Protein AF-A0A5J4Y5C6-F1 (afdb_monomer_lite)

Structure (mmCIF, N/CA/C/O backbone):
data_AF-A0A5J4Y5C6-F1
#
_entry.id   AF-A0A5J4Y5C6-F1
#
loop_
_atom_site.group_PDB
_atom_site.id
_atom_site.type_symbol
_atom_site.label_atom_id
_atom_site.label_alt_id
_atom_site.label_comp_id
_atom_site.label_asym_id
_atom_site.label_entity_id
_atom_site.label_seq_id
_atom_site.pdbx_PDB_ins_code
_atom_site.Cartn_x
_atom_site.Cartn_y
_atom_site.Cartn_z
_atom_site.occupancy
_atom_site.B_iso_or_equiv
_atom_site.auth_seq_id
_atom_site.auth_comp_id
_atom_site.auth_asym_id
_atom_site.auth_atom_id
_atom_site.pdbx_PDB_model_num
ATOM 1 N N . MET A 1 1 ? -41.134 -13.717 10.418 1.00 39.84 1 MET A N 1
ATOM 2 C CA . MET A 1 1 ? -42.125 -13.836 11.510 1.00 39.84 1 MET A CA 1
ATOM 3 C C . MET A 1 1 ? -42.935 -12.559 11.511 1.00 39.84 1 MET A C 1
ATOM 5 O O . MET A 1 1 ? -42.322 -11.508 11.386 1.00 39.84 1 MET A O 1
ATOM 9 N N . ALA A 1 2 ? -44.262 -12.643 11.580 1.00 47.28 2 ALA A N 1
ATOM 10 C CA . ALA A 1 2 ? -45.095 -11.461 11.776 1.00 47.28 2 ALA A CA 1
ATOM 11 C C . ALA A 1 2 ? -45.169 -11.158 13.276 1.00 47.28 2 ALA A C 1
ATOM 13 O O . ALA A 1 2 ? -45.362 -12.082 14.065 1.00 47.28 2 ALA A O 1
ATOM 14 N N . TYR A 1 3 ? -45.016 -9.890 13.645 1.00 39.25 3 TYR A N 1
ATOM 15 C CA . TYR A 1 3 ? -45.486 -9.373 14.925 1.00 39.25 3 TYR A CA 1
ATOM 16 C C . TYR A 1 3 ? -46.607 -8.379 14.651 1.00 39.25 3 TYR A C 1
ATOM 18 O O . TYR A 1 3 ? -46.635 -7.753 13.592 1.00 39.25 3 TYR A O 1
ATOM 26 N N . SER A 1 4 ? -47.577 -8.348 15.557 1.00 41.19 4 SER A N 1
ATOM 27 C CA . SER A 1 4 ? -48.851 -7.666 15.370 1.00 41.19 4 SER A CA 1
ATOM 28 C C . SER A 1 4 ? -48.697 -6.155 15.400 1.00 41.19 4 SER A C 1
ATOM 30 O O . SER A 1 4 ? -48.201 -5.603 16.379 1.00 41.19 4 SER A O 1
ATO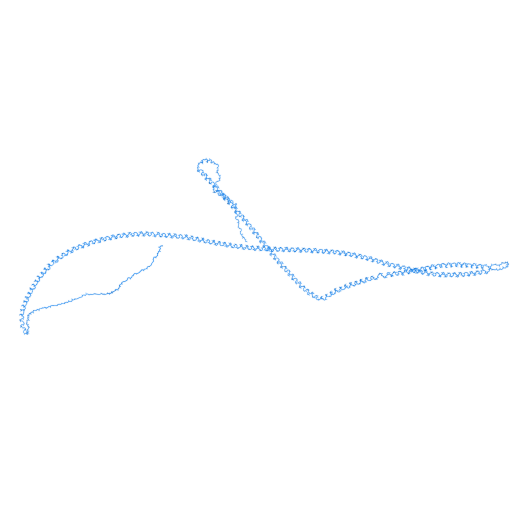M 32 N N . ASP A 1 5 ? -49.218 -5.534 14.351 1.00 45.19 5 ASP A N 1
ATOM 33 C CA . ASP A 1 5 ? -49.694 -4.158 14.340 1.00 45.19 5 ASP A CA 1
ATOM 34 C C . ASP A 1 5 ? -50.642 -3.947 15.540 1.00 45.19 5 ASP A C 1
ATOM 36 O O . ASP A 1 5 ? -51.615 -4.693 15.697 1.00 45.19 5 ASP A O 1
ATOM 40 N N . THR A 1 6 ? -50.323 -3.008 16.431 1.00 44.88 6 THR A N 1
ATOM 41 C CA . THR A 1 6 ? -51.175 -2.632 17.571 1.00 44.88 6 THR A CA 1
ATOM 42 C C . THR A 1 6 ? -51.479 -1.153 17.458 1.00 44.88 6 THR A C 1
ATOM 44 O O . THR A 1 6 ? -50.706 -0.326 17.935 1.00 44.88 6 THR A O 1
ATOM 47 N N . SER A 1 7 ? -52.589 -0.880 16.777 1.00 42.28 7 SER A N 1
ATOM 48 C CA . SER A 1 7 ? -53.105 0.431 16.401 1.00 42.28 7 SER A CA 1
ATOM 49 C C . SER A 1 7 ? -52.951 1.503 17.476 1.00 42.28 7 SER A C 1
ATOM 51 O O . SER A 1 7 ? -53.341 1.291 18.626 1.00 42.28 7 SER A O 1
ATOM 53 N N . ASP A 1 8 ? -52.519 2.691 17.060 1.00 42.81 8 ASP A N 1
ATOM 54 C CA . ASP A 1 8 ? -52.781 3.916 17.803 1.00 42.81 8 ASP A CA 1
ATOM 55 C C . ASP A 1 8 ? -54.302 4.140 17.886 1.00 42.81 8 ASP A C 1
ATOM 57 O O . ASP A 1 8 ? -54.973 4.332 16.868 1.00 42.81 8 ASP A O 1
ATOM 61 N N . GLU A 1 9 ? -54.866 4.129 19.097 1.00 45.94 9 GLU A N 1
ATOM 62 C CA . GLU A 1 9 ? -56.198 4.693 19.340 1.00 45.94 9 GLU A CA 1
ATOM 63 C C . GLU A 1 9 ? -56.079 6.222 19.375 1.00 45.94 9 GLU A C 1
ATOM 65 O O . GLU A 1 9 ? -56.045 6.850 20.434 1.00 45.94 9 GLU A O 1
ATOM 70 N N . GLU A 1 10 ? -55.975 6.823 18.187 1.00 48.22 10 GLU A N 1
ATOM 71 C CA . GLU A 1 10 ? -56.027 8.271 17.997 1.00 48.22 10 GLU A CA 1
ATOM 72 C C . GLU A 1 10 ? -57.394 8.785 18.487 1.00 48.22 10 GLU A C 1
ATOM 74 O O . GLU A 1 10 ? -58.436 8.559 17.867 1.00 48.22 10 GLU A O 1
ATOM 79 N N . VAL A 1 11 ? -57.405 9.419 19.665 1.00 53.25 11 VAL A N 1
ATOM 80 C CA . VAL A 1 11 ? -58.634 9.895 20.314 1.00 53.25 11 VAL A CA 1
ATOM 81 C C . VAL A 1 11 ? -59.183 11.083 19.529 1.00 53.25 11 VAL A C 1
ATOM 83 O O . VAL A 1 11 ? -58.749 12.218 19.720 1.00 53.25 11 VAL A O 1
ATOM 86 N N . ASP A 1 12 ? -60.145 10.813 18.646 1.00 47.56 12 ASP A N 1
ATOM 87 C CA . ASP A 1 12 ? -60.768 11.818 17.784 1.00 47.56 12 ASP A CA 1
ATOM 88 C C . ASP A 1 12 ? -61.520 12.884 18.603 1.00 47.56 12 ASP A C 1
ATOM 90 O O . ASP A 1 12 ? -62.664 12.711 19.041 1.00 47.56 12 ASP A O 1
ATOM 94 N N . LEU A 1 13 ? -60.848 14.021 18.799 1.00 53.47 13 LEU A N 1
ATOM 95 C CA . LEU A 1 13 ? -61.369 15.191 19.504 1.00 53.47 13 LEU A CA 1
ATOM 96 C C . LEU A 1 13 ? -62.474 15.929 18.722 1.00 53.47 13 LEU A C 1
ATOM 98 O O . LEU A 1 13 ? -63.097 16.821 19.291 1.00 53.47 13 LEU A O 1
ATOM 102 N N . ASN A 1 14 ? -62.767 15.556 17.467 1.00 51.03 14 ASN A N 1
ATOM 103 C CA . ASN A 1 14 ? -63.887 16.104 16.689 1.00 51.03 14 ASN A CA 1
ATOM 104 C C . ASN A 1 14 ? -65.195 15.305 16.848 1.00 51.03 14 ASN A C 1
ATOM 106 O O . ASN A 1 14 ? -66.088 15.416 16.009 1.00 51.03 14 ASN A O 1
ATOM 110 N N . ASN A 1 15 ? -65.349 14.509 17.911 1.00 46.31 15 ASN A N 1
ATOM 111 C CA . ASN A 1 15 ? -66.591 13.788 18.185 1.00 46.31 15 ASN A CA 1
ATOM 112 C C . ASN A 1 15 ? -67.753 14.768 18.507 1.00 46.31 15 ASN A C 1
ATOM 114 O O . ASN A 1 15 ? -67.810 15.303 19.620 1.00 46.31 15 ASN A O 1
ATOM 118 N N . PRO A 1 16 ? -68.735 14.973 17.599 1.00 56.91 16 PRO A N 1
ATOM 119 C CA . PRO A 1 16 ? -69.754 16.024 17.733 1.00 56.91 16 PRO A CA 1
ATOM 120 C C . PRO A 1 16 ? -70.789 15.736 18.835 1.00 56.91 16 PRO A C 1
ATOM 122 O O . PRO A 1 16 ? -71.685 16.538 19.091 1.00 56.91 16 PRO A O 1
ATOM 125 N N . ASN A 1 17 ? -70.683 14.582 19.495 1.00 56.97 17 ASN A N 1
ATOM 126 C CA . ASN A 1 17 ? -71.545 14.197 20.604 1.00 56.97 17 ASN A CA 1
ATOM 127 C C . ASN A 1 17 ? -71.178 14.924 21.918 1.00 56.97 17 ASN A C 1
ATOM 129 O O . ASN A 1 17 ? -71.970 14.905 22.859 1.00 56.97 17 ASN A O 1
ATOM 133 N N . LEU A 1 18 ? -70.005 15.574 22.001 1.00 56.25 18 LEU A N 1
ATOM 134 C CA . LEU A 1 18 ? -69.583 16.306 23.203 1.00 56.25 18 LEU A CA 1
ATOM 135 C C . LEU A 1 18 ? -70.329 17.642 23.371 1.00 56.25 18 LEU A C 1
ATOM 137 O O . LEU A 1 18 ? -70.840 17.918 24.455 1.00 56.25 18 LEU A O 1
ATOM 141 N N . ASP A 1 19 ? -70.484 18.419 22.294 1.00 58.00 19 ASP A N 1
ATOM 142 C CA . ASP A 1 19 ? -71.290 19.652 22.297 1.00 58.00 19 ASP A CA 1
ATOM 143 C C . ASP A 1 19 ? -72.776 19.351 22.544 1.00 58.00 19 ASP A C 1
ATOM 145 O O . ASP A 1 19 ? -73.457 20.066 23.282 1.00 58.00 19 ASP A O 1
ATOM 149 N N . ALA A 1 20 ? -73.276 18.234 21.999 1.00 62.81 20 ALA A N 1
ATOM 150 C CA . ALA A 1 20 ? -74.626 17.750 22.281 1.00 62.81 20 ALA A CA 1
ATOM 151 C C . ALA A 1 20 ? -74.820 17.413 23.774 1.00 62.81 20 ALA A C 1
ATOM 153 O O . ALA A 1 20 ? -75.857 17.748 24.350 1.00 62.81 20 ALA A O 1
ATOM 154 N N . ALA A 1 21 ? -73.818 16.803 24.418 1.00 61.00 21 ALA A N 1
ATOM 155 C CA . ALA A 1 21 ? -73.842 16.519 25.852 1.00 61.00 21 ALA A CA 1
ATOM 156 C C . ALA A 1 21 ? -73.753 17.795 26.712 1.00 61.00 21 ALA A C 1
ATOM 158 O O . ALA A 1 21 ? -74.433 17.880 27.736 1.00 61.00 21 ALA A O 1
ATOM 159 N N . LEU A 1 22 ? -72.979 18.804 26.290 1.00 58.12 22 LEU A N 1
ATOM 160 C CA . LEU A 1 22 ? -72.898 20.104 26.968 1.00 58.12 22 LEU A CA 1
ATOM 161 C C . LEU A 1 22 ? -74.237 20.854 26.927 1.00 58.12 22 LEU A C 1
ATOM 163 O O . LEU A 1 22 ? -74.767 21.191 27.985 1.00 58.12 22 LEU A O 1
ATOM 167 N N . HIS A 1 23 ? -74.855 21.012 25.752 1.00 60.88 23 HIS A N 1
ATOM 168 C CA . HIS A 1 23 ? -76.190 21.622 25.654 1.00 60.88 23 HIS A CA 1
ATOM 169 C C . HIS A 1 23 ? -77.269 20.825 26.412 1.00 60.88 23 HIS A C 1
ATOM 171 O O . HIS A 1 23 ? -78.203 21.412 26.963 1.00 60.88 23 HIS A O 1
ATOM 177 N N . GLN A 1 24 ? -77.155 19.494 26.492 1.00 66.25 24 GLN A N 1
ATOM 178 C CA . GLN A 1 24 ? -78.080 18.682 27.289 1.00 66.25 24 GLN A CA 1
ATOM 179 C C . GLN A 1 24 ? -77.865 18.859 28.805 1.00 66.25 24 GLN A C 1
ATOM 181 O O . GLN A 1 24 ? -78.835 18.825 29.564 1.00 66.25 24 GLN A O 1
ATOM 186 N N . ALA A 1 25 ? -76.632 19.115 29.257 1.00 58.78 25 ALA A N 1
ATOM 187 C CA . ALA A 1 25 ? -76.340 19.474 30.645 1.00 58.78 25 ALA A CA 1
ATOM 188 C C . ALA A 1 25 ? -76.861 20.879 31.006 1.00 58.78 25 ALA A C 1
ATOM 190 O O . ALA A 1 25 ? -77.454 21.052 32.071 1.00 58.78 25 ALA A O 1
ATOM 191 N N . GLU A 1 26 ? -76.723 21.863 30.111 1.00 57.62 26 GLU A N 1
ATOM 192 C CA . GLU A 1 26 ? -77.284 23.212 30.293 1.00 57.62 26 GLU A CA 1
ATOM 193 C C . GLU A 1 26 ? -78.817 23.183 30.419 1.00 57.62 26 GLU A C 1
ATOM 195 O O . GLU A 1 26 ? -79.378 23.803 31.325 1.00 57.62 26 GLU A O 1
ATOM 20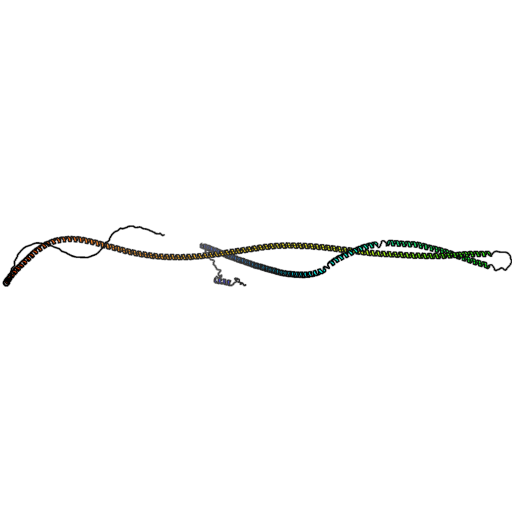0 N N . GLN A 1 27 ? -79.502 22.390 29.584 1.00 61.03 27 GLN A N 1
ATOM 201 C CA . GLN A 1 27 ? -80.958 22.200 29.677 1.00 61.03 27 GLN A CA 1
ATOM 202 C C . GLN A 1 27 ? -81.403 21.516 30.981 1.00 61.03 27 GLN A C 1
ATOM 204 O O . GLN A 1 27 ? -82.501 21.791 31.464 1.00 61.03 27 GLN A O 1
ATOM 209 N N . LEU A 1 28 ? -80.568 20.655 31.575 1.00 58.19 28 LEU A N 1
ATOM 210 C CA . LEU A 1 28 ? -80.855 19.998 32.858 1.00 58.19 28 LEU A CA 1
ATOM 211 C C . LEU A 1 28 ? -80.535 20.872 34.083 1.00 58.19 28 LEU A C 1
ATOM 213 O O . LEU A 1 28 ? -81.110 20.645 35.146 1.00 58.19 28 LEU A O 1
ATOM 217 N N . LEU A 1 29 ? -79.656 21.871 33.949 1.00 49.09 29 LEU A N 1
ATOM 218 C CA . LEU A 1 29 ? -79.300 22.800 35.031 1.00 49.09 29 LEU A CA 1
ATOM 219 C C . LEU A 1 29 ? -80.270 23.983 35.183 1.00 49.09 29 LEU A C 1
ATOM 221 O O . LEU A 1 29 ? -80.228 24.669 36.202 1.00 49.09 29 LEU A O 1
ATOM 225 N N . GLY A 1 30 ? -81.172 24.200 34.220 1.00 49.12 30 GLY A N 1
ATOM 226 C CA . GLY A 1 30 ? -82.341 25.069 34.397 1.00 49.12 30 GLY A CA 1
ATOM 227 C C . GLY A 1 30 ? -82.034 26.558 34.598 1.00 49.12 30 GLY A C 1
ATOM 228 O O . GLY A 1 30 ? -82.826 27.258 35.226 1.00 49.12 30 GLY A O 1
ATOM 229 N N . ILE A 1 31 ? -80.901 27.045 34.083 1.00 53.38 31 ILE A N 1
ATOM 230 C CA . ILE A 1 31 ? -80.520 28.463 34.139 1.00 53.38 31 ILE A CA 1
ATOM 231 C C . ILE A 1 31 ? -81.280 29.220 33.029 1.00 53.38 31 ILE A C 1
ATOM 233 O O . ILE A 1 31 ? -81.064 28.929 31.851 1.00 53.38 31 ILE A O 1
ATOM 237 N N . PRO A 1 32 ? -82.183 30.167 33.352 1.00 49.12 32 PRO A N 1
ATOM 238 C CA . PRO A 1 32 ? -82.971 30.865 32.341 1.00 49.12 32 PRO A CA 1
ATOM 239 C C . PRO A 1 32 ? -82.150 31.971 31.646 1.00 49.12 32 PRO A C 1
ATOM 241 O O . PRO A 1 32 ? -81.517 32.772 32.337 1.00 49.12 32 PRO A O 1
ATOM 244 N N . PRO A 1 33 ? -82.188 32.080 30.303 1.00 45.47 33 PRO A N 1
ATOM 245 C CA . PRO A 1 33 ? -81.602 33.212 29.592 1.00 45.47 33 PRO A CA 1
ATOM 246 C C . PRO A 1 33 ? -82.420 34.501 29.800 1.00 45.47 33 PRO A C 1
ATOM 248 O O . PRO A 1 33 ? -83.633 34.472 30.005 1.00 45.47 33 PRO A O 1
ATOM 251 N N . GLU A 1 34 ? -81.723 35.633 29.736 1.00 48.59 34 GLU A N 1
ATOM 252 C CA . GLU A 1 34 ? -82.150 36.981 30.135 1.00 48.59 34 GLU A CA 1
ATOM 253 C C . GLU A 1 34 ? -83.553 37.426 29.663 1.00 48.59 34 GLU A C 1
ATOM 255 O O . GLU A 1 34 ? -83.775 37.648 28.473 1.00 48.59 34 GLU A O 1
ATOM 260 N N . GLN A 1 35 ? -84.463 37.712 30.610 1.00 42.12 35 GLN A N 1
ATOM 261 C CA . GLN A 1 35 ? -85.601 38.630 30.408 1.00 42.12 35 GLN A CA 1
ATOM 262 C C . GLN A 1 35 ? -85.921 39.449 31.677 1.00 42.12 35 GLN A C 1
ATOM 264 O O . GLN A 1 35 ? -86.822 39.112 32.442 1.00 42.12 35 GLN A O 1
ATOM 269 N N . ALA A 1 36 ? -85.199 40.557 31.873 1.00 39.50 36 ALA A N 1
ATOM 270 C CA . ALA A 1 36 ? -85.539 41.638 32.809 1.00 39.50 36 ALA A CA 1
ATOM 271 C C . ALA A 1 36 ? -84.916 42.958 32.298 1.00 39.50 36 ALA A C 1
ATOM 273 O O . ALA A 1 36 ? -83.699 43.089 32.231 1.00 39.50 36 ALA A O 1
ATOM 274 N N . SER A 1 37 ? -85.700 43.886 31.734 1.00 41.94 37 SER A N 1
ATOM 275 C CA . SER A 1 37 ? -86.134 45.128 32.417 1.00 41.94 37 SER A CA 1
ATOM 276 C C . SER A 1 37 ? -85.002 45.806 33.216 1.00 41.94 37 SER A C 1
ATOM 278 O O . SER A 1 37 ? -84.595 45.293 34.251 1.00 41.94 37 SER A O 1
ATOM 280 N N . GLN A 1 38 ? -84.470 46.980 32.853 1.00 45.12 38 GLN A N 1
ATOM 281 C CA . GLN A 1 38 ? -85.212 48.203 32.501 1.00 45.12 38 GLN A CA 1
ATOM 282 C C . GLN A 1 38 ? -86.463 48.419 33.371 1.00 45.12 38 GLN A C 1
ATOM 284 O O . GLN A 1 38 ? -87.571 48.488 32.848 1.00 45.12 38 GLN A O 1
ATOM 289 N N . GLN A 1 39 ? -86.287 48.553 34.691 1.00 35.91 39 GLN A N 1
ATOM 290 C CA . GLN A 1 39 ? -87.141 49.446 35.482 1.00 35.91 39 GLN A CA 1
ATOM 291 C C . GLN A 1 39 ? -86.526 49.874 36.825 1.00 35.91 39 GLN A C 1
ATOM 293 O O . GLN A 1 39 ? -85.744 49.159 37.441 1.00 35.91 39 GLN A O 1
ATOM 298 N N . ASP A 1 40 ? -86.900 51.093 37.200 1.00 36.19 40 ASP A N 1
ATOM 299 C CA . ASP A 1 40 ? -86.751 51.828 38.459 1.00 36.19 40 ASP A CA 1
ATOM 300 C C . ASP A 1 40 ? -86.274 51.083 39.722 1.00 36.19 40 ASP A C 1
ATOM 302 O O . ASP A 1 40 ? -86.976 50.225 40.246 1.00 36.19 40 ASP A O 1
ATOM 306 N N . PHE A 1 41 ? -85.196 51.591 40.341 1.00 39.56 41 PHE A N 1
ATOM 307 C CA . PHE A 1 41 ? -85.111 51.706 41.809 1.00 39.56 41 PHE A CA 1
ATOM 308 C C . PHE A 1 41 ? -84.262 52.911 42.266 1.00 39.56 41 PHE A C 1
ATOM 310 O O . PHE A 1 41 ? -83.236 52.798 42.935 1.00 39.56 41 PHE A O 1
ATOM 317 N N . ALA A 1 42 ? -84.717 54.120 41.927 1.00 41.44 42 ALA A N 1
ATOM 318 C CA . ALA A 1 42 ? -84.154 55.369 42.450 1.00 41.44 42 ALA A CA 1
ATOM 319 C C . ALA A 1 42 ? -84.594 55.612 43.913 1.00 41.44 42 ALA A C 1
ATOM 321 O O . ALA A 1 42 ? -85.433 56.476 44.170 1.00 41.44 42 ALA A O 1
ATOM 322 N N . TYR A 1 43 ? -84.090 54.815 44.870 1.00 40.00 43 TYR A N 1
ATOM 323 C CA . TYR A 1 43 ? -84.625 54.820 46.244 1.00 40.00 43 TYR A CA 1
ATOM 324 C C . TYR A 1 43 ? -83.634 54.511 47.392 1.00 40.00 43 TYR A C 1
ATOM 326 O O . TYR A 1 43 ? -84.039 53.933 48.397 1.00 40.00 43 TYR A O 1
ATOM 334 N N . GLU A 1 44 ? -82.359 54.927 47.310 1.00 39.53 44 GLU A N 1
ATOM 335 C CA . GLU A 1 44 ? -81.393 54.691 48.414 1.00 39.53 44 GLU A CA 1
ATOM 336 C C . GLU A 1 44 ? -80.651 55.920 48.989 1.00 39.53 44 GLU A C 1
ATOM 338 O O . GLU A 1 44 ? -79.775 55.778 49.841 1.00 39.53 44 GLU A O 1
ATOM 343 N N . ASP A 1 45 ? -81.065 57.151 48.667 1.00 41.84 45 ASP A N 1
ATOM 344 C CA . ASP A 1 45 ? -80.522 58.371 49.307 1.00 41.84 45 ASP A CA 1
ATOM 345 C C . ASP A 1 45 ? -81.244 58.755 50.621 1.00 41.84 45 ASP A C 1
ATOM 347 O O . ASP A 1 45 ? -81.588 59.913 50.868 1.00 41.84 45 ASP A O 1
ATOM 351 N N . ARG A 1 46 ? -81.554 57.768 51.479 1.00 46.97 46 ARG A N 1
ATOM 352 C CA . ARG A 1 46 ? -82.151 58.049 52.805 1.00 46.97 46 ARG A CA 1
ATOM 353 C C . ARG A 1 46 ? -81.833 57.080 53.946 1.00 46.97 46 ARG A C 1
ATOM 355 O O . ARG A 1 46 ? -82.547 57.062 54.945 1.00 46.97 46 ARG A O 1
ATOM 362 N N . VAL A 1 47 ? -80.704 56.374 53.862 1.00 45.28 47 VAL A N 1
ATOM 363 C CA . VAL A 1 47 ? -80.049 55.741 55.028 1.00 45.28 47 VAL A CA 1
ATOM 364 C C . VAL A 1 47 ? -78.649 56.339 55.219 1.00 45.28 47 VAL A C 1
ATOM 366 O O . VAL A 1 47 ? -77.620 55.671 55.102 1.00 45.28 47 VAL A O 1
ATOM 369 N N . GLN A 1 48 ? -78.620 57.647 55.481 1.00 43.97 48 GLN A N 1
ATOM 370 C CA . GLN A 1 48 ? -77.427 58.365 55.934 1.00 43.97 48 GLN A CA 1
ATOM 371 C C . GLN A 1 48 ? -77.392 58.419 57.481 1.00 43.97 48 GLN A C 1
ATOM 373 O O . GLN A 1 48 ? -78.427 58.308 58.133 1.00 43.97 48 GLN A O 1
ATOM 378 N N . SER A 1 49 ? -76.190 58.568 58.053 1.00 49.53 49 SER A N 1
ATOM 379 C CA . SER A 1 49 ? -75.889 58.845 59.480 1.00 49.53 49 SER A CA 1
ATOM 380 C C . SER A 1 49 ? -76.333 57.857 60.586 1.00 49.53 49 SER A C 1
ATOM 382 O O . SER A 1 49 ? -76.319 58.216 61.763 1.00 49.53 49 SER A O 1
ATOM 384 N N . GLY A 1 50 ? -76.579 56.577 60.278 1.00 50.47 50 GLY A N 1
ATOM 385 C CA . GLY A 1 50 ? -76.578 55.498 61.288 1.00 50.47 50 GLY A CA 1
ATOM 386 C C . GLY A 1 50 ? -75.224 54.763 61.350 1.00 50.47 50 GLY A C 1
ATOM 387 O O . GLY A 1 50 ? -74.806 54.255 60.307 1.00 50.47 50 GLY A O 1
ATOM 388 N N . PRO A 1 51 ? -74.532 54.621 62.504 1.00 60.22 51 PRO A N 1
ATOM 389 C CA . PRO A 1 51 ? -73.172 54.052 62.553 1.00 60.22 51 PRO A CA 1
ATOM 390 C C . PRO A 1 51 ? -73.084 52.593 62.066 1.00 60.22 51 PRO A C 1
ATOM 392 O O . PRO A 1 51 ? -72.091 52.206 61.453 1.00 60.22 51 PRO A O 1
ATOM 395 N N . GLN A 1 52 ? -74.149 51.802 62.236 1.00 61.25 52 GLN A N 1
ATOM 396 C CA . GLN A 1 52 ? -74.243 50.443 61.684 1.00 61.25 52 GLN A CA 1
ATOM 397 C C . GLN A 1 52 ? -74.191 50.419 60.145 1.00 61.25 52 GLN A C 1
ATOM 399 O O . GLN A 1 52 ? -73.644 49.481 59.575 1.00 61.25 52 GLN A O 1
ATOM 404 N N . SER A 1 53 ? -74.685 51.459 59.460 1.00 65.25 53 SER A N 1
ATOM 405 C CA . SER A 1 53 ? -74.641 51.541 57.989 1.00 65.25 53 SER A CA 1
ATOM 406 C C . SER A 1 53 ? -73.238 51.827 57.441 1.00 65.25 53 SER A C 1
ATOM 408 O O . SER A 1 53 ? -72.936 51.445 56.314 1.00 65.25 53 SER A O 1
ATOM 410 N N . ALA A 1 54 ? -72.365 52.460 58.235 1.00 71.88 54 ALA A N 1
ATOM 411 C CA . ALA A 1 54 ? -70.953 52.616 57.894 1.00 71.88 54 ALA A CA 1
ATOM 412 C C . ALA A 1 54 ? -70.199 51.293 58.098 1.00 71.88 54 ALA A C 1
ATOM 414 O O . ALA A 1 54 ? -69.425 50.892 57.233 1.00 71.88 54 ALA A O 1
ATOM 415 N N . TRP A 1 55 ? -70.484 50.577 59.194 1.00 79.25 55 TRP A N 1
ATOM 416 C CA . TRP A 1 55 ? -69.905 49.252 59.440 1.00 79.25 55 TRP A CA 1
ATOM 417 C C . TRP A 1 55 ? -70.312 48.233 58.368 1.00 79.25 55 TRP A C 1
ATOM 419 O O . TRP A 1 55 ? -69.446 47.546 57.841 1.00 79.25 55 TRP A O 1
ATOM 429 N N . LEU A 1 56 ? -71.592 48.184 57.974 1.00 80.25 56 LEU A N 1
ATOM 430 C CA . LEU A 1 56 ? -72.058 47.285 56.912 1.00 80.25 56 LEU A CA 1
ATOM 431 C C . LEU A 1 56 ? -71.413 47.593 55.554 1.00 80.25 56 LEU A C 1
ATOM 433 O O . LEU A 1 56 ? -70.993 46.660 54.880 1.00 80.25 56 LEU A O 1
ATOM 437 N N . ARG A 1 57 ? -71.258 48.871 55.171 1.00 80.12 57 ARG A N 1
ATOM 438 C CA . ARG A 1 57 ? -70.523 49.238 53.943 1.00 80.12 57 ARG A CA 1
ATOM 439 C C . ARG A 1 57 ? -69.041 48.868 54.027 1.00 80.12 57 ARG A C 1
ATOM 441 O O . ARG A 1 57 ? -68.500 48.367 53.052 1.00 80.12 57 ARG A O 1
ATOM 448 N N . SER A 1 58 ? -68.401 49.060 55.183 1.00 82.44 58 SER A N 1
ATOM 449 C CA . SER A 1 58 ? -67.004 48.655 55.393 1.00 82.44 58 SER A CA 1
ATOM 450 C C . SER A 1 58 ? -66.828 47.138 55.308 1.00 82.44 58 SER A C 1
ATOM 452 O O . SER A 1 58 ? -65.887 46.680 54.674 1.00 82.44 58 SER A O 1
ATOM 454 N N . ALA A 1 59 ? -67.732 46.363 55.912 1.00 84.38 59 ALA A N 1
ATOM 455 C CA . ALA A 1 59 ? -67.702 44.904 55.871 1.00 84.38 59 ALA A CA 1
ATOM 456 C C . ALA A 1 59 ? -68.041 44.356 54.475 1.00 84.38 59 ALA A C 1
ATOM 458 O O . ALA A 1 59 ? -67.491 43.336 54.073 1.00 84.38 59 ALA A O 1
ATOM 459 N N . LEU A 1 60 ? -68.921 45.026 53.724 1.00 86.62 60 LEU A N 1
ATOM 460 C CA . LEU A 1 60 ? -69.242 44.657 52.347 1.00 86.62 60 LEU A CA 1
ATOM 461 C C . LEU A 1 60 ? -68.065 44.956 51.406 1.00 86.62 60 LEU A C 1
ATOM 463 O O . LEU A 1 60 ? -67.647 44.052 50.697 1.00 86.62 60 LEU A O 1
ATOM 467 N N . ALA A 1 61 ? -67.439 46.133 51.509 1.00 86.56 61 ALA A N 1
ATOM 468 C CA . ALA A 1 61 ? -66.217 46.459 50.768 1.00 86.56 61 ALA A CA 1
ATOM 469 C C . ALA A 1 61 ? -65.028 45.546 51.140 1.00 86.56 61 ALA A C 1
ATOM 471 O O . ALA A 1 61 ? -64.234 45.176 50.280 1.00 86.56 61 ALA A O 1
ATOM 472 N N . GLU A 1 62 ? -64.910 45.127 52.407 1.00 88.44 62 GLU A N 1
ATOM 473 C CA . GLU A 1 62 ? -63.923 44.122 52.829 1.00 88.44 62 GLU A CA 1
ATOM 474 C C . GLU A 1 62 ? -64.207 42.748 52.195 1.00 88.44 62 GLU A C 1
ATOM 476 O O . GLU A 1 62 ? -63.278 42.043 51.802 1.00 88.44 62 GLU A O 1
ATOM 481 N N . ARG A 1 63 ? -65.484 42.366 52.043 1.00 90.94 63 ARG A N 1
ATOM 482 C CA . ARG A 1 63 ? -65.874 41.140 51.330 1.00 90.94 63 ARG A CA 1
ATOM 483 C C . ARG A 1 63 ? -65.676 41.237 49.824 1.00 90.94 63 ARG A C 1
ATOM 485 O O . ARG A 1 63 ? -65.250 40.248 49.242 1.00 90.94 63 ARG A O 1
ATOM 492 N N . GLU A 1 64 ? -65.935 42.387 49.212 1.00 89.88 64 GLU A N 1
ATOM 493 C CA . GLU A 1 64 ? -65.650 42.640 47.796 1.00 89.88 64 GLU A CA 1
ATOM 494 C C . GLU A 1 64 ? -64.143 42.545 47.534 1.00 89.88 64 GLU A C 1
ATOM 496 O O . GLU A 1 64 ? -63.738 41.758 46.687 1.00 89.88 64 GLU A O 1
ATOM 501 N N . ALA A 1 65 ? -63.303 43.193 48.350 1.00 88.75 65 ALA A N 1
ATOM 502 C CA . ALA A 1 65 ? -61.845 43.082 48.253 1.00 88.75 65 ALA A CA 1
ATOM 503 C C . ALA A 1 65 ? -61.328 41.643 48.469 1.00 88.75 65 ALA A C 1
ATOM 505 O O . ALA A 1 65 ? -60.424 41.200 47.765 1.00 88.75 65 ALA A O 1
ATOM 506 N N . GLN A 1 66 ? -61.914 40.875 49.398 1.00 91.12 66 GLN A N 1
ATOM 507 C CA . GLN A 1 66 ? -61.598 39.446 49.568 1.00 91.12 66 GLN A CA 1
ATOM 508 C C . GLN A 1 66 ? -62.037 38.593 48.365 1.00 91.12 66 GLN A C 1
ATOM 510 O O . GLN A 1 66 ? -61.412 37.573 48.075 1.00 91.12 66 GLN A O 1
ATOM 515 N N . LEU A 1 67 ? -63.113 38.980 47.675 1.00 90.69 67 LEU A N 1
ATOM 516 C CA . LEU A 1 67 ? -63.637 38.279 46.502 1.00 90.69 67 LEU A CA 1
ATOM 517 C C . LEU A 1 67 ? -62.798 38.608 45.257 1.00 90.69 67 LEU A C 1
ATOM 519 O O . LEU A 1 67 ? -62.439 37.690 44.524 1.00 90.69 67 LEU A O 1
ATOM 523 N N . GLU A 1 68 ? -62.397 39.870 45.080 1.00 90.25 68 GLU A N 1
ATOM 524 C CA . GLU A 1 68 ? -61.385 40.288 44.103 1.00 90.25 68 GLU A CA 1
ATOM 525 C C . GLU A 1 68 ? -60.055 39.559 44.344 1.00 90.25 68 GLU A C 1
ATOM 527 O O . GLU A 1 68 ? -59.518 38.965 43.413 1.00 90.25 68 GLU A O 1
ATOM 532 N N . GLU A 1 69 ? -59.551 39.498 45.586 1.00 92.19 69 GLU A N 1
ATOM 533 C CA . GLU A 1 69 ? -58.313 38.764 45.885 1.00 92.19 69 GLU A CA 1
ATOM 534 C C . GLU A 1 69 ? -58.448 37.263 45.570 1.00 92.19 69 GLU A C 1
ATOM 536 O O . GLU A 1 69 ? -57.538 36.675 44.988 1.00 92.19 69 GLU A O 1
ATOM 541 N N . LEU A 1 70 ? -59.587 36.635 45.884 1.00 92.00 70 LEU A N 1
ATOM 542 C CA . LEU A 1 70 ? -59.851 35.236 45.527 1.00 92.00 70 LEU A CA 1
ATOM 543 C C . LEU A 1 70 ? -59.944 35.014 44.011 1.00 92.00 70 LEU A C 1
ATOM 545 O O . LEU A 1 70 ? -59.448 33.996 43.522 1.00 92.00 70 LEU A O 1
ATOM 549 N N . GLN A 1 71 ? -60.532 35.946 43.257 1.00 91.81 71 GLN A N 1
ATOM 550 C CA . GLN A 1 71 ? -60.539 35.901 41.791 1.00 91.81 71 GLN A CA 1
ATOM 551 C C . GLN A 1 71 ? -59.121 36.036 41.230 1.00 91.81 71 GLN A C 1
ATOM 553 O O . GLN A 1 71 ? -58.737 35.258 40.358 1.00 91.81 71 GLN A O 1
ATOM 558 N N . ASP A 1 72 ? -58.315 36.946 41.772 1.00 92.56 72 ASP A N 1
ATOM 559 C CA . ASP A 1 72 ? -56.937 37.177 41.342 1.00 92.56 72 ASP A CA 1
ATOM 560 C C . ASP A 1 72 ? -56.025 35.982 41.692 1.00 92.56 72 ASP A C 1
ATOM 562 O O . ASP A 1 72 ? -55.217 35.533 40.875 1.00 92.56 72 ASP A O 1
ATOM 566 N N . GLN A 1 73 ? -56.206 35.377 42.872 1.00 92.25 73 GLN A N 1
ATOM 567 C CA . GLN A 1 73 ? -55.562 34.117 43.256 1.00 92.25 73 GLN A CA 1
ATOM 568 C C . GLN A 1 73 ? -55.987 32.955 42.340 1.00 92.25 73 GLN A C 1
ATOM 570 O O . GLN A 1 73 ? -55.133 32.168 41.920 1.00 92.25 73 GLN A O 1
ATOM 575 N N . HIS A 1 74 ? -57.273 32.852 41.984 1.00 92.25 74 HIS A N 1
ATOM 576 C CA . HIS A 1 74 ? -57.763 31.824 41.064 1.00 92.25 74 HIS A CA 1
ATOM 577 C C . HIS A 1 74 ? -57.217 32.018 39.642 1.00 92.25 74 HIS A C 1
ATOM 579 O O . HIS A 1 74 ? -56.730 31.059 39.045 1.00 92.25 74 HIS A O 1
ATOM 585 N N . LEU A 1 75 ? -57.194 33.251 39.128 1.00 94.31 75 LEU A N 1
ATOM 586 C CA . LEU A 1 75 ? -56.636 33.581 37.816 1.00 94.31 75 LEU A CA 1
ATOM 587 C C . LEU A 1 75 ? -55.142 33.231 37.740 1.00 94.31 75 LEU A C 1
ATOM 589 O O . LEU A 1 75 ? -54.708 32.587 36.784 1.00 94.31 75 LEU A O 1
ATOM 593 N N . ARG A 1 76 ? -54.368 33.553 38.785 1.00 92.81 76 ARG A N 1
ATOM 594 C CA . ARG A 1 76 ? -52.948 33.170 38.906 1.00 92.81 76 ARG A CA 1
ATOM 595 C C . ARG A 1 76 ? -52.752 31.649 38.993 1.00 92.81 76 ARG A C 1
ATOM 597 O O . ARG A 1 76 ? -51.752 31.138 38.493 1.00 92.81 76 ARG A O 1
ATOM 604 N N . LEU A 1 77 ? -53.681 30.907 39.606 1.00 92.88 77 LEU A N 1
ATOM 605 C CA . LEU A 1 77 ? -53.665 29.436 39.612 1.00 92.88 77 LEU A CA 1
ATOM 606 C C . LEU A 1 77 ? -53.983 28.853 38.227 1.00 92.88 77 LEU A C 1
ATOM 608 O O . LEU A 1 77 ? -53.301 27.922 37.797 1.00 92.88 77 LEU A O 1
ATOM 612 N N . VAL A 1 78 ? -54.957 29.418 37.506 1.00 92.50 78 VAL A N 1
ATOM 613 C CA . VAL A 1 78 ? -55.280 29.022 36.125 1.00 92.50 78 VAL A CA 1
ATOM 614 C C . VAL A 1 78 ? -54.091 29.287 35.201 1.00 92.50 78 VAL A C 1
ATOM 616 O O . VAL A 1 78 ? -53.670 28.362 34.506 1.00 92.50 78 VAL A O 1
ATOM 619 N N . GLN A 1 79 ? -53.482 30.476 35.262 1.00 92.38 79 GLN A N 1
ATOM 620 C CA . GLN A 1 79 ? -52.271 30.819 34.503 1.00 92.38 79 GLN A CA 1
ATOM 621 C C . GLN A 1 79 ? -51.130 29.834 34.784 1.00 92.38 79 GLN A C 1
ATOM 623 O O . GLN A 1 79 ? -50.637 29.201 33.855 1.00 92.38 79 GLN A O 1
ATOM 628 N N . ARG A 1 80 ? -50.793 29.583 36.057 1.00 90.12 80 ARG A N 1
ATOM 629 C CA . ARG A 1 80 ? -49.776 28.579 36.430 1.00 90.12 80 ARG A CA 1
ATOM 630 C C . ARG A 1 80 ? -50.108 27.167 35.944 1.00 90.12 80 ARG A C 1
ATOM 632 O O . ARG A 1 80 ? -49.201 26.402 35.631 1.00 90.12 80 ARG A O 1
ATOM 639 N N . SER A 1 81 ? -51.389 26.798 35.868 1.00 90.69 81 SER A N 1
ATOM 640 C CA . SER A 1 81 ? -51.805 25.501 35.317 1.00 90.69 81 SER A CA 1
ATOM 641 C C . SER A 1 81 ? -51.639 25.423 33.793 1.00 90.69 81 SER A C 1
ATOM 643 O O . SER A 1 81 ? -51.307 24.359 33.275 1.00 90.69 81 SER A O 1
ATOM 645 N N . GLN A 1 82 ? -51.809 26.542 33.080 1.00 91.88 82 GLN A N 1
ATOM 646 C CA . GLN A 1 82 ? -51.562 26.650 31.640 1.00 91.88 82 GLN A CA 1
ATOM 647 C C . GLN A 1 82 ? -50.058 26.661 31.340 1.00 91.88 82 GLN A C 1
ATOM 649 O O . GLN A 1 82 ? -49.609 25.880 30.507 1.00 91.88 82 GLN A O 1
ATOM 654 N N . GLU A 1 83 ? -49.268 27.442 32.083 1.00 91.50 83 GLU A N 1
ATOM 655 C CA . GLU A 1 83 ? -47.799 27.416 32.036 1.00 91.50 83 GLU A CA 1
ATOM 656 C C . GLU A 1 83 ? -47.265 26.000 32.302 1.00 91.50 83 GLU A C 1
ATOM 658 O O . GLU A 1 83 ? -46.389 25.515 31.589 1.00 91.50 83 GLU A O 1
ATOM 663 N N . ALA A 1 84 ? -47.808 25.293 33.301 1.00 91.19 84 ALA A N 1
ATOM 664 C CA . ALA A 1 84 ? -47.427 23.912 33.582 1.00 91.19 84 ALA A CA 1
ATOM 665 C C . ALA A 1 84 ? -47.747 22.971 32.407 1.00 91.19 84 ALA A C 1
ATOM 667 O O . ALA A 1 84 ? -46.892 22.165 32.045 1.00 91.19 84 ALA A O 1
ATOM 668 N N . ARG A 1 85 ? -48.932 23.083 31.785 1.00 90.19 85 ARG A N 1
ATOM 669 C CA . ARG A 1 85 ? -49.298 22.294 30.591 1.00 90.19 85 ARG A CA 1
ATOM 670 C C . ARG A 1 85 ? -48.361 22.567 29.418 1.00 90.19 85 ARG A C 1
ATOM 672 O O . ARG A 1 85 ? -47.767 21.623 28.916 1.00 90.19 85 ARG A O 1
ATOM 679 N N . GLN A 1 86 ? -48.121 23.834 29.082 1.00 91.12 86 GLN A N 1
ATOM 680 C CA . GLN A 1 86 ? -47.213 24.230 27.998 1.00 91.12 86 GLN A CA 1
ATOM 681 C C . GLN A 1 86 ? -45.777 23.733 28.222 1.00 91.12 86 GLN A C 1
ATOM 683 O O . GLN A 1 86 ? -45.105 23.325 27.274 1.00 91.12 86 GLN A O 1
ATOM 688 N N . ASN A 1 87 ? -45.304 23.710 29.473 1.00 91.44 87 ASN A N 1
ATOM 689 C CA . ASN A 1 87 ? -44.011 23.117 29.823 1.00 91.44 87 ASN A CA 1
ATOM 690 C C . ASN A 1 87 ? -43.999 21.583 29.659 1.00 91.44 87 ASN A C 1
ATOM 692 O O . ASN A 1 87 ? -43.005 21.040 29.179 1.00 91.44 87 ASN A O 1
ATOM 696 N N . TRP A 1 88 ? -45.082 20.880 30.013 1.00 93.69 88 TRP A N 1
ATOM 697 C CA . TRP A 1 88 ? -45.217 19.432 29.784 1.00 93.69 88 TRP A CA 1
ATOM 698 C C . TRP A 1 88 ? -45.326 19.076 28.295 1.00 93.69 88 TRP A C 1
ATOM 700 O O . TRP A 1 88 ? -44.665 18.141 27.851 1.00 93.69 88 TRP A O 1
ATOM 710 N N . GLU A 1 89 ? -46.095 19.842 27.522 1.00 92.31 89 GLU A N 1
ATOM 711 C CA . GLU A 1 89 ? -46.232 19.723 26.064 1.00 92.31 89 GLU A CA 1
ATOM 712 C C . GLU A 1 89 ? -44.873 19.948 25.376 1.00 92.31 89 GLU A C 1
ATOM 714 O O . GLU A 1 89 ? -44.408 19.097 24.618 1.00 92.31 89 GLU A O 1
ATOM 719 N N . SER A 1 90 ? -44.157 21.016 25.747 1.00 89.50 90 SER A N 1
ATOM 720 C CA . SER A 1 90 ? -42.797 21.297 25.255 1.00 89.50 90 SER A CA 1
ATOM 721 C C . SER A 1 90 ? -41.785 20.204 25.631 1.00 89.50 90 SER A C 1
ATOM 723 O O . SER A 1 90 ? -40.869 19.908 24.861 1.00 89.50 90 SER A O 1
ATOM 725 N N . ALA A 1 91 ? -41.925 19.589 26.812 1.00 90.69 91 ALA A N 1
ATOM 726 C CA . ALA A 1 91 ? -41.079 18.477 27.242 1.00 90.69 91 ALA A CA 1
ATOM 727 C C . ALA A 1 91 ? -41.382 17.177 26.473 1.00 90.69 91 ALA A C 1
ATOM 729 O O . ALA A 1 91 ? -40.451 16.429 26.168 1.00 90.69 91 ALA A O 1
ATOM 730 N N . LEU A 1 92 ? -42.650 16.937 26.119 1.00 89.69 92 LEU A N 1
ATOM 731 C CA . LEU A 1 92 ? -43.076 15.853 25.231 1.00 89.69 92 LEU A CA 1
ATOM 732 C C . LEU A 1 92 ? -42.498 16.037 23.823 1.00 89.69 92 LEU A C 1
ATOM 734 O O . LEU A 1 92 ? -41.731 15.184 23.386 1.00 89.69 92 LEU A O 1
ATOM 738 N N . GLU A 1 93 ? -42.718 17.188 23.178 1.00 89.69 93 GLU A N 1
ATOM 739 C CA . GLU A 1 93 ? -42.129 17.480 21.860 1.00 89.69 93 GLU A CA 1
ATOM 740 C C . GLU A 1 93 ? -40.598 17.324 21.851 1.00 89.69 93 GLU A C 1
ATOM 742 O O . GLU A 1 93 ? -40.017 16.820 20.889 1.00 89.69 93 GLU A O 1
ATOM 747 N N . SER A 1 94 ? -39.925 17.760 22.921 1.00 90.94 94 SER A N 1
ATOM 748 C CA . SER A 1 94 ? -38.474 17.622 23.078 1.00 90.94 94 SER A CA 1
ATOM 749 C C . SER A 1 94 ? -38.039 16.153 23.175 1.00 90.94 94 SER A C 1
ATOM 751 O O . SER A 1 94 ? -37.101 15.736 22.491 1.00 90.94 94 SER A O 1
ATOM 753 N N . LYS A 1 95 ? -38.755 15.345 23.970 1.00 93.88 95 LYS A N 1
ATOM 754 C CA . LYS A 1 95 ? -38.538 13.896 24.085 1.00 93.88 95 LYS A CA 1
ATOM 755 C C . LYS A 1 95 ? -38.771 13.186 22.752 1.00 93.88 95 LYS A C 1
ATOM 757 O O . LYS A 1 95 ? -37.977 12.324 22.387 1.00 93.88 95 LYS A O 1
ATOM 762 N N . ASP A 1 96 ? -39.825 13.536 22.028 1.00 93.00 96 ASP A N 1
ATOM 763 C CA . ASP A 1 96 ? -40.204 12.815 20.815 1.00 93.00 96 ASP A CA 1
ATOM 764 C C . ASP A 1 96 ? -39.257 13.162 19.652 1.00 93.00 96 ASP A C 1
ATOM 766 O O . ASP A 1 96 ? -38.791 12.264 18.954 1.00 93.00 96 ASP A O 1
ATOM 770 N N . ARG A 1 97 ? -38.792 14.420 19.555 1.00 91.19 97 ARG A N 1
ATOM 771 C CA . ARG A 1 97 ? -37.654 14.796 18.688 1.00 91.19 97 ARG A CA 1
ATOM 772 C C . ARG A 1 97 ? -36.378 14.017 19.028 1.00 91.19 97 ARG A C 1
ATOM 774 O O . ARG A 1 97 ? -35.642 13.636 18.119 1.00 91.19 97 ARG A O 1
ATOM 781 N N . ALA A 1 98 ? -36.101 13.780 20.312 1.00 88.94 98 ALA A N 1
ATOM 782 C CA . ALA A 1 98 ? -34.949 12.985 20.739 1.00 88.94 98 ALA A CA 1
ATOM 783 C C . ALA A 1 98 ? -35.110 11.488 20.402 1.00 88.94 98 ALA A C 1
ATOM 785 O O . ALA A 1 98 ? -34.122 10.842 20.054 1.00 88.94 98 ALA A O 1
ATOM 786 N N . LEU A 1 99 ? -36.333 10.945 20.438 1.00 88.56 99 LEU A N 1
ATOM 787 C CA . LEU A 1 99 ? -36.626 9.588 19.962 1.00 88.56 99 LEU A CA 1
ATOM 788 C C . LEU A 1 99 ? -36.372 9.467 18.454 1.00 88.56 99 LEU A C 1
ATOM 790 O O . LEU A 1 99 ? -35.580 8.613 18.061 1.00 88.56 99 LEU A O 1
ATOM 794 N N . THR A 1 100 ? -36.911 10.371 17.627 1.00 90.81 100 THR A N 1
ATOM 795 C CA . THR A 1 100 ? -36.659 10.362 16.172 1.00 90.81 100 THR A CA 1
ATOM 796 C C . THR A 1 100 ? -35.162 10.459 15.847 1.00 90.81 100 THR A C 1
ATOM 798 O O . THR A 1 100 ? -34.666 9.740 14.984 1.00 90.81 100 THR A O 1
ATOM 801 N N . GLN A 1 101 ? -34.400 11.283 16.579 1.00 89.00 101 GLN A N 1
ATOM 802 C CA . GLN A 1 101 ? -32.941 11.377 16.412 1.00 89.00 101 GLN A CA 1
ATOM 803 C C . GLN A 1 101 ? -32.207 10.068 16.754 1.00 89.00 101 GLN A C 1
ATOM 805 O O . GLN A 1 101 ? -31.226 9.724 16.091 1.00 89.00 101 GLN A O 1
ATOM 810 N N . LEU A 1 102 ? -32.667 9.322 17.765 1.00 89.50 102 LEU A N 1
ATOM 811 C CA . LEU A 1 102 ? -32.116 8.007 18.110 1.00 89.50 102 LEU A CA 1
ATOM 812 C C . LEU A 1 102 ? -32.497 6.935 17.076 1.00 89.50 102 LEU A C 1
ATOM 814 O O . LEU A 1 102 ? -31.677 6.070 16.766 1.00 89.50 102 LEU A O 1
ATOM 818 N N . GLU A 1 103 ? -33.697 7.009 16.504 1.00 91.94 103 GLU A N 1
ATOM 819 C CA . GLU A 1 103 ? -34.149 6.121 15.428 1.00 91.94 103 GLU A CA 1
ATOM 820 C C . GLU A 1 103 ? -33.364 6.356 14.130 1.00 91.94 103 GLU A C 1
ATOM 822 O O . GLU A 1 103 ? -32.837 5.399 13.558 1.00 91.94 103 GLU A O 1
ATOM 827 N N . ASP A 1 104 ? -33.176 7.611 13.710 1.00 91.00 104 ASP A N 1
ATOM 828 C CA . ASP A 1 104 ? -32.327 7.969 12.564 1.00 91.00 104 ASP A CA 1
ATOM 829 C C . ASP A 1 104 ? -30.864 7.544 12.777 1.00 91.00 104 ASP A C 1
ATOM 831 O O . ASP A 1 104 ? -30.213 7.035 11.853 1.00 91.00 104 ASP A O 1
ATOM 835 N N . ALA A 1 105 ? -30.341 7.683 14.001 1.00 88.38 105 ALA A N 1
ATOM 836 C CA . ALA A 1 105 ? -29.009 7.199 14.358 1.00 88.38 105 ALA A CA 1
ATOM 837 C C . ALA A 1 105 ? -28.908 5.665 14.258 1.00 88.38 105 ALA A C 1
ATOM 839 O O . ALA A 1 105 ? -27.948 5.155 13.675 1.00 88.38 105 ALA A O 1
ATOM 840 N N . LEU A 1 106 ? -29.910 4.921 14.743 1.00 91.25 106 LEU A N 1
ATOM 841 C CA . LEU A 1 106 ? -29.977 3.457 14.633 1.00 91.25 106 LEU A CA 1
ATOM 842 C C . LEU A 1 106 ? -30.129 2.983 13.180 1.00 91.25 106 LEU A C 1
ATOM 844 O O . LEU A 1 106 ? -29.458 2.034 12.768 1.00 91.25 106 LEU A O 1
ATOM 848 N N . VAL A 1 107 ? -30.957 3.649 12.371 1.00 91.69 107 VAL A N 1
ATOM 849 C CA . VAL A 1 107 ? -31.092 3.372 10.929 1.00 91.69 107 VAL A CA 1
ATOM 850 C C . VAL A 1 107 ? -29.769 3.635 10.206 1.00 91.69 107 VAL A C 1
ATOM 852 O O . VAL A 1 107 ? -29.360 2.839 9.356 1.00 91.69 107 VAL A O 1
ATOM 855 N N . THR A 1 108 ? -29.059 4.702 10.573 1.00 89.94 108 THR A N 1
ATOM 856 C CA . THR A 1 108 ? -27.737 5.031 10.024 1.00 89.94 108 THR A CA 1
ATOM 857 C C . THR A 1 108 ? -26.685 3.994 10.427 1.00 89.94 108 THR A C 1
ATOM 859 O O . THR A 1 108 ? -25.982 3.481 9.557 1.00 89.94 108 THR A O 1
ATOM 862 N N . GLN A 1 109 ? -26.632 3.594 11.702 1.00 91.50 109 GLN A N 1
ATOM 863 C CA . GLN A 1 109 ? -25.734 2.541 12.193 1.00 91.50 109 GLN A CA 1
ATOM 864 C C . GLN A 1 109 ? -26.016 1.183 11.530 1.00 91.50 109 GLN A C 1
ATOM 866 O O . GLN A 1 109 ? -25.096 0.449 11.173 1.00 91.50 109 GLN A O 1
ATOM 871 N N . LYS A 1 110 ? -27.291 0.848 11.304 1.00 92.19 110 LYS A N 1
ATOM 872 C CA . LYS A 1 110 ? -27.688 -0.373 10.591 1.00 92.19 110 LYS A CA 1
ATOM 873 C C . LYS A 1 110 ? -27.237 -0.350 9.127 1.00 92.19 110 LYS A C 1
ATOM 875 O O . LYS A 1 110 ? -26.796 -1.378 8.617 1.00 92.19 110 LYS A O 1
ATOM 880 N N . ARG A 1 111 ? -27.301 0.810 8.458 1.00 90.25 111 ARG A N 1
ATOM 881 C CA . ARG A 1 111 ? -26.788 0.991 7.087 1.00 90.25 111 ARG A CA 1
ATOM 882 C C . ARG A 1 111 ? -25.265 0.866 7.019 1.00 90.25 111 ARG A C 1
ATOM 884 O O . ARG A 1 111 ? -24.780 0.187 6.119 1.00 90.25 111 ARG A O 1
ATOM 891 N N . THR A 1 112 ? -24.512 1.453 7.953 1.00 88.38 112 THR A N 1
ATOM 892 C CA . THR A 1 112 ? -23.040 1.342 7.949 1.00 88.38 112 THR A CA 1
ATOM 893 C C . THR A 1 112 ? -22.564 -0.073 8.276 1.00 88.38 112 THR A C 1
ATOM 895 O O . THR A 1 112 ? -21.654 -0.562 7.612 1.00 88.38 112 THR A O 1
ATOM 898 N N . LEU A 1 113 ? -23.217 -0.779 9.208 1.00 88.00 113 LEU A N 1
ATOM 899 C CA . LEU A 1 113 ? -22.935 -2.196 9.480 1.00 88.00 113 LEU A CA 1
ATOM 900 C C . LEU A 1 113 ? -23.247 -3.097 8.275 1.00 88.00 113 LEU A C 1
ATOM 902 O O . LEU A 1 113 ? -22.444 -3.971 7.951 1.00 88.00 113 LEU A O 1
ATOM 906 N N . GLN A 1 114 ? -24.362 -2.865 7.569 1.00 91.38 114 GLN A N 1
ATOM 907 C CA . GLN A 1 114 ? -24.659 -3.584 6.325 1.00 91.38 114 GLN A CA 1
ATOM 908 C C . GLN A 1 114 ? -23.588 -3.306 5.261 1.00 91.38 114 GLN A C 1
ATOM 910 O O . GLN A 1 114 ? -23.044 -4.241 4.687 1.00 91.38 114 GLN A O 1
ATOM 915 N N . GLN A 1 115 ? -23.212 -2.039 5.062 1.00 90.31 115 GLN A N 1
ATOM 916 C CA . GLN A 1 115 ? -22.173 -1.655 4.104 1.00 90.31 115 GLN A CA 1
ATOM 917 C C . GLN A 1 115 ? -20.807 -2.283 4.438 1.00 90.31 115 GLN A C 1
ATOM 919 O O . GLN A 1 115 ? -20.091 -2.697 3.528 1.00 90.31 115 GLN A O 1
ATOM 924 N N . GLN A 1 116 ? -20.453 -2.405 5.722 1.00 88.00 116 GLN A N 1
ATOM 925 C CA . GLN A 1 116 ? -19.254 -3.125 6.165 1.00 88.00 116 GLN A CA 1
ATOM 926 C C . GLN A 1 116 ? -19.348 -4.632 5.888 1.00 88.00 116 GLN A C 1
ATOM 928 O O . GLN A 1 116 ? -18.371 -5.221 5.428 1.00 88.00 116 GLN A O 1
ATOM 933 N N . MET A 1 117 ? -20.509 -5.261 6.108 1.00 87.75 117 MET A N 1
ATOM 934 C CA . MET A 1 117 ? -20.737 -6.660 5.723 1.00 87.75 117 MET A CA 1
ATOM 935 C C . MET A 1 117 ? -20.611 -6.867 4.210 1.00 87.75 117 MET A C 1
ATOM 937 O O . MET A 1 117 ? -19.934 -7.801 3.783 1.00 87.75 117 MET A O 1
ATOM 941 N N . ASP A 1 118 ? -21.205 -5.991 3.402 1.00 87.06 118 ASP A N 1
ATOM 942 C CA . ASP A 1 118 ? -21.154 -6.068 1.939 1.00 87.06 118 ASP A CA 1
ATOM 943 C C . ASP A 1 118 ? -19.713 -5.870 1.430 1.00 87.06 118 ASP A C 1
ATOM 945 O O . ASP A 1 118 ? -19.251 -6.598 0.551 1.00 87.06 118 ASP A O 1
ATOM 949 N N . GLN A 1 119 ? -18.952 -4.951 2.041 1.00 86.50 119 GLN A N 1
ATOM 950 C CA . GLN A 1 119 ? -17.517 -4.769 1.788 1.00 86.50 119 GLN A CA 1
ATOM 951 C C . GLN A 1 119 ? -16.691 -6.003 2.181 1.00 86.50 119 GLN A C 1
ATOM 953 O O . GLN A 1 119 ? -15.805 -6.403 1.426 1.00 86.50 119 GLN A O 1
ATOM 958 N N . GLN A 1 120 ? -16.982 -6.643 3.319 1.00 84.94 120 GLN A N 1
ATOM 959 C CA . GLN A 1 120 ? -16.316 -7.887 3.719 1.00 84.94 120 GLN A CA 1
ATOM 960 C C . GLN A 1 120 ? -16.656 -9.044 2.771 1.00 84.94 120 GLN A C 1
ATOM 962 O O . GLN A 1 120 ? -15.756 -9.781 2.372 1.00 84.94 120 GLN A O 1
ATOM 967 N N . GLN A 1 121 ? -17.913 -9.183 2.338 1.00 84.62 121 GLN A N 1
ATOM 968 C CA . GLN A 1 121 ? -18.308 -10.187 1.343 1.00 84.62 121 GLN A CA 1
ATOM 969 C C . GLN A 1 121 ? -17.648 -9.931 -0.018 1.00 84.62 121 GLN A C 1
ATOM 971 O O . GLN A 1 121 ? -17.184 -10.878 -0.658 1.00 84.62 121 GLN A O 1
ATOM 976 N N . ALA A 1 122 ? -17.528 -8.669 -0.441 1.00 82.44 122 ALA A N 1
ATOM 977 C CA . ALA A 1 122 ? -16.787 -8.295 -1.641 1.00 82.44 122 ALA A CA 1
ATOM 978 C C . ALA A 1 122 ? -15.290 -8.633 -1.513 1.00 82.44 122 ALA A C 1
ATOM 980 O O . ALA A 1 122 ? -14.732 -9.257 -2.412 1.00 82.44 122 ALA A O 1
ATOM 981 N N . ALA A 1 123 ? -14.649 -8.316 -0.383 1.00 80.69 123 ALA A N 1
ATOM 982 C CA . ALA A 1 123 ? -13.244 -8.639 -0.126 1.00 80.69 123 ALA A CA 1
ATOM 983 C C . ALA A 1 123 ? -12.983 -10.159 -0.076 1.00 80.69 123 ALA A C 1
ATOM 985 O O . ALA A 1 123 ? -12.020 -10.648 -0.673 1.00 80.69 123 ALA A O 1
ATOM 986 N N . VAL A 1 124 ? -13.869 -10.933 0.561 1.00 83.88 124 VAL A N 1
ATOM 987 C CA . VAL A 1 124 ? -13.826 -12.408 0.551 1.00 83.88 124 VAL A CA 1
ATOM 988 C C . VAL A 1 124 ? -14.028 -12.951 -0.868 1.00 83.88 124 VAL A C 1
ATOM 990 O O . VAL A 1 124 ? -13.306 -13.849 -1.287 1.00 83.88 124 VAL A O 1
ATOM 993 N N . SER A 1 125 ? -14.929 -12.363 -1.657 1.00 82.12 125 SER A N 1
ATOM 994 C CA . SER A 1 125 ? -15.121 -12.743 -3.065 1.00 82.12 125 SER A CA 1
ATOM 995 C C . SER A 1 125 ? -13.897 -12.411 -3.928 1.00 82.12 125 SER A C 1
ATOM 997 O O . SER A 1 125 ? -13.517 -13.203 -4.789 1.00 82.12 125 SER A O 1
ATOM 999 N N . MET A 1 126 ? -13.234 -11.274 -3.692 1.00 81.19 126 MET A N 1
ATOM 1000 C CA . MET A 1 126 ? -12.006 -10.899 -4.401 1.00 81.19 126 MET A CA 1
ATOM 1001 C C . MET A 1 126 ? -10.828 -11.798 -4.024 1.00 81.19 126 MET A C 1
ATOM 1003 O O . MET A 1 126 ? -10.136 -12.270 -4.920 1.00 81.19 126 MET A O 1
ATOM 1007 N N . THR A 1 127 ? -10.626 -12.100 -2.739 1.00 78.50 127 THR A N 1
ATOM 1008 C CA . THR A 1 127 ? -9.568 -13.029 -2.297 1.00 78.50 127 THR A CA 1
ATOM 1009 C C . THR A 1 127 ? -9.834 -14.468 -2.743 1.00 78.50 127 THR A C 1
ATOM 1011 O O . THR A 1 127 ? -8.899 -15.155 -3.143 1.00 78.50 127 THR A O 1
ATOM 1014 N N . HIS A 1 128 ? -11.093 -14.917 -2.788 1.00 76.88 128 HIS A N 1
ATOM 1015 C CA . HIS A 1 128 ? -11.458 -16.213 -3.367 1.00 76.88 128 HIS A CA 1
ATOM 1016 C C . HIS A 1 128 ? -11.179 -16.266 -4.878 1.00 76.88 128 HIS A C 1
ATOM 1018 O O . HIS A 1 128 ? -10.557 -17.214 -5.352 1.00 76.88 128 HIS A O 1
ATOM 1024 N N . ASN A 1 129 ? -11.539 -15.220 -5.631 1.00 77.12 129 ASN A N 1
ATOM 1025 C CA . ASN A 1 129 ? -11.218 -15.120 -7.058 1.00 77.12 129 ASN A CA 1
ATOM 1026 C C . ASN A 1 129 ? -9.704 -15.023 -7.318 1.00 77.12 129 ASN A C 1
ATOM 1028 O O . ASN A 1 129 ? -9.215 -15.634 -8.265 1.00 77.12 129 ASN A O 1
ATOM 1032 N N . GLN A 1 130 ? -8.946 -14.316 -6.474 1.00 76.69 130 GLN A N 1
ATOM 1033 C CA . GLN A 1 130 ? -7.479 -14.285 -6.527 1.00 76.69 130 GLN A CA 1
ATOM 1034 C C . GLN A 1 130 ? -6.865 -15.651 -6.198 1.00 76.69 130 GLN A C 1
ATOM 1036 O O . GLN A 1 130 ? -5.877 -16.029 -6.820 1.00 76.69 130 GLN A O 1
ATOM 1041 N N . LEU A 1 131 ? -7.454 -16.416 -5.273 1.00 77.69 131 LEU A N 1
ATOM 1042 C CA . LEU A 1 131 ? -7.018 -17.777 -4.968 1.00 77.69 131 LEU A CA 1
ATOM 1043 C C . LEU A 1 131 ? -7.276 -18.718 -6.152 1.00 77.69 131 LEU A C 1
ATOM 1045 O O . LEU A 1 131 ? -6.375 -19.463 -6.523 1.00 77.69 131 LEU A O 1
ATOM 1049 N N . ILE A 1 132 ? -8.450 -18.629 -6.792 1.00 74.81 132 ILE A N 1
ATOM 1050 C CA . ILE A 1 132 ? -8.773 -19.375 -8.022 1.00 74.81 132 ILE A CA 1
ATOM 1051 C C . ILE A 1 132 ? -7.777 -19.018 -9.132 1.00 74.81 132 ILE A C 1
ATOM 1053 O O . ILE A 1 132 ? -7.103 -19.908 -9.648 1.00 74.81 132 ILE A O 1
ATOM 1057 N N . GLN A 1 133 ? -7.595 -17.726 -9.431 1.00 73.31 133 GLN A N 1
ATOM 1058 C CA . GLN A 1 133 ? -6.629 -17.251 -10.431 1.00 73.31 133 GLN A CA 1
ATOM 1059 C C . GLN A 1 133 ? -5.188 -17.664 -10.097 1.00 73.31 133 GLN A C 1
ATOM 1061 O O . GLN A 1 133 ? -4.431 -18.014 -10.997 1.00 73.31 13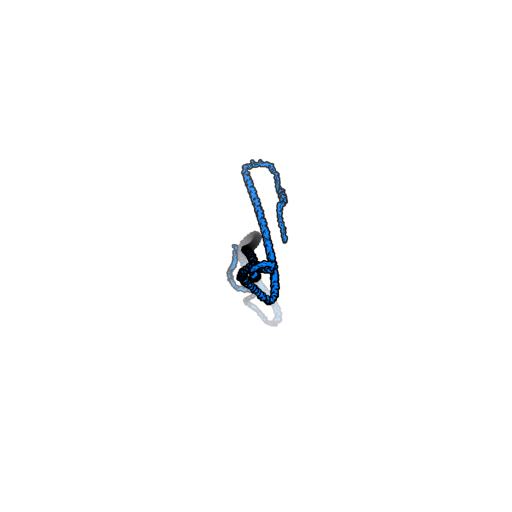3 GLN A O 1
ATOM 1066 N N . GLY A 1 134 ? -4.816 -17.676 -8.815 1.00 76.62 134 GLY A N 1
ATOM 1067 C CA . GLY A 1 134 ? -3.531 -18.177 -8.333 1.00 76.62 134 GLY A CA 1
ATOM 1068 C C . GLY A 1 134 ? -3.363 -19.676 -8.577 1.00 76.62 134 GLY A C 1
ATOM 1069 O O . GLY A 1 134 ? -2.325 -20.092 -9.086 1.00 76.62 134 GLY A O 1
ATOM 1070 N N . THR A 1 135 ? -4.390 -20.486 -8.301 1.00 74.69 135 THR A N 1
ATOM 1071 C CA . THR A 1 135 ? -4.366 -21.926 -8.597 1.00 74.69 135 THR A CA 1
ATOM 1072 C C . THR A 1 135 ? -4.381 -22.220 -10.096 1.00 74.69 135 THR A C 1
ATOM 1074 O O . THR A 1 135 ? -3.633 -23.088 -10.534 1.00 74.69 135 THR A O 1
ATOM 1077 N N . ASP A 1 136 ? -5.128 -21.469 -10.909 1.00 74.25 136 ASP A N 1
ATOM 1078 C CA . ASP A 1 136 ? -5.113 -21.599 -12.371 1.00 74.25 136 ASP A CA 1
ATOM 1079 C C . ASP A 1 136 ? -3.756 -21.186 -12.957 1.00 74.25 136 ASP A C 1
ATOM 1081 O O . ASP A 1 136 ? -3.218 -21.881 -13.820 1.00 74.25 136 ASP A O 1
ATOM 1085 N N . ALA A 1 137 ? -3.147 -20.108 -12.451 1.00 73.38 137 ALA A N 1
ATOM 1086 C CA . ALA A 1 137 ? -1.796 -19.692 -12.821 1.00 73.38 137 ALA A CA 1
ATOM 1087 C C . ALA A 1 137 ? -0.736 -20.713 -12.377 1.00 73.38 137 ALA A C 1
ATOM 1089 O O . ALA A 1 137 ? 0.207 -20.976 -13.122 1.00 73.38 137 ALA A O 1
ATOM 1090 N N . GLN A 1 138 ? -0.900 -21.342 -11.209 1.00 76.81 138 GLN A N 1
ATOM 1091 C CA . GLN A 1 138 ? -0.031 -22.421 -10.737 1.00 76.81 138 GLN A CA 1
ATOM 1092 C C . GLN A 1 138 ? -0.203 -23.697 -11.576 1.00 76.81 138 GLN A C 1
ATOM 1094 O O . GLN A 1 138 ? 0.790 -24.333 -11.914 1.00 76.81 138 GLN A O 1
ATOM 1099 N N . ILE A 1 139 ? -1.426 -24.046 -11.986 1.00 78.44 139 ILE A N 1
ATOM 1100 C CA . ILE A 1 139 ? -1.706 -25.156 -12.913 1.00 78.44 139 ILE A CA 1
ATOM 1101 C C . ILE A 1 139 ? -1.146 -24.848 -14.311 1.00 78.44 139 ILE A C 1
ATOM 1103 O O . ILE A 1 139 ? -0.617 -25.743 -14.969 1.00 78.44 139 ILE A O 1
ATOM 1107 N N . ALA A 1 140 ? -1.211 -23.596 -14.770 1.00 75.31 140 ALA A N 1
ATOM 1108 C CA . ALA A 1 140 ? -0.604 -23.161 -16.026 1.00 75.31 140 ALA A CA 1
ATOM 1109 C C . ALA A 1 140 ? 0.933 -23.210 -15.969 1.00 75.31 140 ALA A C 1
ATOM 1111 O O . ALA A 1 140 ? 1.549 -23.741 -16.893 1.00 75.31 140 ALA A O 1
ATOM 1112 N N . MET A 1 141 ? 1.549 -22.748 -14.875 1.00 76.75 141 MET A N 1
ATOM 1113 C CA . MET A 1 141 ? 2.991 -22.885 -14.642 1.00 76.75 141 MET A CA 1
ATOM 1114 C C . MET A 1 141 ? 3.416 -24.345 -14.505 1.00 76.75 141 MET A C 1
ATOM 1116 O O . MET A 1 141 ? 4.429 -24.714 -15.085 1.00 76.75 141 MET A O 1
ATOM 1120 N N . GLN A 1 142 ? 2.642 -25.199 -13.827 1.00 80.88 142 GLN A N 1
ATOM 1121 C CA . GLN A 1 142 ? 2.930 -26.632 -13.764 1.00 80.88 142 GLN A CA 1
ATOM 1122 C C . GLN A 1 142 ? 2.848 -27.258 -15.159 1.00 80.88 142 GLN A C 1
ATOM 1124 O O . GLN A 1 142 ? 3.769 -27.955 -15.555 1.00 80.88 142 GLN A O 1
ATOM 1129 N N . ARG A 1 143 ? 1.832 -26.927 -15.968 1.00 82.31 143 ARG A N 1
ATOM 1130 C CA . ARG A 1 143 ? 1.756 -27.379 -17.369 1.00 82.31 143 ARG A CA 1
ATOM 1131 C C . ARG A 1 143 ? 2.914 -26.855 -18.221 1.00 82.31 143 ARG A C 1
ATOM 1133 O O . ARG A 1 143 ? 3.392 -27.596 -19.072 1.00 82.31 143 ARG A O 1
ATOM 1140 N N . GLN A 1 144 ? 3.393 -25.627 -18.008 1.00 78.19 144 GLN A N 1
ATOM 1141 C CA . GLN A 1 144 ? 4.614 -25.128 -18.659 1.00 78.19 144 GLN A CA 1
ATOM 1142 C C . GLN A 1 144 ? 5.882 -25.821 -18.140 1.00 78.19 144 GLN A C 1
ATOM 1144 O O . GLN A 1 144 ? 6.817 -26.026 -18.911 1.00 78.19 144 GLN A O 1
ATOM 1149 N N . LEU A 1 145 ? 5.929 -26.213 -16.868 1.00 78.94 145 LEU A N 1
ATOM 1150 C CA . LEU A 1 145 ? 7.027 -26.985 -16.296 1.00 78.94 145 LEU A CA 1
ATOM 1151 C C . LEU A 1 145 ? 7.041 -28.408 -16.870 1.00 78.94 145 LEU A C 1
ATOM 1153 O O . LEU A 1 145 ? 8.071 -28.847 -17.360 1.00 78.94 145 LEU A O 1
ATOM 1157 N N . ASP A 1 146 ? 5.893 -29.079 -16.935 1.00 79.12 146 ASP A N 1
ATOM 1158 C CA . ASP A 1 146 ? 5.731 -30.395 -17.556 1.00 79.12 146 ASP A CA 1
ATOM 1159 C C . ASP A 1 146 ? 6.060 -30.339 -19.061 1.00 79.12 146 ASP A C 1
ATOM 1161 O O . ASP A 1 146 ? 6.767 -31.200 -19.581 1.00 79.12 146 ASP A O 1
ATOM 1165 N N . GLN A 1 147 ? 5.609 -29.296 -19.773 1.00 80.31 147 GLN A N 1
ATOM 1166 C CA . GLN A 1 147 ? 5.952 -29.068 -21.183 1.00 80.31 147 GLN A CA 1
ATOM 1167 C C . GLN A 1 147 ? 7.437 -28.758 -21.379 1.00 80.31 147 GLN A C 1
ATOM 1169 O O . GLN A 1 147 ? 8.029 -29.259 -22.330 1.00 80.31 147 GLN A O 1
ATOM 1174 N N . SER A 1 148 ? 8.060 -27.964 -20.506 1.00 75.44 148 SER A N 1
ATOM 1175 C CA . SER A 1 148 ? 9.496 -27.675 -20.595 1.00 75.44 148 SER A CA 1
ATOM 1176 C C . SER A 1 148 ? 10.347 -28.879 -20.190 1.00 75.44 148 SER A C 1
ATOM 1178 O O . SER A 1 148 ? 11.384 -29.095 -20.801 1.00 75.44 148 SER A O 1
ATOM 1180 N N . GLN A 1 149 ? 9.887 -29.739 -19.278 1.00 80.00 149 GLN A N 1
ATOM 1181 C CA . GLN A 1 149 ? 10.504 -31.038 -18.989 1.00 80.00 149 GLN A CA 1
ATOM 1182 C C . GLN A 1 149 ? 10.350 -32.017 -20.162 1.00 80.00 149 GLN A C 1
ATOM 1184 O O . GLN A 1 149 ? 11.310 -32.699 -20.506 1.00 80.00 149 GLN A O 1
ATOM 1189 N N . GLN A 1 150 ? 9.198 -32.051 -20.841 1.00 78.69 150 GLN A N 1
ATOM 1190 C CA . GLN A 1 150 ? 9.024 -32.815 -22.086 1.00 78.69 150 GLN A CA 1
ATOM 1191 C C . GLN A 1 150 ? 9.900 -32.266 -23.220 1.00 78.69 150 GLN A C 1
ATOM 1193 O O . GLN A 1 150 ? 10.493 -33.043 -23.969 1.00 78.69 150 GLN A O 1
ATOM 1198 N N . GLN A 1 151 ? 10.038 -30.941 -23.328 1.00 80.00 151 GLN A N 1
ATOM 1199 C CA . GLN A 1 151 ? 10.968 -30.306 -24.259 1.00 80.00 151 GLN A CA 1
ATOM 1200 C C . GLN A 1 151 ? 12.412 -30.664 -23.909 1.00 80.00 151 GLN A C 1
ATOM 1202 O O . GLN A 1 151 ? 13.114 -31.117 -24.804 1.00 80.00 151 GLN A O 1
ATOM 1207 N N . VAL A 1 152 ? 12.837 -30.565 -22.644 1.00 76.69 152 VAL A N 1
ATOM 1208 C CA . VAL A 1 152 ? 14.172 -30.979 -22.180 1.00 76.69 152 VAL A CA 1
ATOM 1209 C C . VAL A 1 152 ? 14.410 -32.456 -22.476 1.00 76.69 152 VAL A C 1
ATOM 1211 O O . VAL A 1 152 ? 15.382 -32.747 -23.150 1.00 76.69 152 VAL A O 1
ATOM 1214 N N . ALA A 1 153 ? 13.504 -33.374 -22.136 1.00 76.12 153 ALA A N 1
ATOM 1215 C CA . ALA A 1 153 ? 13.654 -34.795 -22.466 1.00 76.12 153 ALA A CA 1
ATOM 1216 C C . ALA A 1 153 ? 13.729 -35.049 -23.989 1.00 76.12 153 ALA A C 1
ATOM 1218 O O . ALA A 1 153 ? 14.515 -35.880 -24.457 1.00 76.12 153 ALA A O 1
ATOM 1219 N N . SER A 1 154 ? 12.961 -34.306 -24.799 1.00 77.88 154 SER A N 1
ATOM 1220 C CA . SER A 1 154 ? 13.060 -34.375 -26.264 1.00 77.88 154 SER A CA 1
ATOM 1221 C C . SER A 1 154 ? 14.373 -33.784 -26.791 1.00 77.88 154 SER A C 1
ATOM 1223 O O . SER A 1 154 ? 14.941 -34.314 -27.744 1.00 77.88 154 SER A O 1
ATOM 1225 N N . LEU A 1 155 ? 14.894 -32.739 -26.141 1.00 77.12 155 LEU A N 1
ATOM 1226 C CA . LEU A 1 155 ? 16.160 -32.084 -26.453 1.00 77.12 155 LEU A CA 1
ATOM 1227 C C . LEU A 1 155 ? 17.353 -32.906 -25.973 1.00 77.12 155 LEU A C 1
ATOM 1229 O O . LEU A 1 155 ? 18.348 -32.919 -26.671 1.00 77.12 155 LEU A O 1
ATOM 1233 N N . GLU A 1 156 ? 17.264 -33.645 -24.871 1.00 77.56 156 GLU A N 1
ATOM 1234 C CA . GLU A 1 156 ? 18.259 -34.617 -24.402 1.00 77.56 156 GLU A CA 1
ATOM 1235 C C . GLU A 1 156 ? 18.295 -35.840 -25.320 1.00 77.56 156 GLU A C 1
ATOM 1237 O O . GLU A 1 156 ? 19.370 -36.326 -25.675 1.00 77.56 156 GLU A O 1
ATOM 1242 N N . THR A 1 157 ? 17.131 -36.291 -25.796 1.00 75.62 157 THR A N 1
ATOM 1243 C CA . THR A 1 157 ? 17.029 -37.335 -26.826 1.00 75.62 157 THR A CA 1
ATOM 1244 C C . THR A 1 157 ? 17.637 -36.851 -28.147 1.00 75.62 157 THR A C 1
ATOM 1246 O O . THR A 1 157 ? 18.453 -37.549 -28.752 1.00 75.62 157 THR A O 1
ATOM 1249 N N . ALA A 1 158 ? 17.305 -35.631 -28.580 1.00 74.25 158 ALA A N 1
ATOM 1250 C CA . ALA A 1 158 ? 17.870 -35.014 -29.777 1.00 74.25 158 ALA A CA 1
ATOM 1251 C C . ALA A 1 158 ? 19.362 -34.680 -29.621 1.00 74.25 158 ALA A C 1
ATOM 1253 O O . ALA A 1 158 ? 20.104 -34.812 -30.588 1.00 74.25 158 ALA A O 1
ATOM 1254 N N . LEU A 1 159 ? 19.824 -34.313 -28.422 1.00 69.38 159 LEU A N 1
ATOM 1255 C CA . LEU A 1 159 ? 21.226 -34.061 -28.092 1.00 69.38 159 LEU A CA 1
ATOM 1256 C C . LEU A 1 159 ? 22.010 -35.370 -28.083 1.00 69.38 159 LEU A C 1
ATOM 1258 O O . LEU A 1 159 ? 23.101 -35.396 -28.628 1.00 69.38 159 LEU A O 1
ATOM 1262 N N . SER A 1 160 ? 21.446 -36.464 -27.572 1.00 70.25 160 SER A N 1
ATOM 1263 C CA . SER A 1 160 ? 22.052 -37.801 -27.647 1.00 70.25 160 SER A CA 1
ATOM 1264 C C . SER A 1 160 ? 22.193 -38.259 -29.104 1.00 70.25 160 SER A C 1
ATOM 1266 O O . SER A 1 160 ? 23.257 -38.718 -29.521 1.00 70.25 160 SER A O 1
ATOM 1268 N N . GLN A 1 161 ? 21.157 -38.054 -29.928 1.00 67.62 161 GLN A N 1
ATOM 1269 C CA . GLN A 1 161 ? 21.222 -38.310 -31.374 1.00 67.62 161 GLN A CA 1
ATOM 1270 C C . GLN A 1 161 ? 22.213 -37.374 -32.089 1.00 67.62 161 GLN A C 1
ATOM 1272 O O . GLN A 1 161 ? 22.943 -37.805 -32.984 1.00 67.62 161 GLN A O 1
ATOM 1277 N N . ALA A 1 162 ? 22.274 -36.101 -31.693 1.00 63.44 162 ALA A N 1
ATOM 1278 C CA . ALA A 1 162 ? 23.204 -35.121 -32.241 1.00 63.44 162 ALA A CA 1
ATOM 1279 C C . ALA A 1 162 ? 24.648 -35.394 -31.811 1.00 63.44 162 ALA A C 1
ATOM 1281 O O . ALA A 1 162 ? 25.536 -35.197 -32.624 1.00 63.44 162 ALA A O 1
ATOM 1282 N N . GLN A 1 163 ? 24.893 -35.894 -30.597 1.00 64.56 163 GLN A N 1
ATOM 1283 C CA . GLN A 1 163 ? 26.201 -36.321 -30.094 1.00 64.56 163 GLN A CA 1
ATOM 1284 C C . GLN A 1 163 ? 26.675 -37.597 -30.793 1.00 64.56 163 GLN A C 1
ATOM 1286 O O . GLN A 1 163 ? 27.847 -37.673 -31.148 1.00 64.56 163 GLN A O 1
ATOM 1291 N N . GLY A 1 164 ? 25.773 -38.536 -31.108 1.00 62.34 164 GLY A N 1
ATOM 1292 C CA . GLY A 1 164 ? 26.068 -39.641 -32.029 1.00 62.34 164 GLY A CA 1
ATOM 1293 C C . GLY A 1 164 ? 26.555 -39.129 -33.392 1.00 62.34 164 GLY A C 1
ATOM 1294 O O . GLY A 1 164 ? 27.646 -39.479 -33.835 1.00 62.34 164 GLY A O 1
ATOM 1295 N N . ARG A 1 165 ? 25.818 -38.189 -34.001 1.00 58.53 165 ARG A N 1
ATOM 1296 C CA . ARG A 1 165 ? 26.231 -37.522 -35.253 1.00 58.53 165 ARG A CA 1
ATOM 1297 C C . ARG A 1 165 ? 27.473 -36.632 -35.095 1.00 58.53 165 ARG A C 1
ATOM 1299 O O . ARG A 1 165 ? 28.191 -36.406 -36.064 1.00 58.53 165 ARG A O 1
ATOM 1306 N N . LEU A 1 166 ? 27.761 -36.122 -33.897 1.00 48.12 166 LEU A N 1
ATOM 1307 C CA . LEU A 1 166 ? 28.959 -35.329 -33.608 1.00 48.12 166 LEU A CA 1
ATOM 1308 C C . LEU A 1 166 ? 30.193 -36.222 -33.442 1.00 48.12 166 LEU A C 1
ATOM 1310 O O . LEU A 1 166 ? 31.285 -35.804 -33.814 1.00 48.12 166 LEU A O 1
ATOM 1314 N N . ALA A 1 167 ? 30.030 -37.458 -32.964 1.00 53.00 167 ALA A N 1
ATOM 1315 C CA . ALA A 1 167 ? 31.084 -38.466 -32.988 1.00 53.00 167 ALA A CA 1
ATOM 1316 C C . ALA A 1 167 ? 31.455 -38.835 -34.436 1.00 53.00 167 ALA A C 1
ATOM 1318 O O . ALA A 1 167 ? 32.640 -38.937 -34.744 1.00 53.00 167 ALA A O 1
ATOM 1319 N N . GLU A 1 168 ? 30.479 -38.898 -35.349 1.00 51.34 168 GLU A N 1
ATOM 1320 C CA . GLU A 1 168 ? 30.722 -39.061 -36.792 1.00 51.34 168 GLU A CA 1
ATOM 1321 C C . GLU A 1 168 ? 31.363 -37.802 -37.420 1.00 51.34 168 GLU A C 1
ATOM 1323 O O . GLU A 1 168 ? 32.322 -37.899 -38.190 1.00 51.34 168 GLU A O 1
ATOM 1328 N N . HIS A 1 169 ? 30.894 -36.599 -37.061 1.00 49.62 169 HIS A N 1
ATOM 1329 C CA . HIS A 1 169 ? 31.366 -35.325 -37.625 1.00 49.62 169 HIS A CA 1
ATOM 1330 C C . HIS A 1 169 ? 32.615 -34.708 -36.971 1.00 49.62 169 HIS A C 1
ATOM 1332 O O . HIS A 1 169 ? 33.161 -33.752 -37.532 1.00 49.62 169 HIS A O 1
ATOM 1338 N N . SER A 1 170 ? 33.102 -35.233 -35.844 1.00 44.03 170 SER A N 1
ATOM 1339 C CA . SER A 1 170 ? 34.354 -34.791 -35.203 1.00 44.03 170 SER A CA 1
ATOM 1340 C C . SER A 1 170 ? 35.559 -34.961 -36.138 1.00 44.03 170 SER A C 1
ATOM 1342 O O . SER A 1 170 ? 36.399 -34.072 -36.236 1.00 44.03 170 SER A O 1
ATOM 1344 N N . SER A 1 171 ? 35.537 -36.014 -36.962 1.00 49.25 171 SER A N 1
ATOM 1345 C CA . SER A 1 171 ? 36.455 -36.254 -38.087 1.00 49.25 171 SER A CA 1
ATOM 1346 C C . SER A 1 171 ? 36.470 -35.154 -39.170 1.00 49.25 171 SER A C 1
ATOM 1348 O O . SER A 1 171 ? 37.332 -35.152 -40.048 1.00 49.25 171 SER A O 1
ATOM 1350 N N . GLY A 1 172 ? 35.511 -34.219 -39.143 1.00 50.34 172 GLY A N 1
ATOM 1351 C CA . GLY A 1 172 ? 35.273 -33.222 -40.188 1.00 50.34 172 GLY A CA 1
ATOM 1352 C C . GLY A 1 172 ? 35.165 -31.772 -39.704 1.00 50.34 172 GLY A C 1
ATOM 1353 O O . GLY A 1 172 ? 34.750 -30.914 -40.490 1.00 50.34 172 GLY A O 1
ATOM 1354 N N . SER A 1 173 ? 35.484 -31.458 -38.444 1.00 46.16 173 SER A N 1
ATOM 1355 C CA . SER A 1 173 ? 35.628 -30.068 -37.970 1.00 46.16 173 SER A CA 1
ATOM 1356 C C . SER A 1 173 ? 37.054 -29.548 -38.181 1.00 46.16 173 SER A C 1
ATOM 1358 O O . SER A 1 173 ? 37.225 -28.462 -38.737 1.00 46.16 173 SER A O 1
ATOM 1360 N N . GLU A 1 174 ? 38.071 -30.355 -37.864 1.00 50.00 174 GLU A N 1
ATOM 1361 C CA . GLU A 1 174 ? 39.495 -30.032 -38.061 1.00 50.00 174 GLU A CA 1
ATOM 1362 C C . GLU A 1 174 ? 39.804 -29.684 -39.528 1.00 50.00 174 GLU A C 1
ATOM 1364 O O . GLU A 1 174 ? 40.424 -28.662 -39.822 1.00 50.00 174 GLU A O 1
ATOM 1369 N N . VAL A 1 175 ? 39.245 -30.454 -40.470 1.00 54.34 175 VAL A N 1
ATOM 1370 C CA . VAL A 1 175 ? 39.359 -30.222 -41.925 1.00 54.34 175 VAL A CA 1
ATOM 1371 C C . VAL A 1 175 ? 38.765 -28.871 -42.362 1.00 54.34 175 VAL A C 1
ATOM 1373 O O . VAL A 1 175 ? 39.172 -28.321 -43.385 1.00 54.34 175 VAL A O 1
ATOM 1376 N N . ARG A 1 176 ? 37.806 -28.309 -41.612 1.00 54.28 176 ARG A N 1
ATOM 1377 C CA . ARG A 1 176 ? 37.196 -27.000 -41.913 1.00 54.28 176 ARG A CA 1
ATOM 1378 C C . ARG A 1 176 ? 37.953 -25.836 -41.273 1.00 54.28 176 ARG A C 1
ATOM 1380 O O . ARG A 1 176 ? 38.092 -24.809 -41.931 1.00 54.28 176 ARG A O 1
ATOM 1387 N N . ALA A 1 177 ? 38.507 -26.014 -40.073 1.00 52.72 177 ALA A N 1
ATOM 1388 C CA . ALA A 1 177 ? 39.431 -25.044 -39.481 1.00 52.72 177 ALA A CA 1
ATOM 1389 C C . ALA A 1 177 ? 40.698 -24.888 -40.346 1.00 52.72 177 ALA A C 1
ATOM 1391 O O . ALA A 1 177 ? 41.017 -23.781 -40.778 1.00 52.72 177 ALA A O 1
ATOM 1392 N N . ALA A 1 178 ? 41.334 -26.006 -40.715 1.00 55.69 178 ALA A N 1
ATOM 1393 C CA . ALA A 1 178 ? 42.537 -26.014 -41.547 1.00 55.69 178 ALA A CA 1
ATOM 1394 C C . ALA A 1 178 ? 42.328 -25.357 -42.927 1.00 55.69 178 ALA A C 1
ATOM 1396 O O . ALA A 1 178 ? 43.222 -24.679 -43.430 1.00 55.69 178 ALA A O 1
ATOM 1397 N N . ARG A 1 179 ? 41.140 -25.502 -43.537 1.00 58.75 179 ARG A N 1
ATOM 1398 C CA . ARG A 1 179 ? 40.807 -24.824 -44.805 1.00 58.75 179 ARG A CA 1
ATOM 1399 C C . ARG A 1 179 ? 40.660 -23.311 -44.647 1.00 58.75 179 ARG A C 1
ATOM 1401 O O . ARG A 1 179 ? 41.188 -22.579 -45.475 1.00 58.75 179 ARG A O 1
ATOM 1408 N N . ALA A 1 180 ? 40.021 -22.834 -43.578 1.00 57.12 180 ALA A N 1
ATOM 1409 C CA . ALA A 1 180 ? 39.882 -21.397 -43.328 1.00 57.12 180 ALA A CA 1
ATOM 1410 C C . ALA A 1 180 ? 41.242 -20.698 -43.116 1.00 57.12 180 ALA A C 1
ATOM 1412 O O . ALA A 1 180 ? 41.428 -19.556 -43.543 1.00 57.12 180 ALA A O 1
ATOM 1413 N N . GLU A 1 181 ? 42.213 -21.386 -42.508 1.00 58.72 181 GLU A N 1
ATOM 1414 C CA . GLU A 1 181 ? 43.591 -20.891 -42.404 1.00 58.72 181 GLU A CA 1
ATOM 1415 C C . GLU A 1 181 ? 44.359 -21.009 -43.730 1.00 58.72 181 GLU A C 1
ATOM 1417 O O . GLU A 1 181 ? 45.049 -20.066 -44.118 1.00 58.72 181 GLU A O 1
ATOM 1422 N N . GLN A 1 182 ? 44.196 -22.112 -44.470 1.00 63.38 182 GLN A N 1
ATOM 1423 C CA . GLN A 1 182 ? 44.811 -22.296 -45.790 1.00 63.38 182 GLN A CA 1
ATOM 1424 C C . GLN A 1 182 ? 44.360 -21.228 -46.799 1.00 63.38 182 GLN A C 1
ATOM 1426 O O . GLN A 1 182 ? 45.187 -20.700 -47.546 1.00 63.38 182 GLN A O 1
ATOM 1431 N N . ASP A 1 183 ? 43.077 -20.866 -46.803 1.00 66.56 183 ASP A N 1
ATOM 1432 C CA . ASP A 1 183 ? 42.559 -19.813 -47.677 1.00 66.56 183 ASP A CA 1
ATOM 1433 C C . ASP A 1 183 ? 43.020 -18.416 -47.220 1.00 66.56 183 ASP A C 1
ATOM 1435 O O . ASP A 1 183 ? 43.355 -17.586 -48.064 1.00 66.56 183 ASP A O 1
ATOM 1439 N N . ARG A 1 184 ? 43.167 -18.156 -45.908 1.00 67.81 184 ARG A N 1
ATOM 1440 C CA . ARG A 1 184 ? 43.825 -16.926 -45.413 1.00 67.81 184 ARG A CA 1
ATOM 1441 C C . ARG A 1 184 ? 45.263 -16.790 -45.919 1.00 67.81 184 ARG A C 1
ATOM 1443 O O . ARG A 1 184 ? 45.636 -15.708 -46.369 1.00 67.81 184 ARG A O 1
ATOM 1450 N N . TRP A 1 185 ? 46.045 -17.870 -45.884 1.00 69.62 185 TRP A N 1
ATOM 1451 C CA . TRP A 1 185 ? 47.412 -17.882 -46.416 1.00 69.62 185 TRP A CA 1
ATOM 1452 C C . TRP A 1 185 ? 47.457 -17.641 -47.929 1.00 69.62 185 TRP A C 1
ATOM 1454 O O . TRP A 1 185 ? 48.325 -16.905 -48.397 1.00 69.62 185 TRP A O 1
ATOM 1464 N N . ARG A 1 186 ? 46.502 -18.186 -48.695 1.00 70.69 186 ARG A N 1
ATOM 1465 C CA . ARG A 1 186 ? 46.373 -17.910 -50.138 1.00 70.69 186 ARG A CA 1
ATOM 1466 C C . ARG A 1 186 ? 46.103 -16.437 -50.423 1.00 70.69 186 ARG A C 1
ATOM 1468 O O . ARG A 1 186 ? 46.873 -15.825 -51.153 1.00 70.69 186 ARG A O 1
ATOM 1475 N N . TRP A 1 187 ? 45.092 -15.846 -49.784 1.00 69.06 187 TRP A N 1
ATOM 1476 C CA . TRP A 1 187 ? 44.763 -14.426 -49.970 1.00 69.06 187 TRP A CA 1
ATOM 1477 C C . TRP A 1 187 ? 45.907 -13.482 -49.572 1.00 69.06 187 TRP A C 1
ATOM 1479 O O . TRP A 1 187 ? 46.071 -12.428 -50.185 1.00 69.06 187 TRP A O 1
ATOM 1489 N N . GLN A 1 188 ? 46.720 -13.846 -48.575 1.00 70.75 188 GLN A N 1
ATOM 1490 C CA . GLN A 1 188 ? 47.920 -13.082 -48.218 1.00 70.75 188 GLN A CA 1
ATOM 1491 C C . GLN A 1 188 ? 49.039 -13.247 -49.257 1.00 70.75 188 GLN A C 1
ATOM 1493 O O . GLN A 1 188 ? 49.606 -12.244 -49.687 1.00 70.75 188 GLN A O 1
ATOM 1498 N N . SER A 1 189 ? 49.297 -14.472 -49.730 1.00 70.44 189 SER A N 1
ATOM 1499 C CA . SER A 1 189 ? 50.284 -14.741 -50.786 1.00 70.44 189 SER A CA 1
ATOM 1500 C C . SER A 1 189 ? 49.935 -14.027 -52.097 1.00 70.44 189 SER A C 1
ATOM 1502 O O . SER A 1 189 ? 50.785 -13.353 -52.671 1.00 70.44 189 SER A O 1
ATOM 1504 N N . GLU A 1 190 ? 48.680 -14.102 -52.548 1.00 69.81 190 GLU A N 1
ATOM 1505 C CA . GLU A 1 190 ? 48.209 -13.428 -53.768 1.00 69.81 190 GLU A CA 1
ATOM 1506 C C . GLU A 1 190 ? 48.295 -11.896 -53.639 1.00 69.81 190 GLU A C 1
ATOM 1508 O O . GLU A 1 190 ? 48.668 -11.206 -54.590 1.00 69.81 190 GLU A O 1
ATOM 1513 N N . ALA A 1 191 ? 48.032 -11.337 -52.451 1.00 66.81 191 ALA A N 1
ATOM 1514 C CA . ALA A 1 191 ? 48.206 -9.907 -52.199 1.00 66.81 191 ALA A CA 1
ATOM 1515 C C . ALA A 1 191 ? 49.681 -9.458 -52.259 1.00 66.81 191 ALA A C 1
ATOM 1517 O O . ALA A 1 191 ? 49.959 -8.328 -52.671 1.00 66.81 191 ALA A O 1
ATOM 1518 N N . GLU A 1 192 ? 50.635 -10.312 -51.878 1.00 72.81 192 GLU A N 1
ATOM 1519 C CA . GLU A 1 192 ? 52.071 -10.018 -51.987 1.00 72.81 192 GLU A CA 1
ATOM 1520 C C . GLU A 1 192 ? 52.631 -10.272 -53.397 1.00 72.81 192 GLU A C 1
ATOM 1522 O O . GLU A 1 192 ? 53.450 -9.478 -53.874 1.00 72.81 192 GLU A O 1
ATOM 1527 N N . GLU A 1 193 ? 52.125 -11.267 -54.130 1.00 73.25 193 GLU A N 1
ATOM 1528 C CA . GLU A 1 193 ? 52.403 -11.428 -55.565 1.00 73.25 193 GLU A CA 1
ATOM 1529 C C . GLU A 1 193 ? 51.894 -10.224 -56.372 1.00 73.25 193 GLU A C 1
ATOM 1531 O O . GLU A 1 193 ? 52.641 -9.649 -57.162 1.00 73.25 193 GLU A O 1
ATOM 1536 N N . LEU A 1 194 ? 50.672 -9.742 -56.122 1.00 70.38 194 LEU A N 1
ATOM 1537 C CA . LEU A 1 194 ? 50.143 -8.547 -56.791 1.00 70.38 194 LEU A CA 1
ATOM 1538 C C . LEU A 1 194 ? 50.939 -7.275 -56.445 1.00 70.38 194 LEU A C 1
ATOM 1540 O O . LEU A 1 194 ? 51.196 -6.450 -57.325 1.00 70.38 194 LEU A O 1
ATOM 1544 N N . ARG A 1 195 ? 51.396 -7.120 -55.194 1.00 72.88 195 ARG A N 1
ATOM 1545 C CA . ARG A 1 195 ? 52.279 -6.006 -54.790 1.00 72.88 195 ARG A CA 1
ATOM 1546 C C . ARG A 1 195 ? 53.654 -6.078 -55.453 1.00 72.88 195 ARG A C 1
ATOM 1548 O O . ARG A 1 195 ? 54.174 -5.048 -55.883 1.00 72.88 195 ARG A O 1
ATOM 1555 N N . THR A 1 196 ? 54.245 -7.267 -55.560 1.00 70.50 196 THR A N 1
ATOM 1556 C CA . THR A 1 196 ? 55.552 -7.446 -56.213 1.00 70.50 196 THR A CA 1
ATOM 1557 C C . THR A 1 196 ? 55.465 -7.315 -57.735 1.00 70.50 196 THR A C 1
ATOM 1559 O O . THR A 1 196 ? 56.368 -6.719 -58.321 1.00 70.50 196 THR A O 1
ATOM 1562 N N . LEU A 1 197 ? 54.359 -7.738 -58.360 1.00 67.88 197 LEU A N 1
ATOM 1563 C CA . LEU A 1 197 ? 54.055 -7.506 -59.778 1.00 67.88 197 LEU A CA 1
ATOM 1564 C C . LEU A 1 197 ? 53.839 -6.022 -60.108 1.00 67.88 197 LEU A C 1
ATOM 1566 O O . LEU A 1 197 ? 54.332 -5.545 -61.129 1.00 67.88 197 LEU A O 1
ATOM 1570 N N . LEU A 1 198 ? 53.151 -5.258 -59.253 1.00 63.47 198 LEU A N 1
ATOM 1571 C CA . LEU A 1 198 ? 53.050 -3.802 -59.422 1.00 63.47 198 LEU A CA 1
ATOM 1572 C C . LEU A 1 198 ? 54.435 -3.145 -59.297 1.00 63.47 198 LEU A C 1
ATOM 1574 O O . LEU A 1 198 ? 54.867 -2.423 -60.197 1.00 63.47 198 LEU A O 1
ATOM 1578 N N . ALA A 1 199 ? 55.195 -3.498 -58.254 1.00 63.06 199 ALA A N 1
ATOM 1579 C CA . ALA A 1 199 ? 56.548 -2.986 -58.044 1.00 63.06 199 ALA A CA 1
ATOM 1580 C C . ALA A 1 199 ? 57.561 -3.416 -59.128 1.00 63.06 199 ALA A C 1
ATOM 1582 O O . ALA A 1 199 ? 58.567 -2.726 -59.324 1.00 63.06 199 ALA A O 1
ATOM 1583 N N . SER A 1 200 ? 57.343 -4.527 -59.845 1.00 62.12 200 SER A N 1
ATOM 1584 C CA . SER A 1 200 ? 58.132 -4.871 -61.035 1.00 62.12 200 SER A CA 1
ATOM 1585 C C . SER A 1 200 ? 57.685 -4.061 -62.250 1.00 62.12 200 SER A C 1
ATOM 1587 O O . SER A 1 200 ? 58.540 -3.524 -62.955 1.00 62.12 200 SER A O 1
ATOM 1589 N N . ARG A 1 201 ? 56.374 -3.890 -62.460 1.00 59.16 201 ARG A N 1
ATOM 1590 C CA . ARG A 1 201 ? 55.825 -3.166 -63.614 1.00 59.16 201 ARG A CA 1
ATOM 1591 C C . ARG A 1 201 ? 56.218 -1.689 -63.622 1.00 59.16 201 ARG A C 1
ATOM 1593 O O . ARG A 1 201 ? 56.638 -1.189 -64.664 1.00 59.16 201 ARG A O 1
ATOM 1600 N N . ASP A 1 202 ? 56.209 -1.017 -62.473 1.00 54.84 202 ASP A N 1
ATOM 1601 C CA . ASP A 1 202 ? 56.673 0.376 -62.361 1.00 54.84 202 ASP A CA 1
ATOM 1602 C C . ASP A 1 202 ? 58.173 0.510 -62.691 1.00 54.84 202 ASP A C 1
ATOM 1604 O O . ASP A 1 202 ? 58.606 1.454 -63.362 1.00 54.84 202 ASP A O 1
ATOM 1608 N N . ARG A 1 203 ? 58.980 -0.491 -62.305 1.00 57.88 203 ARG A N 1
ATOM 1609 C CA . ARG A 1 203 ? 60.409 -0.571 -62.660 1.00 57.88 203 ARG A CA 1
ATOM 1610 C C . ARG A 1 203 ? 60.645 -0.892 -64.137 1.00 57.88 203 ARG A C 1
ATOM 1612 O O . ARG A 1 203 ? 61.725 -0.576 -64.634 1.00 57.88 203 ARG A O 1
ATOM 1619 N N . GLU A 1 204 ? 59.700 -1.516 -64.834 1.00 54.97 204 GLU A N 1
ATOM 1620 C CA . GLU A 1 204 ? 59.772 -1.770 -66.279 1.00 54.97 204 GLU A CA 1
ATOM 1621 C C . GLU A 1 204 ? 59.323 -0.553 -67.092 1.00 54.97 204 GLU A C 1
ATOM 1623 O O . GLU A 1 204 ? 60.031 -0.137 -68.012 1.00 54.97 204 GLU A O 1
ATOM 1628 N N . ILE A 1 205 ? 58.215 0.088 -66.704 1.00 55.28 205 ILE A N 1
ATOM 1629 C CA . ILE A 1 205 ? 57.721 1.331 -67.316 1.00 55.28 205 ILE A CA 1
ATOM 1630 C C . ILE A 1 205 ? 58.807 2.419 -67.249 1.00 55.28 205 ILE A C 1
ATOM 1632 O O . ILE A 1 205 ? 59.122 3.041 -68.265 1.00 55.28 205 ILE A O 1
ATOM 1636 N N . GLY A 1 206 ? 59.480 2.565 -66.100 1.00 55.00 206 GLY A N 1
ATOM 1637 C CA . GLY A 1 206 ? 60.612 3.485 -65.933 1.00 55.00 206 GLY A CA 1
ATOM 1638 C C . GLY A 1 206 ? 61.877 3.150 -66.746 1.00 55.00 206 GLY A C 1
ATOM 1639 O O . GLY A 1 206 ? 62.756 4.006 -66.876 1.00 55.00 206 GLY A O 1
ATOM 1640 N N . LYS A 1 207 ? 61.995 1.938 -67.310 1.00 52.75 207 LYS A N 1
ATOM 1641 C CA . LYS A 1 207 ? 63.152 1.497 -68.118 1.00 52.75 207 LYS A CA 1
ATOM 1642 C C . LYS A 1 207 ? 62.906 1.532 -69.629 1.00 52.75 207 LYS A C 1
ATOM 1644 O O . LYS A 1 207 ? 63.859 1.727 -70.379 1.00 52.75 207 LYS A O 1
ATOM 1649 N N . MET A 1 208 ? 61.669 1.321 -70.082 1.00 49.12 208 MET A N 1
ATOM 1650 C CA . MET A 1 208 ? 61.415 0.829 -71.446 1.00 49.12 208 MET A CA 1
ATOM 1651 C C . MET A 1 208 ? 61.238 1.887 -72.552 1.00 49.12 208 MET A C 1
ATOM 1653 O O . MET A 1 208 ? 61.490 1.550 -73.704 1.00 49.12 208 MET A O 1
ATOM 1657 N N . GLN A 1 209 ? 60.782 3.125 -72.279 1.00 55.53 209 GLN A N 1
ATOM 1658 C CA . GLN A 1 209 ? 60.146 3.941 -73.348 1.00 55.53 209 GLN A CA 1
ATOM 1659 C C . GLN A 1 209 ? 60.611 5.401 -73.570 1.00 55.53 209 GLN A C 1
ATOM 1661 O O . GLN A 1 209 ? 59.953 6.116 -74.321 1.00 55.53 209 GLN A O 1
ATOM 1666 N N . SER A 1 210 ? 61.739 5.875 -73.015 1.00 53.81 210 SER A N 1
ATOM 1667 C CA . SER A 1 210 ? 62.201 7.262 -73.298 1.00 53.81 210 SER A CA 1
ATOM 1668 C C . SER A 1 210 ? 63.704 7.478 -73.525 1.00 53.81 210 SER A C 1
ATOM 1670 O O . SER A 1 210 ? 64.075 8.245 -74.412 1.00 53.81 210 SER A O 1
ATOM 1672 N N . LYS A 1 211 ? 64.600 6.819 -72.775 1.00 51.66 211 LYS A N 1
ATOM 1673 C CA . LYS A 1 211 ? 66.026 7.220 -72.736 1.00 51.66 211 LYS A CA 1
ATOM 1674 C C . LYS A 1 211 ? 66.939 6.669 -73.844 1.00 51.66 211 LYS A C 1
ATOM 1676 O O . LYS A 1 211 ? 68.028 7.209 -74.013 1.00 51.66 211 LYS A O 1
ATOM 1681 N N . GLN A 1 212 ? 66.540 5.640 -74.601 1.00 54.31 212 GLN A N 1
ATOM 1682 C CA . GLN A 1 212 ? 67.389 5.065 -75.666 1.00 54.31 212 GLN A CA 1
ATOM 1683 C C . GLN A 1 212 ? 66.951 5.400 -77.100 1.00 54.31 212 GLN A C 1
ATOM 1685 O O . GLN A 1 212 ? 67.818 5.592 -77.951 1.00 54.31 212 GLN A O 1
ATOM 1690 N N . GLU A 1 213 ? 65.651 5.504 -77.399 1.00 54.66 213 GLU A N 1
ATOM 1691 C CA . GLU A 1 213 ? 65.201 5.713 -78.787 1.00 54.66 213 GLU A CA 1
ATOM 1692 C C . GLU A 1 213 ? 65.517 7.115 -79.320 1.00 54.66 213 GLU A C 1
ATOM 1694 O O . GLU A 1 213 ? 66.021 7.246 -80.434 1.00 54.66 213 GLU A O 1
ATOM 1699 N N . LEU A 1 214 ? 65.258 8.164 -78.532 1.00 54.75 214 LEU A N 1
ATOM 1700 C CA . LEU A 1 214 ? 65.397 9.553 -78.979 1.00 54.75 214 LEU A CA 1
ATOM 1701 C C . LEU A 1 214 ? 66.825 9.913 -79.453 1.00 54.75 214 LEU A C 1
ATOM 1703 O O . LEU A 1 214 ? 66.952 10.401 -80.579 1.00 54.75 214 LEU A O 1
ATOM 1707 N N . PRO A 1 215 ? 67.916 9.627 -78.703 1.00 59.78 215 PRO A N 1
ATOM 1708 C CA . PRO A 1 215 ? 69.271 9.884 -79.200 1.00 59.78 215 PRO A CA 1
ATOM 1709 C C . PRO A 1 215 ? 69.644 8.997 -80.399 1.00 59.78 215 PRO A C 1
ATOM 1711 O O . PRO A 1 215 ? 70.397 9.438 -81.266 1.00 59.78 215 PRO A O 1
ATOM 1714 N N . GLN A 1 216 ? 69.103 7.777 -80.509 1.00 62.19 216 GLN A N 1
ATOM 1715 C CA . GLN A 1 216 ? 69.329 6.929 -81.685 1.00 62.19 216 GLN A CA 1
ATOM 1716 C C . GLN A 1 216 ? 68.613 7.457 -82.935 1.00 62.19 216 GLN A C 1
ATOM 1718 O O . GLN A 1 216 ? 69.163 7.357 -84.030 1.00 62.19 216 GLN A O 1
ATOM 1723 N N . LEU A 1 217 ? 67.409 8.018 -82.796 1.00 65.94 217 LEU A N 1
ATOM 1724 C CA . LEU A 1 217 ? 66.675 8.645 -83.897 1.00 65.94 217 LEU A CA 1
ATOM 1725 C C . LEU A 1 217 ? 67.353 9.945 -84.342 1.00 65.94 217 LEU A C 1
ATOM 1727 O O . LEU A 1 217 ? 67.595 10.105 -85.536 1.00 65.94 217 LEU A O 1
ATOM 1731 N N . LEU A 1 218 ? 67.773 10.804 -83.407 1.00 64.06 218 LEU A N 1
ATOM 1732 C CA . LEU A 1 218 ? 68.558 12.007 -83.715 1.00 64.06 218 LEU A CA 1
ATOM 1733 C C . LEU A 1 218 ? 69.879 11.665 -84.425 1.00 64.06 218 LEU A C 1
ATOM 1735 O O . LEU A 1 218 ? 70.186 12.247 -85.464 1.00 64.06 218 LEU A O 1
ATOM 1739 N N . GLN A 1 219 ? 70.621 10.661 -83.941 1.00 72.06 219 GLN A N 1
ATOM 1740 C CA . GLN A 1 219 ? 71.861 10.226 -84.591 1.00 72.06 219 GLN A CA 1
ATOM 1741 C C . GLN A 1 219 ? 71.608 9.595 -85.974 1.00 72.06 219 GLN A C 1
ATOM 1743 O O . GLN A 1 219 ? 72.424 9.759 -86.882 1.00 72.06 219 GLN A O 1
ATOM 1748 N N . LYS A 1 220 ? 70.490 8.878 -86.172 1.00 73.69 220 LYS A N 1
ATOM 1749 C CA . LYS A 1 220 ? 70.081 8.385 -87.501 1.00 73.69 220 LYS A CA 1
ATOM 1750 C C . LYS A 1 220 ? 69.772 9.549 -88.445 1.00 73.69 220 LYS A C 1
ATOM 1752 O O . LYS A 1 220 ? 70.248 9.511 -89.576 1.00 73.69 220 LYS A O 1
ATOM 1757 N N . LEU A 1 221 ? 69.057 10.572 -87.971 1.00 71.19 221 LEU A N 1
ATOM 1758 C CA . LEU A 1 221 ? 68.663 11.751 -88.747 1.00 71.19 221 LEU A CA 1
ATOM 1759 C C . LEU A 1 221 ? 69.894 12.562 -89.190 1.00 71.19 221 LEU A C 1
ATOM 1761 O O . LEU A 1 221 ? 70.063 12.796 -90.388 1.00 71.19 221 LEU A O 1
ATOM 1765 N N . GLN A 1 222 ? 70.827 12.850 -88.272 1.00 73.75 222 GLN A N 1
ATOM 1766 C CA . GLN A 1 222 ? 72.139 13.435 -88.599 1.00 73.75 222 GLN A CA 1
ATOM 1767 C C . GLN A 1 222 ? 72.880 12.600 -89.657 1.00 73.75 222 GLN A C 1
ATOM 1769 O O . GLN A 1 222 ? 73.228 13.109 -90.721 1.00 73.75 222 GLN A O 1
ATOM 1774 N N . LYS A 1 223 ? 73.011 11.282 -89.441 1.00 75.38 223 LYS A N 1
ATOM 1775 C CA . LYS A 1 223 ? 73.667 10.361 -90.390 1.00 75.38 223 LYS A CA 1
ATOM 1776 C C . LYS A 1 223 ? 72.942 10.209 -91.732 1.00 75.38 223 LYS A C 1
ATOM 1778 O O . LYS A 1 223 ? 73.541 9.670 -92.665 1.00 75.38 223 LYS A O 1
ATOM 1783 N N . THR A 1 224 ? 71.671 10.596 -91.858 1.00 73.69 224 THR A N 1
ATOM 1784 C CA . THR A 1 224 ? 70.984 10.714 -93.159 1.00 73.69 224 THR A CA 1
ATOM 1785 C C . THR A 1 224 ? 71.202 12.076 -93.801 1.00 73.69 224 THR A C 1
ATOM 1787 O O . THR A 1 224 ? 71.397 12.126 -95.013 1.00 73.69 224 THR A O 1
ATOM 1790 N N . GLN A 1 225 ? 71.254 13.150 -93.012 1.00 73.69 225 GLN A N 1
ATOM 1791 C CA . GLN A 1 225 ? 71.488 14.507 -93.497 1.00 73.69 225 GLN A CA 1
ATOM 1792 C C . GLN A 1 225 ? 72.920 14.682 -94.034 1.00 73.69 225 GLN A C 1
ATOM 1794 O O . GLN A 1 225 ? 73.087 15.086 -95.182 1.00 73.69 225 GLN A O 1
ATOM 1799 N N . GLU A 1 226 ? 73.943 14.217 -93.309 1.00 75.62 226 GLU A N 1
ATOM 1800 C CA . GLU A 1 226 ? 75.342 14.149 -93.781 1.00 75.62 226 GLU A CA 1
ATOM 1801 C C . GLU A 1 226 ? 75.470 13.397 -95.125 1.00 75.62 226 GLU A C 1
ATOM 1803 O O . GLU A 1 226 ? 76.249 13.763 -96.012 1.00 75.62 226 GLU A O 1
ATOM 1808 N N . LYS A 1 227 ? 74.679 12.328 -95.308 1.00 74.31 227 LYS A N 1
ATOM 1809 C CA . LYS A 1 227 ? 74.627 11.521 -96.544 1.00 74.31 227 LYS A CA 1
ATOM 1810 C C . LYS A 1 227 ? 73.836 12.179 -97.674 1.00 74.31 227 LYS A C 1
ATOM 1812 O O . LYS A 1 227 ? 73.993 11.759 -98.823 1.00 74.31 227 LYS A O 1
ATOM 1817 N N . LEU A 1 228 ? 72.992 13.158 -97.361 1.00 71.25 228 LEU A N 1
ATOM 1818 C CA . LEU A 1 228 ? 72.280 13.974 -98.336 1.00 71.25 228 LEU A CA 1
ATOM 1819 C C . LEU A 1 228 ? 73.199 15.105 -98.810 1.00 71.25 228 LEU A C 1
ATOM 1821 O O . LEU A 1 228 ? 73.507 15.170 -99.994 1.00 71.25 228 LEU A O 1
ATOM 1825 N N . GLU A 1 229 ? 73.776 15.873 -97.884 1.00 74.69 229 GLU A N 1
ATOM 1826 C CA . GLU A 1 229 ? 74.702 16.981 -98.160 1.00 74.69 229 GLU A CA 1
ATOM 1827 C C . GLU A 1 229 ? 75.944 16.530 -98.955 1.00 74.69 229 GLU A C 1
ATOM 1829 O O . GLU A 1 229 ? 76.310 17.138 -99.965 1.00 74.69 229 GLU A O 1
ATOM 1834 N N . SER A 1 230 ? 76.558 15.400 -98.580 1.00 74.81 230 SER A N 1
ATOM 1835 C CA . SER A 1 230 ? 77.683 14.816 -99.333 1.00 74.81 230 SER A CA 1
ATOM 1836 C C . SER A 1 230 ? 77.286 14.298 -100.726 1.00 74.81 230 SER A C 1
ATOM 1838 O O . SER A 1 230 ? 78.116 14.291 -101.646 1.00 74.81 230 SER A O 1
ATOM 1840 N N . ARG A 1 231 ? 76.016 13.918 -100.934 1.00 74.56 231 ARG A N 1
ATOM 1841 C CA . ARG A 1 231 ? 75.484 13.574 -102.262 1.00 74.56 231 ARG A CA 1
ATOM 1842 C C . ARG A 1 231 ? 75.101 14.792 -103.081 1.00 74.56 231 ARG A C 1
ATOM 1844 O O . ARG A 1 231 ? 75.394 14.775 -104.269 1.00 74.56 231 ARG A O 1
ATOM 1851 N N . ASP A 1 232 ? 74.574 15.853 -102.484 1.00 71.50 232 ASP A N 1
ATOM 1852 C CA . ASP A 1 232 ? 74.334 17.125 -103.169 1.00 71.50 232 ASP A CA 1
ATOM 1853 C C . ASP A 1 232 ? 75.648 17.759 -103.631 1.00 71.50 232 ASP A C 1
ATOM 1855 O O . ASP A 1 232 ? 75.765 18.180 -104.782 1.00 71.50 232 ASP A O 1
ATOM 1859 N N . ALA A 1 233 ? 76.685 17.745 -102.788 1.00 73.31 233 ALA A N 1
ATOM 1860 C CA . ALA A 1 233 ? 78.033 18.159 -103.174 1.00 73.31 233 ALA A CA 1
ATOM 1861 C C . ALA A 1 233 ? 78.592 17.317 -104.340 1.00 73.31 233 ALA A C 1
ATOM 1863 O O . ALA A 1 233 ? 79.276 17.843 -105.220 1.00 73.31 233 ALA A O 1
ATOM 1864 N N . SER A 1 234 ? 78.271 16.020 -104.385 1.00 73.38 234 SER A N 1
ATOM 1865 C CA . SER A 1 234 ? 78.650 15.130 -105.490 1.00 73.38 234 SER A CA 1
ATOM 1866 C C . SER A 1 234 ? 77.833 15.403 -106.761 1.00 73.38 234 SER A C 1
ATOM 1868 O O . SER A 1 234 ? 78.398 15.500 -107.848 1.00 73.38 234 SER A O 1
ATOM 1870 N N . ALA A 1 235 ? 76.518 15.593 -106.642 1.00 70.19 235 ALA A N 1
ATOM 1871 C CA . ALA A 1 235 ? 75.616 15.891 -107.751 1.00 70.19 235 ALA A CA 1
ATOM 1872 C C . ALA A 1 235 ? 75.928 17.252 -108.392 1.00 70.19 235 ALA A C 1
ATOM 1874 O O . ALA A 1 235 ? 75.892 17.367 -109.616 1.00 70.19 235 ALA A O 1
ATOM 1875 N N . ARG A 1 236 ? 76.319 18.260 -107.597 1.00 73.38 236 ARG A N 1
ATOM 1876 C CA . ARG A 1 236 ? 76.849 19.543 -108.095 1.00 73.38 236 ARG A CA 1
ATOM 1877 C C . ARG A 1 236 ? 78.095 19.318 -108.957 1.00 73.38 236 ARG A C 1
ATOM 1879 O O . ARG A 1 236 ? 78.071 19.670 -110.132 1.00 73.38 236 ARG A O 1
ATOM 1886 N N . LYS A 1 237 ? 79.109 18.601 -108.446 1.00 75.19 237 LYS A N 1
ATOM 1887 C CA . LYS A 1 237 ? 80.325 18.246 -109.211 1.00 75.19 237 LYS A CA 1
ATOM 1888 C C . LYS A 1 237 ? 80.011 17.526 -110.530 1.00 75.19 237 LYS A C 1
ATOM 1890 O O . LYS A 1 237 ? 80.602 17.862 -111.554 1.00 75.19 237 LYS A O 1
ATOM 1895 N N . TYR A 1 238 ? 79.064 16.582 -110.543 1.00 73.94 238 TYR A N 1
ATOM 1896 C CA . TYR A 1 238 ? 78.642 15.918 -111.784 1.00 73.94 238 TYR A CA 1
ATOM 1897 C C . TYR A 1 238 ? 77.875 16.849 -112.735 1.00 73.94 238 TYR A C 1
ATOM 1899 O O . TYR A 1 238 ? 78.119 16.799 -113.939 1.00 73.94 238 TYR A O 1
ATOM 1907 N N . LYS A 1 239 ? 77.009 17.741 -112.235 1.00 73.44 239 LYS A N 1
ATOM 1908 C CA . LYS A 1 239 ? 76.332 18.760 -113.059 1.00 73.44 239 LYS A CA 1
ATOM 1909 C C . LYS A 1 239 ? 77.322 19.748 -113.680 1.00 73.44 239 LYS A C 1
ATOM 1911 O O . LYS A 1 239 ? 77.178 20.080 -114.855 1.00 73.44 239 LYS A O 1
ATOM 1916 N N . ASP A 1 240 ? 78.351 20.157 -112.946 1.00 75.56 240 ASP A N 1
ATOM 1917 C CA . ASP A 1 240 ? 79.407 21.036 -113.456 1.00 75.56 240 ASP A CA 1
ATOM 1918 C C . ASP A 1 240 ? 80.307 20.328 -114.479 1.00 75.56 240 ASP A C 1
ATOM 1920 O O . ASP A 1 240 ? 80.595 20.892 -115.535 1.00 75.56 240 ASP A O 1
ATOM 1924 N N . ALA A 1 241 ? 80.641 19.053 -114.260 1.00 75.12 241 ALA A N 1
ATOM 1925 C CA . ALA A 1 241 ? 81.309 18.227 -115.268 1.00 75.12 241 ALA A CA 1
ATOM 1926 C C . ALA A 1 241 ? 80.453 18.046 -116.540 1.00 75.12 241 ALA A C 1
ATOM 1928 O O . ALA A 1 241 ? 80.972 18.141 -117.651 1.00 75.12 241 ALA A O 1
ATOM 1929 N N . VAL A 1 242 ? 79.133 17.855 -116.406 1.00 73.12 242 VAL A N 1
ATOM 1930 C CA . VAL A 1 242 ? 78.183 17.802 -117.535 1.00 73.12 242 VAL A CA 1
ATOM 1931 C C . VAL A 1 242 ? 78.129 19.137 -118.289 1.00 73.12 242 VAL A C 1
ATOM 1933 O O . VAL A 1 242 ? 78.108 19.127 -119.519 1.00 73.12 242 VAL A O 1
ATOM 1936 N N . ARG A 1 243 ? 78.152 20.286 -117.596 1.00 77.06 243 ARG A N 1
ATOM 1937 C CA . ARG A 1 243 ? 78.251 21.618 -118.230 1.00 77.06 243 ARG A CA 1
ATOM 1938 C C . ARG A 1 243 ? 79.563 21.769 -119.007 1.00 77.06 243 ARG A C 1
ATOM 1940 O O . ARG A 1 243 ? 79.527 22.141 -120.175 1.00 77.06 243 ARG A O 1
ATOM 1947 N N . ALA A 1 244 ? 80.697 21.428 -118.394 1.00 75.69 244 ALA A N 1
ATOM 1948 C CA . ALA A 1 244 ? 82.016 21.528 -119.020 1.00 75.69 244 ALA A CA 1
ATOM 1949 C C . ALA A 1 244 ? 82.172 20.599 -120.240 1.00 75.69 244 ALA A C 1
ATOM 1951 O O . ALA A 1 244 ? 82.740 21.004 -121.254 1.00 75.69 244 ALA A O 1
ATOM 1952 N N . LEU A 1 245 ? 81.623 19.380 -120.181 1.00 75.75 245 LEU A N 1
ATOM 1953 C CA . LEU A 1 245 ? 81.583 18.461 -121.323 1.00 75.75 245 LEU A CA 1
ATOM 1954 C C . LEU A 1 245 ? 80.666 18.970 -122.443 1.00 75.75 245 LEU A C 1
ATOM 1956 O O . LEU A 1 245 ? 81.037 18.857 -123.606 1.00 75.75 245 LEU A O 1
ATOM 1960 N N . LYS A 1 246 ? 79.514 19.580 -122.124 1.00 76.06 246 LYS A N 1
ATOM 1961 C CA . LYS A 1 246 ? 78.656 20.230 -123.133 1.00 76.06 246 LYS A CA 1
ATOM 1962 C C . LYS A 1 246 ? 79.339 21.418 -123.812 1.00 76.06 246 LYS A C 1
ATOM 1964 O O . LYS A 1 246 ? 79.203 21.551 -125.023 1.00 76.06 246 LYS A O 1
ATOM 1969 N N . ALA A 1 247 ? 80.075 22.243 -123.062 1.00 77.06 247 ALA A N 1
ATOM 1970 C CA . ALA A 1 247 ? 80.851 23.349 -123.624 1.00 77.06 247 ALA A CA 1
ATOM 1971 C C . ALA A 1 247 ? 81.909 22.826 -124.609 1.00 77.06 247 ALA A C 1
ATOM 1973 O O . ALA A 1 247 ? 81.827 23.123 -125.796 1.00 77.06 247 ALA A O 1
ATOM 1974 N N . ARG A 1 248 ? 82.787 21.912 -124.164 1.00 77.50 248 ARG A N 1
ATOM 1975 C CA . ARG A 1 248 ? 83.797 21.282 -125.037 1.00 77.50 248 ARG A CA 1
ATOM 1976 C C . ARG A 1 248 ? 83.196 20.605 -126.268 1.00 77.50 248 ARG A C 1
ATOM 1978 O O . ARG A 1 248 ? 83.770 20.694 -127.346 1.00 77.50 248 ARG A O 1
ATOM 1985 N N . LEU A 1 249 ? 82.046 19.942 -126.124 1.00 76.12 249 LEU A N 1
ATOM 1986 C CA . LEU A 1 249 ? 81.346 19.325 -127.249 1.00 76.12 249 LEU A CA 1
ATOM 1987 C C . LEU A 1 249 ? 80.854 20.376 -128.258 1.00 76.12 249 LEU A C 1
ATOM 1989 O O . LEU A 1 249 ? 80.971 20.155 -129.461 1.00 76.12 249 LEU A O 1
ATOM 1993 N N . SER A 1 250 ? 80.334 21.511 -127.782 1.00 78.69 250 SER A N 1
ATOM 1994 C CA . SER A 1 250 ? 79.945 22.649 -128.625 1.00 78.69 250 SER A CA 1
ATOM 1995 C C . SER A 1 250 ? 81.151 23.219 -129.375 1.00 78.69 250 SER A C 1
ATOM 1997 O O . SER A 1 250 ? 81.098 23.362 -130.595 1.00 78.69 250 SER A O 1
ATOM 1999 N N . ASP A 1 251 ? 82.254 23.466 -128.666 1.00 77.75 251 ASP A N 1
ATOM 2000 C CA . ASP A 1 251 ? 83.485 24.035 -129.225 1.00 77.75 251 ASP A CA 1
ATOM 2001 C C . ASP A 1 251 ? 84.108 23.104 -130.281 1.00 77.75 251 ASP A C 1
ATOM 2003 O O . ASP A 1 251 ? 84.427 23.535 -131.391 1.00 77.75 251 ASP A O 1
ATOM 2007 N N . ALA A 1 252 ? 84.205 21.804 -129.983 1.00 76.88 252 ALA A N 1
ATOM 2008 C CA . ALA A 1 252 ? 84.713 20.794 -130.911 1.00 76.88 252 ALA A CA 1
ATOM 2009 C C . ALA A 1 252 ? 83.791 20.605 -132.131 1.00 76.88 252 ALA A C 1
ATOM 2011 O O . ALA A 1 252 ? 84.274 20.460 -133.253 1.00 76.88 252 ALA A O 1
ATOM 2012 N N . THR A 1 253 ? 82.466 20.681 -131.950 1.00 77.31 253 THR A N 1
ATOM 2013 C CA . THR A 1 253 ? 81.504 20.624 -133.068 1.00 77.31 253 THR A CA 1
ATOM 2014 C C . THR A 1 253 ? 81.625 21.857 -133.969 1.00 77.31 253 THR A C 1
ATOM 2016 O O . THR A 1 253 ? 81.608 21.723 -135.193 1.00 77.31 253 THR A O 1
ATOM 2019 N N . ALA A 1 254 ? 81.813 23.050 -133.395 1.00 76.75 254 ALA A N 1
ATOM 2020 C CA . ALA A 1 254 ? 82.059 24.274 -134.156 1.00 76.75 254 ALA A CA 1
ATOM 2021 C C . ALA A 1 254 ? 83.397 24.211 -134.920 1.00 76.75 254 ALA A C 1
ATOM 2023 O O . ALA A 1 254 ? 83.441 24.520 -136.112 1.00 76.75 254 ALA A O 1
ATOM 2024 N N . ALA A 1 255 ? 84.470 23.730 -134.282 1.00 75.69 255 ALA A N 1
ATOM 2025 C CA . ALA A 1 255 ? 85.763 23.506 -134.933 1.00 75.69 255 ALA A CA 1
ATOM 2026 C C . ALA A 1 255 ? 85.665 22.496 -136.094 1.00 75.69 255 ALA A C 1
ATOM 2028 O O . ALA A 1 255 ? 86.239 22.720 -137.163 1.00 75.69 255 ALA A O 1
ATOM 2029 N N . LEU A 1 256 ? 84.885 21.423 -135.925 1.00 78.69 256 LEU A N 1
ATOM 2030 C CA . LEU A 1 256 ? 84.615 20.429 -136.965 1.00 78.69 256 LEU A CA 1
ATOM 2031 C C . LEU A 1 256 ? 83.825 21.034 -138.137 1.00 78.69 256 LEU A C 1
ATOM 2033 O O . LEU A 1 256 ? 84.182 20.794 -139.290 1.00 78.69 256 LEU A O 1
ATOM 2037 N N . GLN A 1 257 ? 82.806 21.861 -137.878 1.00 78.62 257 GLN A N 1
ATOM 2038 C CA . GLN A 1 257 ? 82.069 22.585 -138.927 1.00 78.62 257 GLN A CA 1
ATOM 2039 C C . GLN A 1 257 ? 82.972 23.551 -139.710 1.00 78.62 257 GLN A C 1
ATOM 2041 O O . GLN A 1 257 ? 82.923 23.574 -140.944 1.00 78.62 257 GLN A O 1
ATOM 2046 N N . ILE A 1 258 ? 83.845 24.296 -139.022 1.00 77.19 258 ILE A N 1
ATOM 2047 C CA . ILE A 1 258 ? 84.841 25.172 -139.657 1.00 77.19 258 ILE A CA 1
ATOM 2048 C C . ILE A 1 258 ? 85.776 24.338 -140.543 1.00 77.19 258 ILE A C 1
ATOM 2050 O O . ILE A 1 258 ? 85.867 24.603 -141.743 1.00 77.19 258 ILE A O 1
ATOM 2054 N N . SER A 1 259 ? 86.379 23.277 -139.995 1.00 77.06 259 SER A N 1
ATOM 2055 C CA . SER A 1 259 ? 87.259 22.351 -140.723 1.00 77.06 259 SER A CA 1
ATOM 2056 C C . SER A 1 259 ? 86.574 21.724 -141.947 1.00 77.06 259 SER A C 1
ATOM 2058 O O . SER A 1 259 ? 87.181 21.628 -143.015 1.00 77.06 259 SER A O 1
ATOM 2060 N N . HIS A 1 260 ? 85.290 21.371 -141.838 1.00 79.44 260 HIS A N 1
ATOM 2061 C CA . HIS A 1 260 ? 84.497 20.849 -142.951 1.00 79.44 260 HIS A CA 1
ATOM 2062 C C . HIS A 1 260 ? 84.309 21.895 -144.060 1.00 79.44 260 HIS A C 1
ATOM 2064 O O . HIS A 1 260 ? 84.493 21.591 -145.239 1.00 79.44 260 HIS A O 1
ATOM 2070 N N . SER A 1 261 ? 84.005 23.147 -143.696 1.00 77.62 261 SER A N 1
ATOM 2071 C CA . SER A 1 261 ? 83.865 24.249 -144.659 1.00 77.62 261 SER A CA 1
ATOM 2072 C C . SER A 1 261 ? 85.183 24.579 -145.379 1.00 77.62 261 SER A C 1
ATOM 2074 O O . SER A 1 261 ? 85.180 24.895 -146.571 1.00 77.62 261 SER A O 1
ATOM 2076 N N . GLU A 1 262 ? 86.323 24.447 -144.695 1.00 76.69 262 GLU A N 1
ATOM 2077 C CA . GLU A 1 262 ? 87.653 24.597 -145.291 1.00 76.69 262 GLU A CA 1
ATOM 2078 C C . GLU A 1 262 ? 87.988 23.439 -146.238 1.00 76.69 262 GLU A C 1
ATOM 2080 O O . GLU A 1 262 ? 88.449 23.683 -147.353 1.00 76.69 262 GLU A O 1
ATOM 2085 N N . ALA A 1 263 ? 87.719 22.193 -145.836 1.00 74.88 263 ALA A N 1
ATOM 2086 C CA . ALA A 1 263 ? 87.924 21.016 -146.678 1.00 74.88 263 ALA A CA 1
ATOM 2087 C C . ALA A 1 263 ? 87.062 21.073 -147.953 1.00 74.88 263 ALA A C 1
ATOM 2089 O O . ALA A 1 263 ? 87.556 20.780 -149.041 1.00 74.88 263 ALA A O 1
ATOM 2090 N N . LEU A 1 264 ? 85.809 21.538 -147.854 1.00 76.31 264 LEU A N 1
ATOM 2091 C CA . LEU A 1 264 ? 84.958 21.807 -149.018 1.00 76.31 264 LEU A CA 1
ATOM 2092 C C . LEU A 1 264 ? 85.566 22.881 -149.933 1.00 76.31 264 LEU A C 1
ATOM 2094 O O . LEU A 1 264 ? 85.741 22.622 -151.120 1.00 76.31 264 LEU A O 1
ATOM 2098 N N . ARG A 1 265 ? 85.974 24.043 -149.397 1.00 78.25 265 ARG A N 1
ATOM 2099 C CA . ARG A 1 265 ? 86.632 25.113 -150.180 1.00 78.25 265 ARG A CA 1
ATOM 2100 C C . ARG A 1 265 ? 87.917 24.644 -150.877 1.00 78.25 265 ARG A C 1
ATOM 2102 O O . ARG A 1 265 ? 88.205 25.084 -151.990 1.00 78.25 265 ARG A O 1
ATOM 2109 N N . LEU A 1 266 ? 88.690 23.762 -150.239 1.00 76.62 266 LEU A N 1
ATOM 2110 C CA . LEU A 1 266 ? 89.879 23.147 -150.836 1.00 76.62 266 LEU A CA 1
ATOM 2111 C C . LEU A 1 266 ? 89.509 22.154 -151.946 1.00 76.62 266 LEU A C 1
ATOM 2113 O O . LEU A 1 266 ? 90.118 22.207 -153.013 1.00 76.62 266 LEU A O 1
ATOM 2117 N N . ARG A 1 267 ? 88.481 21.313 -151.753 1.00 76.75 267 ARG A N 1
ATOM 2118 C CA . ARG A 1 267 ? 87.955 20.420 -152.802 1.00 76.75 267 ARG A CA 1
ATOM 2119 C C . ARG A 1 267 ? 87.477 21.197 -154.030 1.00 76.75 267 ARG A C 1
ATOM 2121 O O . ARG A 1 267 ? 87.837 20.805 -155.137 1.00 76.75 267 ARG A O 1
ATOM 2128 N N . THR A 1 268 ? 86.750 22.307 -153.855 1.00 76.38 268 THR A N 1
ATOM 2129 C CA . THR A 1 268 ? 86.338 23.176 -154.975 1.00 76.38 268 THR A CA 1
ATOM 2130 C C . THR A 1 268 ? 87.561 23.706 -155.722 1.00 76.38 268 THR A C 1
ATOM 2132 O O . THR A 1 268 ? 87.710 23.415 -156.902 1.00 76.38 268 THR A O 1
ATOM 2135 N N . ARG A 1 269 ? 88.527 24.327 -155.025 1.00 75.62 269 ARG A N 1
ATOM 2136 C CA . ARG A 1 269 ? 89.771 24.826 -155.649 1.00 75.62 269 ARG A CA 1
ATOM 2137 C C . ARG A 1 269 ? 90.574 23.755 -156.395 1.00 75.62 269 ARG A C 1
ATOM 2139 O O . ARG A 1 269 ? 91.181 24.059 -157.419 1.00 75.62 269 ARG A O 1
ATOM 2146 N N . VAL A 1 270 ? 90.607 22.519 -155.894 1.00 72.81 270 VAL A N 1
ATOM 2147 C CA . VAL A 1 270 ? 91.261 21.389 -156.579 1.00 72.81 270 VAL A CA 1
ATOM 2148 C C . VAL A 1 270 ? 90.494 20.977 -157.840 1.00 72.81 270 VAL A C 1
ATOM 2150 O O . VAL A 1 270 ? 91.127 20.631 -158.836 1.00 72.81 270 VAL A O 1
ATOM 2153 N N . ALA A 1 271 ? 89.159 21.028 -157.829 1.00 73.31 271 ALA A N 1
ATOM 2154 C CA . ALA A 1 271 ? 88.340 20.788 -159.016 1.00 73.31 271 ALA A CA 1
ATOM 2155 C C . ALA A 1 271 ? 88.510 21.907 -160.060 1.00 73.31 271 ALA A C 1
ATOM 2157 O O . ALA A 1 271 ? 88.783 21.608 -161.221 1.00 73.31 271 ALA A O 1
ATOM 2158 N N . ASP A 1 272 ? 88.459 23.174 -159.635 1.00 72.12 272 ASP A N 1
ATOM 2159 C CA . ASP A 1 272 ? 88.640 24.353 -160.492 1.00 72.12 272 ASP A CA 1
ATOM 2160 C C . ASP A 1 272 ? 90.003 24.323 -161.208 1.00 72.12 272 ASP A C 1
ATOM 2162 O O . ASP A 1 272 ? 90.093 24.549 -162.414 1.00 72.12 272 ASP A O 1
ATOM 2166 N N . LEU A 1 273 ? 91.078 23.978 -160.485 1.00 67.00 273 LEU A N 1
ATOM 2167 C CA . LEU A 1 273 ? 92.421 23.863 -161.064 1.00 67.00 273 LEU A CA 1
ATOM 2168 C C . LEU A 1 273 ? 92.593 22.621 -161.949 1.00 67.00 273 LEU A C 1
ATOM 2170 O O . LEU A 1 273 ? 93.293 22.704 -162.955 1.00 67.00 273 LEU A O 1
ATOM 2174 N N . LYS A 1 274 ? 91.932 21.493 -161.644 1.00 66.62 274 LYS A N 1
ATOM 2175 C CA . LYS A 1 274 ? 91.891 20.336 -162.562 1.00 66.62 274 LYS A CA 1
ATOM 2176 C C . LYS A 1 274 ? 91.182 20.681 -163.873 1.00 66.62 274 LYS A C 1
ATOM 2178 O O . LYS A 1 274 ? 91.652 20.262 -164.926 1.00 66.62 274 LYS A O 1
ATOM 2183 N N . ALA A 1 275 ? 90.107 21.469 -163.820 1.00 62.94 275 ALA A N 1
ATOM 2184 C CA . ALA A 1 275 ? 89.437 21.977 -165.014 1.00 62.94 275 ALA A CA 1
ATOM 2185 C C . ALA A 1 275 ? 90.324 22.967 -165.790 1.00 62.94 275 ALA A C 1
ATOM 2187 O O . ALA A 1 275 ? 90.457 22.844 -167.002 1.00 62.94 275 ALA A O 1
ATOM 2188 N N . ALA A 1 276 ? 90.997 23.902 -165.112 1.00 59.97 276 ALA A N 1
ATOM 2189 C CA . ALA A 1 276 ? 91.893 24.855 -165.773 1.00 59.97 276 ALA A CA 1
ATOM 2190 C C . ALA A 1 276 ? 93.066 24.176 -166.512 1.00 59.97 276 ALA A C 1
ATOM 2192 O O . ALA A 1 276 ? 93.462 24.633 -167.581 1.00 59.97 276 ALA A O 1
ATOM 2193 N N . VAL A 1 277 ? 93.601 23.073 -165.974 1.00 59.53 277 VAL A N 1
ATOM 2194 C CA . VAL A 1 277 ? 94.689 22.307 -166.610 1.00 59.53 277 VAL A CA 1
ATOM 2195 C C . VAL A 1 277 ? 94.206 21.486 -167.817 1.00 59.53 277 VAL A C 1
ATOM 2197 O O . VAL A 1 277 ? 94.973 21.308 -168.759 1.00 59.53 277 VAL A O 1
ATOM 2200 N N . SER A 1 278 ? 92.951 21.018 -167.853 1.00 56.84 278 SER A N 1
ATOM 2201 C CA . SER A 1 278 ? 92.463 20.153 -168.945 1.00 56.84 278 SER A CA 1
ATOM 2202 C C . SER A 1 278 ? 92.049 20.882 -170.232 1.00 56.84 278 SER A C 1
ATOM 2204 O O . SER A 1 278 ? 91.856 20.229 -171.254 1.00 56.84 278 SER A O 1
ATOM 2206 N N . TRP A 1 279 ? 91.935 22.215 -170.218 1.00 57.00 279 TRP A N 1
ATOM 2207 C CA . TRP A 1 279 ? 91.530 23.019 -171.387 1.00 57.00 279 TRP A CA 1
ATOM 2208 C C . TRP A 1 279 ? 92.703 23.606 -172.198 1.00 57.00 279 TRP A C 1
ATOM 2210 O O . TRP A 1 279 ? 92.476 24.317 -173.174 1.00 57.00 279 TRP A O 1
ATOM 2220 N N . GLY A 1 280 ? 93.955 23.328 -171.818 1.00 54.78 280 GLY A N 1
ATOM 2221 C CA . GLY A 1 280 ? 95.138 23.993 -172.384 1.00 54.78 280 GLY A CA 1
ATOM 2222 C C . GLY A 1 280 ? 95.676 23.465 -173.724 1.00 54.78 280 GLY A C 1
ATOM 2223 O O . GLY A 1 280 ? 96.599 24.074 -174.255 1.00 54.78 280 GLY A O 1
ATOM 2224 N N . ASP A 1 281 ? 95.151 22.356 -174.260 1.00 47.81 281 ASP A N 1
ATOM 2225 C CA . ASP A 1 281 ? 95.923 21.481 -175.171 1.00 47.81 281 ASP A CA 1
ATOM 2226 C C . ASP A 1 281 ? 95.343 21.311 -176.598 1.00 47.81 281 ASP A C 1
ATOM 2228 O O . ASP A 1 281 ? 95.724 20.401 -177.330 1.00 47.81 281 ASP A O 1
ATOM 2232 N N . VAL A 1 282 ? 94.395 22.162 -177.034 1.00 46.66 282 VAL A N 1
ATOM 2233 C CA . VAL A 1 282 ? 93.770 22.042 -178.376 1.00 46.66 282 VAL A CA 1
ATOM 2234 C C . VAL A 1 282 ? 93.570 23.390 -179.087 1.00 46.66 282 VAL A C 1
ATOM 2236 O O . VAL A 1 282 ? 92.462 23.928 -179.107 1.00 46.66 282 VAL A O 1
ATOM 2239 N N . ARG A 1 283 ? 94.633 23.895 -179.740 1.00 45.41 283 ARG A N 1
ATOM 2240 C CA . ARG A 1 283 ? 94.633 24.510 -181.099 1.00 45.41 283 ARG A CA 1
ATOM 2241 C C . ARG A 1 283 ? 95.964 25.210 -181.414 1.00 45.41 283 ARG A C 1
ATOM 2243 O O . ARG A 1 283 ? 96.239 26.276 -180.876 1.00 45.41 283 ARG A O 1
ATOM 2250 N N . ASN A 1 284 ? 96.716 24.698 -182.391 1.00 39.22 284 ASN A N 1
ATOM 2251 C CA . ASN A 1 284 ? 97.664 25.513 -183.159 1.00 39.22 284 ASN A CA 1
ATOM 2252 C C . ASN A 1 284 ? 97.822 24.984 -184.596 1.00 39.22 284 ASN A C 1
ATOM 2254 O O . ASN A 1 284 ? 98.363 23.903 -184.812 1.00 39.22 284 ASN A O 1
ATOM 2258 N N . SER A 1 285 ? 97.352 25.771 -185.563 1.00 43.09 285 SER A N 1
ATOM 2259 C CA . SER A 1 285 ? 97.600 25.606 -186.999 1.00 43.09 285 SER A CA 1
ATOM 2260 C C . SER A 1 285 ? 97.165 26.887 -187.729 1.00 43.09 285 SER A C 1
ATOM 2262 O O . SER A 1 285 ? 95.975 27.086 -187.959 1.00 43.09 285 SER A O 1
ATOM 2264 N N . GLY A 1 286 ? 98.056 27.806 -188.093 1.00 34.69 286 GLY A N 1
ATOM 2265 C CA . GLY A 1 286 ? 99.491 27.902 -187.794 1.00 34.69 286 GLY A CA 1
ATOM 2266 C C . GLY A 1 286 ? 100.080 29.147 -188.476 1.00 34.69 286 GLY A C 1
ATOM 2267 O O . GLY A 1 286 ? 99.411 29.730 -189.327 1.00 34.69 286 GLY A O 1
ATOM 2268 N N . GLY A 1 287 ? 101.309 29.569 -188.139 1.00 33.41 287 GLY A N 1
ATOM 2269 C CA . GLY A 1 287 ? 101.905 30.730 -188.826 1.00 33.41 287 GLY A CA 1
ATOM 2270 C C . GLY A 1 287 ? 103.114 31.438 -188.198 1.00 33.41 287 GLY A C 1
ATOM 2271 O O . GLY A 1 287 ? 103.062 32.651 -188.062 1.00 33.41 287 GLY A O 1
ATOM 2272 N N . GLY A 1 288 ? 104.211 30.723 -187.910 1.00 32.22 288 GLY A N 1
ATOM 2273 C CA . GLY A 1 288 ? 105.564 31.306 -187.762 1.00 32.22 288 GLY A CA 1
ATOM 2274 C C . GLY A 1 288 ? 105.903 32.091 -186.475 1.00 32.22 288 GLY A C 1
ATOM 2275 O O . GLY A 1 288 ? 105.046 32.698 -185.851 1.00 32.22 288 GLY A O 1
ATOM 2276 N N . GLY A 1 289 ? 107.200 32.116 -186.119 1.00 30.91 289 GLY A N 1
ATOM 2277 C CA . GLY A 1 289 ? 107.772 33.090 -185.165 1.00 30.91 289 GLY A CA 1
ATOM 2278 C C . GLY A 1 289 ? 108.148 32.593 -183.754 1.00 30.91 289 GLY A C 1
ATOM 2279 O O . GLY A 1 289 ? 107.435 32.877 -182.808 1.00 30.91 289 GLY A O 1
ATOM 2280 N N . ALA A 1 290 ? 109.288 31.895 -183.653 1.00 37.62 290 ALA A N 1
ATOM 2281 C CA . ALA A 1 290 ? 110.265 31.765 -182.543 1.00 37.62 290 ALA A CA 1
ATOM 2282 C C . ALA A 1 290 ? 109.951 32.075 -181.038 1.00 37.62 290 ALA A C 1
ATOM 2284 O O . ALA A 1 290 ? 109.305 33.049 -180.680 1.00 37.62 290 ALA A O 1
ATOM 2285 N N . SER A 1 291 ? 110.659 31.316 -180.179 1.00 38.84 291 SER A N 1
ATOM 2286 C CA . SER A 1 291 ? 110.970 31.501 -178.736 1.00 38.84 291 SER A CA 1
ATOM 2287 C C . SER A 1 291 ? 109.918 31.233 -177.631 1.00 38.84 291 SER A C 1
ATOM 2289 O O . SER A 1 291 ? 109.153 32.093 -177.220 1.00 38.84 291 SER A O 1
ATOM 2291 N N . GLU A 1 292 ? 110.070 30.036 -177.041 1.00 42.69 292 GLU A N 1
ATOM 2292 C CA . GLU A 1 292 ? 110.400 29.800 -175.613 1.00 42.69 292 GLU A CA 1
ATOM 2293 C C . GLU A 1 292 ? 109.378 29.984 -174.455 1.00 42.69 292 GLU A C 1
ATOM 2295 O O . GLU A 1 292 ? 109.073 31.079 -174.003 1.00 42.69 292 GLU A O 1
ATOM 2300 N N . CYS A 1 293 ? 109.106 28.832 -173.813 1.00 40.94 293 CYS A N 1
ATOM 2301 C CA . CYS A 1 293 ? 109.145 28.585 -172.353 1.00 40.94 293 CYS A CA 1
ATOM 2302 C C . CYS A 1 293 ? 108.032 29.088 -171.397 1.00 40.94 293 CYS A C 1
ATOM 2304 O O . CYS A 1 293 ? 107.686 30.260 -171.338 1.00 40.94 293 CYS A O 1
ATOM 2306 N N . GLY A 1 294 ? 107.627 28.205 -170.459 1.00 44.59 294 GLY A N 1
ATOM 2307 C CA . GLY A 1 294 ? 107.472 28.626 -169.051 1.00 44.59 294 GLY A CA 1
ATOM 2308 C C . GLY A 1 294 ? 106.391 27.983 -168.163 1.00 44.59 294 GLY A C 1
ATOM 2309 O O . GLY A 1 294 ? 106.633 27.797 -166.973 1.00 44.59 294 GLY A O 1
ATOM 2310 N N . THR A 1 295 ? 105.195 27.662 -168.664 1.00 52.69 295 THR A N 1
ATOM 2311 C CA . THR A 1 295 ? 103.983 27.686 -167.803 1.00 52.69 295 THR A CA 1
ATOM 2312 C C . THR A 1 295 ? 103.524 26.369 -167.156 1.00 52.69 295 THR A C 1
ATOM 2314 O O . THR A 1 295 ? 102.859 26.415 -166.121 1.00 52.69 295 THR A O 1
ATOM 2317 N N . GLY A 1 296 ? 103.865 25.196 -167.701 1.00 54.91 296 GLY A N 1
ATOM 2318 C CA . GLY A 1 296 ? 103.212 23.927 -167.320 1.00 54.91 296 GLY A CA 1
ATOM 2319 C C . GLY A 1 296 ? 103.431 23.437 -165.875 1.00 54.91 296 GLY A C 1
ATOM 2320 O O . GLY A 1 296 ? 102.478 23.036 -165.209 1.00 54.91 296 GLY A O 1
ATOM 2321 N N . ARG A 1 297 ? 104.671 23.464 -165.356 1.00 57.78 297 ARG A N 1
ATOM 2322 C CA . ARG A 1 297 ? 104.991 22.852 -164.041 1.00 57.78 297 ARG A CA 1
ATOM 2323 C C . ARG A 1 297 ? 104.368 23.583 -162.849 1.00 57.78 297 ARG A C 1
ATOM 2325 O O . ARG A 1 297 ? 103.892 22.936 -161.923 1.00 57.78 297 ARG A O 1
ATOM 2332 N N . VAL A 1 298 ? 104.301 24.916 -162.907 1.00 60.88 298 VAL A N 1
ATOM 2333 C CA . VAL A 1 298 ? 103.827 25.768 -161.798 1.00 60.88 298 VAL A CA 1
ATOM 2334 C C . VAL A 1 298 ? 102.377 25.453 -161.405 1.00 60.88 298 VAL A C 1
ATOM 2336 O O . VAL A 1 298 ? 102.018 25.548 -160.231 1.00 60.88 298 VAL A O 1
ATOM 2339 N N . LEU A 1 299 ? 101.542 25.044 -162.366 1.00 61.72 299 LEU A N 1
ATOM 2340 C CA . LEU A 1 299 ? 100.175 24.604 -162.084 1.00 61.72 299 LEU A CA 1
ATOM 2341 C C . LEU A 1 299 ? 100.150 23.239 -161.385 1.00 61.72 299 LEU A C 1
ATOM 2343 O O . LEU A 1 299 ? 99.419 23.088 -160.409 1.00 61.72 299 LEU A O 1
ATOM 2347 N N . GLN A 1 300 ? 100.972 22.281 -161.825 1.00 61.28 300 GLN A N 1
ATOM 2348 C CA . GLN A 1 300 ? 101.006 20.926 -161.267 1.00 61.28 300 GLN A CA 1
ATOM 2349 C C . GLN A 1 300 ? 101.516 20.900 -159.818 1.00 61.28 300 GLN A C 1
ATOM 2351 O O . GLN A 1 300 ? 100.892 20.271 -158.963 1.00 61.28 300 GLN A O 1
ATOM 2356 N N . ASP A 1 301 ? 102.589 21.634 -159.508 1.00 62.09 301 ASP A N 1
ATOM 2357 C CA . ASP A 1 301 ? 103.135 21.706 -158.144 1.00 62.09 301 ASP A CA 1
ATOM 2358 C C . ASP A 1 301 ? 102.129 22.341 -157.169 1.00 62.09 301 ASP A C 1
ATOM 2360 O O . ASP A 1 301 ? 101.933 21.866 -156.047 1.00 62.09 301 ASP A O 1
ATOM 2364 N N . ARG A 1 302 ? 101.395 23.364 -157.626 1.00 64.94 302 ARG A N 1
ATOM 2365 C CA . ARG A 1 302 ? 100.310 23.995 -156.861 1.00 64.94 302 ARG A CA 1
ATOM 2366 C C . ARG A 1 302 ? 99.103 23.067 -156.674 1.00 64.94 302 ARG A C 1
ATOM 2368 O O . ARG A 1 302 ? 98.427 23.138 -155.648 1.00 64.94 302 ARG A O 1
ATOM 2375 N N . LEU A 1 303 ? 98.847 22.179 -157.635 1.00 67.81 303 LEU A N 1
ATOM 2376 C CA . LEU A 1 303 ? 97.817 21.140 -157.557 1.00 67.81 303 LEU A CA 1
ATOM 2377 C C . LEU A 1 303 ? 98.193 20.050 -156.535 1.00 67.81 303 LEU A C 1
ATOM 2379 O O . LEU A 1 303 ? 97.324 19.581 -155.797 1.00 67.81 303 LEU A O 1
ATOM 2383 N N . ASN A 1 304 ? 99.478 19.699 -156.433 1.00 67.81 304 ASN A N 1
ATOM 2384 C CA . ASN A 1 304 ? 99.998 18.778 -155.418 1.00 67.81 304 ASN A CA 1
ATOM 2385 C C . ASN A 1 304 ? 99.895 19.380 -154.004 1.00 67.81 304 ASN A C 1
ATOM 2387 O O . ASN A 1 304 ? 99.284 18.764 -153.130 1.00 67.81 304 ASN A O 1
ATOM 2391 N N . GLN A 1 305 ? 100.364 20.620 -153.801 1.00 70.00 305 GLN A N 1
ATOM 2392 C CA . GLN A 1 305 ? 100.252 21.327 -152.512 1.00 70.00 305 GLN A CA 1
ATOM 2393 C C . GLN A 1 305 ? 98.804 21.415 -152.000 1.00 70.00 305 GLN A C 1
ATOM 2395 O O . GLN A 1 305 ? 98.553 21.315 -150.798 1.00 70.00 305 GLN A O 1
ATOM 2400 N N . LEU A 1 306 ? 97.824 21.574 -152.897 1.00 73.88 306 LEU A N 1
ATOM 2401 C CA . LEU A 1 306 ? 96.409 21.593 -152.519 1.00 73.88 306 LEU A CA 1
ATOM 2402 C C . LEU A 1 306 ? 95.848 20.205 -152.166 1.00 73.88 306 LEU A C 1
ATOM 2404 O O . LEU A 1 306 ? 94.964 20.134 -151.313 1.00 73.88 306 LEU A O 1
ATOM 2408 N N . HIS A 1 307 ? 96.362 19.109 -152.740 1.00 68.81 307 HIS A N 1
ATOM 2409 C CA . HIS A 1 307 ? 96.010 17.757 -152.283 1.00 68.81 307 HIS A CA 1
ATOM 2410 C C . HIS A 1 307 ? 96.625 17.442 -150.914 1.00 68.81 307 HIS A C 1
ATOM 2412 O O . HIS A 1 307 ? 95.939 16.861 -150.077 1.00 68.81 307 HIS A O 1
ATOM 2418 N N . GLU A 1 308 ? 97.864 17.858 -150.641 1.00 70.81 308 GLU A N 1
ATOM 2419 C CA . GLU A 1 308 ? 98.476 17.701 -149.312 1.00 70.81 308 GLU A CA 1
ATOM 2420 C C . GLU A 1 308 ? 97.750 18.541 -148.253 1.00 70.81 308 GLU A C 1
ATOM 2422 O O . GLU A 1 308 ? 97.411 18.037 -147.179 1.00 70.81 308 GLU A O 1
ATOM 2427 N N . GLY A 1 309 ? 97.419 19.796 -148.579 1.00 70.75 309 GLY A N 1
ATOM 2428 C CA . GLY A 1 309 ? 96.598 20.662 -147.732 1.00 70.75 309 GLY A CA 1
ATOM 2429 C C . GLY A 1 309 ? 95.210 20.078 -147.455 1.00 70.75 309 GLY A C 1
ATOM 2430 O O . GLY A 1 309 ? 94.749 20.106 -146.311 1.00 70.75 309 GLY A O 1
ATOM 2431 N N . LEU A 1 310 ? 94.564 19.486 -148.468 1.00 71.94 310 LEU A N 1
ATOM 2432 C CA . LEU A 1 310 ? 93.288 18.792 -148.301 1.00 71.94 310 LEU A CA 1
ATOM 2433 C C . LEU A 1 310 ? 93.434 17.537 -147.429 1.00 71.94 310 LEU A C 1
ATOM 2435 O O . LEU A 1 310 ? 92.693 17.395 -146.463 1.00 71.94 310 LEU A O 1
ATOM 2439 N N . ALA A 1 311 ? 94.402 16.661 -147.706 1.00 73.00 311 ALA A N 1
ATOM 2440 C CA . ALA A 1 311 ? 94.626 15.435 -146.936 1.00 73.00 311 ALA A CA 1
ATOM 2441 C C . ALA A 1 311 ? 94.982 15.722 -145.465 1.00 73.00 311 ALA A C 1
ATOM 2443 O O . ALA A 1 311 ? 94.573 14.984 -144.568 1.00 73.00 311 ALA A O 1
ATOM 2444 N N . SER A 1 312 ? 95.699 16.818 -145.202 1.00 77.19 312 SER A N 1
ATOM 2445 C CA . SER A 1 312 ? 95.963 17.325 -143.852 1.00 77.19 312 SER A CA 1
ATOM 2446 C C . SER A 1 312 ? 94.674 17.783 -143.153 1.00 77.19 312 SER A C 1
ATOM 2448 O O . SER A 1 312 ? 94.384 17.345 -142.037 1.00 77.19 312 SER A O 1
ATOM 2450 N N . LYS A 1 313 ? 93.833 18.583 -143.827 1.00 75.75 313 LYS A N 1
ATOM 2451 C CA . LYS A 1 313 ? 92.538 19.033 -143.283 1.00 75.75 313 LYS A CA 1
ATOM 2452 C C . LYS A 1 313 ? 91.529 17.891 -143.111 1.00 75.75 313 LYS A C 1
ATOM 2454 O O . LYS A 1 313 ? 90.794 17.898 -142.131 1.00 75.75 313 LYS A O 1
ATOM 2459 N N . GLU A 1 314 ? 91.524 16.883 -143.981 1.00 74.00 314 GLU A N 1
ATOM 2460 C CA . GLU A 1 314 ? 90.679 15.688 -143.839 1.00 74.00 314 GLU A CA 1
ATOM 2461 C C . GLU A 1 314 ? 91.136 14.781 -142.682 1.00 74.00 314 GLU A C 1
ATOM 2463 O O . GLU A 1 314 ? 90.293 14.222 -141.980 1.00 74.00 314 GLU A O 1
ATOM 2468 N N . LYS A 1 315 ? 92.446 14.685 -142.406 1.00 75.50 315 LYS A N 1
ATOM 2469 C CA . LYS A 1 315 ? 92.954 14.046 -141.176 1.00 75.50 315 LYS A CA 1
ATOM 2470 C C . LYS A 1 315 ? 92.542 14.819 -139.919 1.00 75.50 315 LYS A C 1
ATOM 2472 O O . LYS A 1 315 ? 92.087 14.200 -138.961 1.00 75.50 315 LYS A O 1
ATOM 2477 N N . ALA A 1 316 ? 92.647 16.150 -139.932 1.00 74.81 316 ALA A N 1
ATOM 2478 C CA . ALA A 1 316 ? 92.202 16.990 -138.818 1.00 74.81 316 ALA A CA 1
ATOM 2479 C C . ALA A 1 316 ? 90.685 16.870 -138.565 1.00 74.81 316 ALA A C 1
ATOM 2481 O O . ALA A 1 316 ? 90.263 16.763 -137.417 1.00 74.81 316 ALA A O 1
ATOM 2482 N N . HIS A 1 317 ? 89.872 16.815 -139.628 1.00 73.94 317 HIS A N 1
ATOM 2483 C CA . HIS A 1 317 ? 88.422 16.598 -139.542 1.00 73.94 317 HIS A CA 1
ATOM 2484 C C . HIS A 1 317 ? 88.075 15.249 -138.893 1.00 73.94 317 HIS A C 1
ATOM 2486 O O . HIS A 1 317 ? 87.218 15.207 -138.012 1.00 73.94 317 HIS A O 1
ATOM 2492 N N . LYS A 1 318 ? 88.787 14.167 -139.248 1.00 77.44 318 LYS A N 1
ATOM 2493 C CA . LYS A 1 318 ? 88.612 12.850 -138.606 1.00 77.44 318 LYS A CA 1
ATOM 2494 C C . LYS A 1 318 ? 88.977 12.862 -137.121 1.00 77.44 318 LYS A C 1
ATOM 2496 O O . LYS A 1 318 ? 88.173 12.417 -136.310 1.00 77.44 318 LYS A O 1
ATOM 2501 N N . ALA A 1 319 ? 90.124 13.439 -136.756 1.00 76.31 319 ALA A N 1
ATOM 2502 C CA . ALA A 1 319 ? 90.532 13.548 -135.353 1.00 76.31 319 ALA A CA 1
ATOM 2503 C C . ALA A 1 319 ? 89.518 14.352 -134.509 1.00 76.31 319 ALA A C 1
ATOM 2505 O O . ALA A 1 319 ? 89.183 13.953 -133.396 1.00 76.31 319 ALA A O 1
ATOM 2506 N N . LEU A 1 320 ? 88.969 15.444 -135.059 1.00 74.56 320 LEU A N 1
ATOM 2507 C CA . LEU A 1 320 ? 87.897 16.209 -134.411 1.00 74.56 320 LEU A CA 1
ATOM 2508 C C . LEU A 1 320 ? 86.590 15.408 -134.292 1.00 74.56 320 LEU A C 1
ATOM 2510 O O . LEU A 1 320 ? 85.892 15.546 -133.291 1.00 74.56 320 LEU A O 1
ATOM 2514 N N . ALA A 1 321 ? 86.248 14.568 -135.274 1.00 72.88 321 ALA A N 1
ATOM 2515 C CA . ALA A 1 321 ? 85.065 13.706 -135.201 1.00 72.88 321 ALA A CA 1
ATOM 2516 C C . ALA A 1 321 ? 85.192 12.663 -134.076 1.00 72.88 321 ALA A C 1
ATOM 2518 O O . ALA A 1 321 ? 84.265 12.498 -133.283 1.00 72.88 321 ALA A O 1
ATOM 2519 N N . GLU A 1 322 ? 86.362 12.032 -133.960 1.00 79.56 322 GLU A N 1
ATOM 2520 C CA . GLU A 1 322 ? 86.687 11.076 -132.894 1.00 79.56 322 GLU A CA 1
ATOM 2521 C C . GLU A 1 322 ? 86.681 11.749 -131.503 1.00 79.56 322 GLU A C 1
ATOM 2523 O O . GLU A 1 322 ? 86.156 11.182 -130.540 1.00 79.56 322 GLU A O 1
ATOM 2528 N N . GLU A 1 323 ? 87.176 12.990 -131.376 1.00 79.06 323 GLU A N 1
ATOM 2529 C CA . GLU A 1 323 ? 87.102 13.753 -130.118 1.00 79.06 323 GLU A CA 1
ATOM 2530 C C . GLU A 1 323 ? 85.664 14.175 -129.756 1.00 79.06 323 GLU A C 1
ATOM 2532 O O . GLU A 1 323 ? 85.284 14.126 -128.577 1.00 79.06 323 GLU A O 1
ATOM 2537 N N . VAL A 1 324 ? 84.840 14.539 -130.745 1.00 75.81 324 VAL A N 1
ATOM 2538 C CA . VAL A 1 324 ? 83.405 14.818 -130.562 1.00 75.81 324 VAL A CA 1
ATOM 2539 C C . VAL A 1 324 ? 82.680 13.566 -130.061 1.00 75.81 324 VAL A C 1
ATOM 2541 O O . VAL A 1 324 ? 81.995 13.639 -129.039 1.00 75.81 324 VAL A O 1
ATOM 2544 N N . GLU A 1 325 ? 82.864 12.409 -130.699 1.00 79.50 325 GLU A N 1
ATOM 2545 C CA . GLU A 1 325 ? 82.215 11.150 -130.303 1.00 79.50 325 GLU A CA 1
ATOM 2546 C C . GLU A 1 325 ? 82.660 10.689 -128.902 1.00 79.50 325 GLU A C 1
ATOM 2548 O O . GLU A 1 325 ? 81.825 10.433 -128.026 1.00 79.50 325 GLU A O 1
ATOM 2553 N N . ALA A 1 326 ? 83.967 10.720 -128.618 1.00 77.50 326 ALA A N 1
ATOM 2554 C CA . ALA A 1 326 ? 84.504 10.428 -127.288 1.00 77.50 326 ALA A CA 1
ATOM 2555 C C . ALA A 1 326 ? 84.011 11.413 -126.206 1.00 77.50 326 ALA A C 1
ATOM 2557 O O . ALA A 1 326 ? 83.961 11.064 -125.021 1.00 77.50 326 ALA A O 1
ATOM 2558 N N . SER A 1 327 ? 83.643 12.642 -126.581 1.00 77.44 327 SER A N 1
ATOM 2559 C CA . SER A 1 327 ? 83.047 13.634 -125.678 1.00 77.44 327 SER A CA 1
ATOM 2560 C C . SER A 1 327 ? 81.549 13.396 -125.455 1.00 77.44 327 SER A C 1
ATOM 2562 O O . SER A 1 327 ? 81.082 13.546 -124.322 1.00 77.44 327 SER A O 1
ATOM 2564 N N . GLN A 1 328 ? 80.804 12.950 -126.475 1.00 76.81 328 GLN A N 1
ATOM 2565 C CA . GLN A 1 328 ? 79.405 12.520 -126.329 1.00 76.81 328 GLN A CA 1
ATOM 2566 C C . GLN A 1 328 ? 79.283 11.299 -125.410 1.00 76.81 328 GLN A C 1
ATOM 2568 O O . GLN A 1 328 ? 78.424 11.273 -124.524 1.00 76.81 328 GLN A O 1
ATOM 2573 N N . GLU A 1 329 ? 80.168 10.310 -125.554 1.00 80.69 329 GLU A N 1
ATOM 2574 C CA . GLU A 1 329 ? 80.113 9.095 -124.739 1.00 80.69 329 GLU A CA 1
ATOM 2575 C C . GLU A 1 329 ? 80.350 9.409 -123.247 1.00 80.69 329 GLU A C 1
ATOM 2577 O O . GLU A 1 329 ? 79.557 9.002 -122.387 1.00 80.69 329 GLU A O 1
ATOM 2582 N N . LYS A 1 330 ? 81.358 10.245 -122.943 1.00 80.44 330 LYS A N 1
ATOM 2583 C CA . LYS A 1 330 ? 81.633 10.782 -121.594 1.00 80.44 330 LYS A CA 1
ATOM 2584 C C . LYS A 1 330 ? 80.458 11.593 -121.040 1.00 80.44 330 LYS A C 1
ATOM 2586 O O . LYS A 1 330 ? 80.092 11.411 -119.877 1.00 80.44 330 LYS A O 1
ATOM 2591 N N . LEU A 1 331 ? 79.843 12.448 -121.861 1.00 76.06 331 LEU A N 1
ATOM 2592 C CA . LEU A 1 331 ? 78.664 13.229 -121.482 1.00 76.06 331 LEU A CA 1
ATOM 2593 C C . LEU A 1 331 ? 77.490 12.313 -121.098 1.00 76.06 331 LEU A C 1
ATOM 2595 O O . LEU A 1 331 ? 76.887 12.516 -120.044 1.00 76.06 331 LEU A O 1
ATOM 2599 N N . SER A 1 332 ? 77.225 11.258 -121.876 1.00 80.56 332 SER A N 1
ATOM 2600 C CA . SER A 1 332 ? 76.146 10.300 -121.589 1.00 80.56 332 SER A CA 1
ATOM 2601 C C . SER A 1 332 ? 76.351 9.555 -120.260 1.00 80.56 332 SER A C 1
ATOM 2603 O O . SER A 1 332 ? 75.404 9.374 -119.489 1.00 80.56 332 SER A O 1
ATOM 2605 N N . LYS A 1 333 ? 77.599 9.172 -119.947 1.00 79.81 333 LYS A N 1
ATOM 2606 C CA . LYS A 1 333 ? 77.976 8.523 -118.680 1.00 79.81 333 LYS A CA 1
ATOM 2607 C C . LYS A 1 333 ? 77.782 9.481 -117.501 1.00 79.81 333 LYS A C 1
ATOM 2609 O O . LYS A 1 333 ? 77.142 9.117 -116.515 1.00 79.81 333 LYS A O 1
ATOM 2614 N N . ALA A 1 334 ? 78.240 10.727 -117.625 1.00 76.69 334 ALA A N 1
ATOM 2615 C CA . ALA A 1 334 ? 78.066 11.751 -116.593 1.00 76.69 334 ALA A CA 1
ATOM 2616 C C . ALA A 1 334 ? 76.584 12.117 -116.354 1.00 76.69 334 ALA A C 1
ATOM 2618 O O . ALA A 1 334 ? 76.164 12.269 -115.206 1.00 76.69 334 ALA A O 1
ATOM 2619 N N . GLN A 1 335 ? 75.761 12.179 -117.408 1.00 78.12 335 GLN A N 1
ATOM 2620 C CA . GLN A 1 335 ? 74.313 12.396 -117.292 1.00 78.12 335 GLN A CA 1
ATOM 2621 C C . GLN A 1 335 ? 73.605 11.240 -116.569 1.00 78.12 335 GLN A C 1
ATOM 2623 O O . GLN A 1 335 ? 72.804 11.493 -115.668 1.00 78.12 335 GLN A O 1
ATOM 2628 N N . LYS A 1 336 ? 73.936 9.981 -116.897 1.00 80.94 336 LYS A N 1
ATOM 2629 C CA . LYS A 1 336 ? 73.407 8.797 -116.192 1.00 80.94 336 LYS A CA 1
ATOM 2630 C C . LYS A 1 336 ? 73.760 8.818 -114.699 1.00 80.94 336 LYS A C 1
ATOM 2632 O O . LYS A 1 336 ? 72.901 8.522 -113.872 1.00 80.94 336 LYS A O 1
ATOM 2637 N N . HIS A 1 337 ? 74.979 9.231 -114.341 1.00 78.94 337 HIS A N 1
ATOM 2638 C CA . HIS A 1 337 ? 75.368 9.397 -112.937 1.00 78.94 337 HIS A CA 1
ATOM 2639 C C . HIS A 1 337 ? 74.638 10.555 -112.232 1.00 78.94 337 HIS A C 1
ATOM 2641 O O . HIS A 1 337 ? 74.225 10.366 -111.089 1.00 78.94 337 HIS A O 1
ATOM 2647 N N . SER A 1 338 ? 74.400 11.701 -112.890 1.00 77.50 338 SER A N 1
ATOM 2648 C CA . SER A 1 338 ? 73.572 12.786 -112.319 1.00 77.50 338 SER A CA 1
ATOM 2649 C C . SER A 1 338 ? 72.165 12.292 -111.982 1.00 77.50 338 SER A C 1
ATOM 2651 O O . SER A 1 338 ? 71.747 12.392 -110.831 1.00 77.50 338 SER A O 1
ATOM 2653 N N . ALA A 1 339 ? 71.478 11.668 -112.945 1.00 77.44 339 ALA A N 1
ATOM 2654 C CA . ALA A 1 339 ? 70.115 11.172 -112.753 1.00 77.44 339 ALA A CA 1
ATOM 2655 C C . ALA A 1 339 ? 70.029 10.106 -111.640 1.00 77.44 339 ALA A C 1
ATOM 2657 O O . ALA A 1 339 ? 69.105 10.124 -110.827 1.00 77.44 339 ALA A O 1
ATOM 2658 N N . ALA A 1 340 ? 71.023 9.213 -111.551 1.00 81.00 340 ALA A N 1
ATOM 2659 C CA . ALA A 1 340 ? 71.112 8.218 -110.482 1.00 81.00 340 ALA A CA 1
ATOM 2660 C C . ALA A 1 340 ? 71.381 8.837 -109.094 1.00 81.00 340 ALA A C 1
ATOM 2662 O O . ALA A 1 340 ? 70.928 8.295 -108.083 1.00 81.00 340 ALA A O 1
ATOM 2663 N N . CYS A 1 341 ? 72.096 9.966 -109.019 1.00 77.88 341 CYS A N 1
ATOM 2664 C CA . CYS A 1 341 ? 72.225 10.743 -107.787 1.00 77.88 341 CYS A CA 1
ATOM 2665 C C . CYS A 1 341 ? 70.906 11.432 -107.416 1.00 77.88 341 CYS A C 1
ATOM 2667 O O . CYS A 1 341 ? 70.481 11.320 -106.270 1.00 77.88 341 CYS A O 1
ATOM 2669 N N . GLU A 1 342 ? 70.242 12.085 -108.372 1.00 79.88 342 GLU A N 1
ATOM 2670 C CA . GLU A 1 342 ? 68.994 12.832 -108.161 1.00 79.88 342 GLU A CA 1
ATOM 2671 C C . GLU A 1 342 ? 67.860 11.922 -107.667 1.00 79.88 342 GLU A C 1
ATOM 2673 O O . GLU A 1 342 ? 67.297 12.178 -106.604 1.00 79.88 342 GLU A O 1
ATOM 2678 N N . ALA A 1 343 ? 67.621 10.783 -108.326 1.00 79.31 343 ALA A N 1
ATOM 2679 C CA . ALA A 1 343 ? 66.638 9.794 -107.869 1.00 79.31 343 ALA A CA 1
ATOM 2680 C C . ALA A 1 343 ? 66.923 9.279 -106.440 1.00 79.31 343 ALA A C 1
ATOM 2682 O O . ALA A 1 343 ? 66.005 8.984 -105.674 1.00 79.31 343 ALA A O 1
ATOM 2683 N N . LYS A 1 344 ? 68.204 9.198 -106.053 1.00 81.12 344 LYS A N 1
ATOM 2684 C CA . LYS A 1 344 ? 68.632 8.741 -104.723 1.00 81.12 344 LYS A CA 1
ATOM 2685 C C . LYS A 1 344 ? 68.580 9.836 -103.652 1.00 81.12 344 LYS A C 1
ATOM 2687 O O . LYS A 1 344 ? 68.554 9.500 -102.471 1.00 81.12 344 LYS A O 1
ATOM 2692 N N . ILE A 1 345 ? 68.548 11.110 -104.045 1.00 79.38 345 ILE A N 1
ATOM 2693 C CA . ILE A 1 345 ? 68.243 12.243 -103.162 1.00 79.38 345 ILE A CA 1
ATOM 2694 C C . ILE A 1 345 ? 66.733 12.263 -102.888 1.00 79.38 345 ILE A C 1
ATOM 2696 O O . ILE A 1 345 ? 66.343 12.239 -101.724 1.00 79.38 345 ILE A O 1
ATOM 2700 N N . SER A 1 346 ? 65.889 12.153 -103.921 1.00 79.75 346 SER A N 1
ATOM 2701 C CA . SER A 1 346 ? 64.426 12.086 -103.760 1.00 79.75 346 SER A CA 1
ATOM 2702 C C . SER A 1 346 ? 63.966 10.908 -102.893 1.00 79.75 346 SER A C 1
ATOM 2704 O O . SER A 1 346 ? 63.114 11.079 -102.025 1.00 79.75 346 SER A O 1
ATOM 2706 N N . ALA A 1 347 ? 64.583 9.730 -103.041 1.00 80.44 347 ALA A N 1
ATOM 2707 C CA . ALA A 1 347 ? 64.294 8.581 -102.178 1.00 80.44 347 ALA A CA 1
ATOM 2708 C C . ALA A 1 347 ? 64.657 8.821 -100.695 1.00 80.44 347 ALA A C 1
ATOM 2710 O O . ALA A 1 347 ? 63.971 8.322 -99.806 1.00 80.44 347 ALA A O 1
ATOM 2711 N N . LEU A 1 348 ? 65.715 9.593 -100.407 1.00 79.69 348 LEU A N 1
ATOM 2712 C CA . LEU A 1 348 ? 66.084 9.965 -99.034 1.00 79.69 348 LEU A CA 1
ATOM 2713 C C . LEU A 1 348 ? 65.168 11.060 -98.465 1.00 79.69 348 LEU A C 1
ATOM 2715 O O . LEU A 1 348 ? 64.859 11.026 -97.277 1.00 79.69 348 LEU A O 1
ATOM 2719 N N . GLN A 1 349 ? 64.696 11.989 -99.302 1.00 82.19 349 GLN A N 1
ATOM 2720 C CA . GLN A 1 349 ? 63.700 12.997 -98.918 1.00 82.19 349 GLN A CA 1
ATOM 2721 C C . GLN A 1 349 ? 62.377 12.330 -98.507 1.00 82.19 349 GLN A C 1
ATOM 2723 O O . GLN A 1 349 ? 61.884 12.588 -97.413 1.00 82.19 349 GLN A O 1
ATOM 2728 N N . GLN A 1 350 ? 61.877 11.375 -99.298 1.00 83.62 350 GLN A N 1
ATOM 2729 C CA . GLN A 1 350 ? 60.681 10.590 -98.954 1.00 83.62 350 GLN A CA 1
ATOM 2730 C C . GLN A 1 350 ? 60.844 9.785 -97.651 1.00 83.62 350 GLN A C 1
ATOM 2732 O O . GLN A 1 350 ? 59.897 9.672 -96.873 1.00 83.62 350 GLN A O 1
ATOM 2737 N N . GLN A 1 351 ? 62.042 9.252 -97.374 1.00 81.62 351 GLN A N 1
ATOM 2738 C CA . GLN A 1 351 ? 62.328 8.576 -96.101 1.00 81.62 351 GLN A CA 1
ATOM 2739 C C . GLN A 1 351 ? 62.343 9.540 -94.905 1.00 81.62 351 GLN A C 1
ATOM 2741 O O . GLN A 1 351 ? 61.876 9.167 -93.831 1.00 81.62 351 GLN A O 1
ATOM 2746 N N . LEU A 1 352 ? 62.840 10.770 -95.076 1.00 79.75 352 LEU A N 1
ATOM 2747 C CA . LEU A 1 352 ? 62.795 11.807 -94.039 1.00 79.75 352 LEU A CA 1
ATOM 2748 C C . LEU A 1 352 ? 61.358 12.264 -93.752 1.00 79.75 352 LEU A C 1
ATOM 2750 O O . LEU A 1 352 ? 60.978 12.337 -92.585 1.00 79.75 352 LEU A O 1
ATOM 2754 N N . GLU A 1 353 ? 60.547 12.495 -94.788 1.00 84.44 353 GLU A N 1
ATOM 2755 C CA . GLU A 1 353 ? 59.121 12.815 -94.630 1.00 84.44 353 GLU A CA 1
ATOM 2756 C C . GLU A 1 353 ? 58.364 11.722 -93.868 1.00 84.44 353 GLU A C 1
ATOM 2758 O O . GLU A 1 353 ? 57.579 12.022 -92.972 1.00 84.44 353 GLU A O 1
ATOM 2763 N N . GLU A 1 354 ? 58.591 10.448 -94.199 1.00 84.00 354 GLU A N 1
ATOM 2764 C CA . GLU A 1 354 ? 57.879 9.342 -93.557 1.00 84.00 354 GLU A CA 1
ATOM 2765 C C . GLU A 1 354 ? 58.310 9.137 -92.096 1.00 84.00 354 GLU A C 1
ATOM 2767 O O . GLU A 1 354 ? 57.470 8.854 -91.244 1.00 84.00 354 GLU A O 1
ATOM 2772 N N . VAL A 1 355 ? 59.585 9.372 -91.763 1.00 82.88 355 VAL A N 1
ATOM 2773 C CA . VAL A 1 355 ? 60.032 9.443 -90.359 1.00 82.88 355 VAL A CA 1
ATOM 2774 C C . VAL A 1 355 ? 59.386 10.631 -89.631 1.00 82.88 355 VAL A C 1
ATOM 2776 O O . VAL A 1 355 ? 59.011 10.482 -88.469 1.00 82.88 355 VAL A O 1
ATOM 2779 N N . GLY A 1 356 ? 59.187 11.768 -90.309 1.00 83.44 356 GLY A N 1
ATOM 2780 C CA . GLY A 1 356 ? 58.420 12.912 -89.800 1.00 83.44 356 GLY A CA 1
ATOM 2781 C C . GLY A 1 356 ? 56.980 12.533 -89.446 1.00 83.44 356 GLY A C 1
ATOM 2782 O O . GLY A 1 356 ? 56.600 12.609 -88.280 1.00 83.44 356 GLY A O 1
ATOM 2783 N N . ARG A 1 357 ? 56.225 11.985 -90.408 1.00 84.56 357 ARG A N 1
ATOM 2784 C CA . ARG A 1 357 ? 54.842 11.502 -90.202 1.00 84.56 357 ARG A CA 1
ATOM 2785 C C . ARG A 1 357 ? 54.731 10.455 -89.095 1.00 84.56 357 ARG A C 1
ATOM 2787 O O . ARG A 1 357 ? 53.719 10.376 -88.402 1.00 84.56 357 ARG A O 1
ATOM 2794 N N . GLN A 1 358 ? 55.749 9.613 -88.922 1.00 84.50 358 GLN A N 1
ATOM 2795 C CA . GLN A 1 358 ? 55.786 8.624 -87.842 1.00 84.50 358 GLN A CA 1
ATOM 2796 C C . GLN A 1 358 ? 56.106 9.240 -86.473 1.00 84.50 358 GLN A C 1
ATOM 2798 O O . GLN A 1 358 ? 55.654 8.700 -85.462 1.00 84.50 358 GLN A O 1
ATOM 2803 N N . ALA A 1 359 ? 56.839 10.356 -86.424 1.00 80.69 359 ALA A N 1
ATOM 2804 C CA . ALA A 1 359 ? 57.058 11.133 -85.208 1.00 80.69 359 ALA A CA 1
ATOM 2805 C C . ALA A 1 359 ? 55.803 11.931 -84.816 1.00 80.69 359 ALA A C 1
ATOM 2807 O O . ALA A 1 359 ? 55.377 11.829 -83.668 1.00 80.69 359 ALA A O 1
ATOM 2808 N N . GLU A 1 360 ? 55.159 12.614 -85.769 1.00 86.56 360 GLU A N 1
ATOM 2809 C CA . GLU A 1 360 ? 53.857 13.289 -85.605 1.00 86.56 360 GLU A CA 1
ATOM 2810 C C . GLU A 1 360 ? 52.825 12.311 -85.026 1.00 86.56 360 GLU A C 1
ATOM 2812 O O . GLU A 1 360 ? 52.407 12.454 -83.881 1.00 86.56 360 GLU A O 1
ATOM 2817 N N . ARG A 1 361 ? 52.595 11.172 -85.696 1.00 87.62 361 ARG A N 1
ATOM 2818 C CA . ARG A 1 361 ? 51.718 10.096 -85.193 1.00 87.62 361 ARG A CA 1
ATOM 2819 C C . ARG A 1 361 ? 52.153 9.481 -83.857 1.00 87.62 361 ARG A C 1
ATOM 2821 O O . ARG A 1 361 ? 51.420 8.648 -83.322 1.00 87.62 361 ARG A O 1
ATOM 2828 N N . ARG A 1 362 ? 53.352 9.744 -83.325 1.00 85.19 362 ARG A N 1
ATOM 2829 C CA . ARG A 1 362 ? 53.734 9.366 -81.944 1.00 85.19 362 ARG A CA 1
ATOM 2830 C C . ARG A 1 362 ? 53.398 10.476 -80.949 1.00 85.19 362 ARG A C 1
ATOM 2832 O O . ARG A 1 362 ? 53.016 10.136 -79.834 1.00 85.19 362 ARG A O 1
ATOM 2839 N N . ILE A 1 363 ? 53.501 11.739 -81.357 1.00 85.69 363 ILE A N 1
ATOM 2840 C CA . ILE A 1 363 ? 53.084 12.918 -80.591 1.00 85.69 363 ILE A CA 1
ATOM 2841 C C . ILE A 1 363 ? 51.559 12.918 -80.443 1.00 85.69 363 ILE A C 1
ATOM 2843 O O . ILE A 1 363 ? 51.097 12.848 -79.310 1.00 85.69 363 ILE A O 1
ATOM 2847 N N . ASP A 1 364 ? 50.786 12.801 -81.531 1.00 87.69 364 ASP A N 1
ATOM 2848 C CA . ASP A 1 364 ? 49.309 12.774 -81.496 1.00 87.69 364 ASP A CA 1
ATOM 2849 C C . ASP A 1 364 ? 48.769 11.727 -80.498 1.00 87.69 364 ASP A C 1
ATOM 2851 O O . ASP A 1 364 ? 47.839 11.966 -79.730 1.00 87.69 364 ASP A O 1
ATOM 2855 N N . ARG A 1 365 ? 49.389 10.536 -80.476 1.00 90.00 365 ARG A N 1
ATOM 2856 C CA . ARG A 1 365 ? 49.027 9.433 -79.566 1.00 90.00 365 ARG A CA 1
ATOM 2857 C C . ARG A 1 365 ? 49.527 9.624 -78.133 1.00 90.00 365 ARG A C 1
ATOM 2859 O O . ARG A 1 365 ? 49.005 8.962 -77.239 1.00 90.00 365 ARG A O 1
ATOM 2866 N N . ALA A 1 366 ? 50.537 10.457 -77.906 1.00 85.31 366 ALA A N 1
ATOM 2867 C CA . ALA A 1 366 ? 50.971 10.846 -76.567 1.00 85.31 366 ALA A CA 1
ATOM 2868 C C . ALA A 1 366 ? 50.083 11.970 -76.010 1.00 85.31 366 ALA A C 1
ATOM 2870 O O . ALA A 1 366 ? 49.713 11.916 -74.842 1.00 85.31 366 ALA A O 1
ATOM 2871 N N . GLU A 1 367 ? 49.684 12.926 -76.852 1.00 89.94 367 GLU A N 1
ATOM 2872 C CA . GLU A 1 367 ? 48.766 14.015 -76.508 1.00 89.94 367 GLU A CA 1
ATOM 2873 C C . GLU A 1 367 ? 47.352 13.496 -76.230 1.00 89.94 367 GLU A C 1
ATOM 2875 O O . GLU A 1 367 ? 46.793 13.828 -75.188 1.00 89.94 367 GLU A O 1
ATOM 2880 N N . ALA A 1 368 ? 46.819 12.594 -77.065 1.00 88.50 368 ALA A N 1
ATOM 2881 C CA . ALA A 1 368 ? 45.542 11.924 -76.806 1.00 88.50 368 ALA A CA 1
ATOM 2882 C C . ALA A 1 368 ? 45.541 11.202 -75.445 1.00 88.50 368 ALA A C 1
ATOM 2884 O O . ALA A 1 368 ? 44.679 11.459 -74.613 1.00 88.50 368 ALA A O 1
ATOM 2885 N N . ARG A 1 369 ? 46.582 10.406 -75.155 1.00 91.81 369 ARG A N 1
ATOM 2886 C CA . ARG A 1 369 ? 46.758 9.763 -73.838 1.00 91.81 369 ARG A CA 1
ATOM 2887 C C . ARG A 1 369 ? 46.930 10.764 -72.695 1.00 91.81 369 ARG A C 1
ATOM 2889 O O . ARG A 1 369 ? 46.570 10.459 -71.565 1.00 91.81 369 ARG A O 1
ATOM 2896 N N . GLY A 1 370 ? 47.510 11.933 -72.964 1.00 89.81 370 GLY A N 1
ATOM 2897 C CA . GLY A 1 370 ? 47.603 13.029 -72.003 1.00 89.81 370 GLY A CA 1
ATOM 2898 C C . GLY A 1 370 ? 46.228 13.603 -71.662 1.00 89.81 370 GLY A C 1
ATOM 2899 O O . GLY A 1 370 ? 45.939 13.809 -70.487 1.00 89.81 370 GLY A O 1
ATOM 2900 N N . ALA A 1 371 ? 45.370 13.791 -72.667 1.00 89.88 371 ALA A N 1
ATOM 2901 C CA . ALA A 1 371 ? 43.985 14.215 -72.488 1.00 89.88 371 ALA A CA 1
ATOM 2902 C C . ALA A 1 371 ? 43.139 13.143 -71.773 1.00 89.88 371 ALA A C 1
ATOM 2904 O O . ALA A 1 371 ? 42.410 13.482 -70.843 1.00 89.88 371 ALA A O 1
ATOM 2905 N N . ASP A 1 372 ? 43.298 11.862 -72.128 1.00 91.44 372 ASP A N 1
ATOM 2906 C CA . ASP A 1 372 ? 42.656 10.733 -71.437 1.00 91.44 372 ASP A CA 1
ATOM 2907 C C . ASP A 1 372 ? 43.028 10.729 -69.940 1.00 91.44 372 ASP A C 1
ATOM 2909 O O . ASP A 1 372 ? 42.157 10.730 -69.073 1.00 91.44 372 ASP A O 1
ATOM 2913 N N . LEU A 1 373 ? 44.325 10.832 -69.617 1.00 91.81 373 LEU A N 1
ATOM 2914 C CA . LEU A 1 373 ? 44.812 10.871 -68.231 1.00 91.81 373 LEU A CA 1
ATOM 2915 C C . LEU A 1 373 ? 44.382 12.136 -67.468 1.00 91.81 373 LEU A C 1
ATOM 2917 O O . LEU A 1 373 ? 44.194 12.076 -66.253 1.00 91.81 373 LEU A O 1
ATOM 2921 N N . GLN A 1 374 ? 44.210 13.276 -68.144 1.00 91.31 374 GLN A N 1
ATOM 2922 C CA . GLN A 1 374 ? 43.632 14.483 -67.539 1.00 91.31 374 GLN A CA 1
ATOM 2923 C C . GLN A 1 374 ? 42.135 14.309 -67.250 1.00 91.31 374 GLN A C 1
ATOM 2925 O O . GLN A 1 374 ? 41.667 14.732 -66.192 1.00 91.31 374 GLN A O 1
ATOM 2930 N N . HIS A 1 375 ? 41.391 13.649 -68.143 1.00 92.38 375 HIS A N 1
ATOM 2931 C CA . HIS A 1 375 ? 39.987 13.311 -67.915 1.00 92.38 375 HIS A CA 1
ATOM 2932 C C . HIS A 1 375 ? 39.830 12.337 -66.739 1.00 92.38 375 HIS A C 1
ATOM 2934 O O . HIS A 1 375 ? 39.039 12.602 -65.833 1.00 92.38 375 HIS A O 1
ATOM 2940 N N . ASP A 1 376 ? 40.626 11.265 -66.700 1.00 91.94 376 ASP A N 1
ATOM 2941 C CA . ASP A 1 376 ? 40.646 10.298 -65.597 1.00 91.94 376 ASP A CA 1
ATOM 2942 C C . ASP A 1 376 ? 41.022 10.961 -64.263 1.00 91.94 376 ASP A C 1
ATOM 2944 O O . ASP A 1 376 ? 40.391 10.689 -63.240 1.00 91.94 376 ASP A O 1
ATOM 2948 N N . LEU A 1 377 ? 41.997 11.880 -64.260 1.00 92.50 377 LEU A N 1
ATOM 2949 C CA . LEU A 1 377 ? 42.381 12.640 -63.068 1.00 92.50 377 LEU A CA 1
ATOM 2950 C C . LEU A 1 377 ? 41.239 13.534 -62.567 1.00 92.50 377 LEU A C 1
ATOM 2952 O O . LEU A 1 377 ? 40.946 13.526 -61.371 1.00 92.50 377 LEU A O 1
ATOM 2956 N N . HIS A 1 378 ? 40.559 14.266 -63.452 1.00 93.31 378 HIS A N 1
ATOM 2957 C CA . HIS A 1 378 ? 39.399 15.077 -63.071 1.00 93.31 378 HIS A CA 1
ATOM 2958 C C . HIS A 1 378 ? 38.206 14.220 -62.618 1.00 93.31 378 HIS A C 1
ATOM 2960 O O . HIS A 1 378 ? 37.515 14.581 -61.665 1.00 93.31 378 HIS A O 1
ATOM 2966 N N . GLN A 1 379 ? 37.992 13.049 -63.224 1.00 93.62 379 GLN A N 1
ATOM 2967 C CA . GLN A 1 379 ? 36.978 12.091 -62.783 1.00 93.62 379 GLN A CA 1
ATOM 2968 C C . GLN A 1 379 ? 37.311 11.515 -61.394 1.00 93.62 379 GLN A C 1
ATOM 2970 O O . GLN A 1 379 ? 36.420 11.370 -60.555 1.00 93.62 379 GLN A O 1
ATOM 2975 N N . ALA A 1 380 ? 38.587 11.229 -61.116 1.00 91.25 380 ALA A N 1
ATOM 2976 C CA . ALA A 1 380 ? 39.055 10.790 -59.804 1.00 91.25 380 ALA A CA 1
ATOM 2977 C C . ALA A 1 380 ? 38.919 11.895 -58.740 1.00 91.25 380 ALA A C 1
ATOM 2979 O O . ALA A 1 380 ? 38.431 11.617 -57.647 1.00 91.25 380 ALA A O 1
ATOM 2980 N N . GLN A 1 381 ? 39.264 13.146 -59.069 1.00 93.44 381 GLN A N 1
ATOM 2981 C CA . GLN A 1 381 ? 39.044 14.314 -58.205 1.00 93.44 381 GLN A CA 1
ATOM 2982 C C . GLN A 1 381 ? 37.557 14.510 -57.882 1.00 93.44 381 GLN A C 1
ATOM 2984 O O . GLN A 1 381 ? 37.198 14.682 -56.721 1.00 93.44 381 GLN A O 1
ATOM 2989 N N . HIS A 1 382 ? 36.673 14.417 -58.881 1.00 93.38 382 HIS A N 1
ATOM 2990 C CA . HIS A 1 382 ? 35.235 14.553 -58.653 1.00 93.38 382 HIS A CA 1
ATOM 2991 C C . HIS A 1 382 ? 34.687 13.433 -57.751 1.00 93.38 382 HIS A C 1
ATOM 2993 O O . HIS A 1 382 ? 33.907 13.720 -56.842 1.00 93.38 382 HIS A O 1
ATOM 2999 N N . ARG A 1 383 ? 35.129 12.181 -57.945 1.00 93.44 383 ARG A N 1
ATOM 3000 C CA . ARG A 1 383 ? 34.785 11.056 -57.055 1.00 93.44 383 ARG A CA 1
ATOM 3001 C C . ARG A 1 383 ? 35.327 11.240 -55.636 1.00 93.44 383 ARG A C 1
ATOM 3003 O O . ARG A 1 383 ? 34.633 10.882 -54.692 1.00 93.44 383 ARG A O 1
ATOM 3010 N N . ALA A 1 384 ? 36.528 11.799 -55.480 1.00 91.56 384 ALA A N 1
ATOM 3011 C CA . ALA A 1 384 ? 37.096 12.104 -54.169 1.00 91.56 384 ALA A CA 1
ATOM 3012 C C . ALA A 1 384 ? 36.250 13.154 -53.433 1.00 91.56 384 ALA A C 1
ATOM 3014 O O . ALA A 1 384 ? 35.801 12.885 -52.325 1.00 91.56 384 ALA A O 1
ATOM 3015 N N . HIS A 1 385 ? 35.923 14.278 -54.079 1.00 93.81 385 HIS A N 1
ATOM 3016 C CA . HIS A 1 385 ? 35.056 15.308 -53.492 1.00 93.81 385 HIS A CA 1
ATOM 3017 C C . HIS A 1 385 ? 33.626 14.819 -53.214 1.00 93.81 385 HIS A C 1
ATOM 3019 O O . HIS A 1 385 ? 33.009 15.244 -52.239 1.00 93.81 385 HIS A O 1
ATOM 3025 N N . GLN A 1 386 ? 33.098 13.899 -54.028 1.00 94.31 386 GLN A N 1
ATOM 3026 C CA . GLN A 1 386 ? 31.823 13.243 -53.733 1.00 94.31 386 GLN A CA 1
ATOM 3027 C C . GLN A 1 386 ? 31.923 12.382 -52.464 1.00 94.31 386 GLN A C 1
ATOM 3029 O O . GLN A 1 386 ? 31.092 12.522 -51.572 1.00 94.31 386 GLN A O 1
ATOM 3034 N N . ALA A 1 387 ? 32.968 11.558 -52.337 1.00 92.19 387 ALA A N 1
ATOM 3035 C CA . ALA A 1 387 ? 33.195 10.756 -51.137 1.00 92.19 387 ALA A CA 1
ATOM 3036 C C . ALA A 1 387 ? 33.438 11.627 -49.889 1.00 92.19 387 ALA A C 1
ATOM 3038 O O . ALA A 1 387 ? 32.943 11.296 -48.817 1.00 92.19 387 ALA A O 1
ATOM 3039 N N . GLU A 1 388 ? 34.150 12.752 -50.011 1.00 94.12 388 GLU A N 1
ATOM 3040 C CA . GLU A 1 388 ? 34.324 13.734 -48.931 1.00 94.12 388 GLU A CA 1
ATOM 3041 C C . GLU A 1 388 ? 32.974 14.299 -48.460 1.00 94.12 388 GLU A C 1
ATOM 3043 O O . GLU A 1 388 ? 32.722 14.335 -47.256 1.00 94.12 388 GLU A O 1
ATOM 3048 N N . ALA A 1 389 ? 32.075 14.657 -49.386 1.00 92.44 389 ALA A N 1
ATOM 3049 C CA . ALA A 1 389 ? 30.724 15.115 -49.060 1.00 92.44 389 ALA A CA 1
ATOM 3050 C C . ALA A 1 389 ? 29.863 14.011 -48.412 1.00 92.44 389 ALA A C 1
ATOM 3052 O O . ALA A 1 389 ? 29.197 14.262 -47.403 1.00 92.44 389 ALA A O 1
ATOM 3053 N N . ASP A 1 390 ? 29.917 12.781 -48.934 1.00 93.88 390 ASP A N 1
ATOM 3054 C CA . ASP A 1 390 ? 29.218 11.623 -48.363 1.00 93.88 390 ASP A CA 1
ATOM 3055 C C . ASP A 1 390 ? 29.723 11.314 -46.937 1.00 93.88 390 ASP A C 1
ATOM 3057 O O . ASP A 1 390 ? 28.923 11.092 -46.024 1.00 93.88 390 ASP A O 1
ATOM 3061 N N . PHE A 1 391 ? 31.041 11.373 -46.700 1.00 93.12 391 PHE A N 1
ATOM 3062 C CA . PHE A 1 391 ? 31.630 11.226 -45.364 1.00 93.12 391 PHE A CA 1
ATOM 3063 C C . PHE A 1 391 ? 31.258 12.378 -44.423 1.00 93.12 391 PHE A C 1
ATOM 3065 O O . PHE A 1 391 ? 30.989 12.119 -43.249 1.00 93.12 391 PHE A O 1
ATOM 3072 N N . SER A 1 392 ? 31.194 13.626 -44.902 1.00 95.25 392 SER A N 1
ATOM 3073 C CA . SER A 1 392 ? 30.703 14.757 -44.100 1.00 95.25 392 SER A CA 1
ATOM 3074 C C . SER A 1 392 ? 29.249 14.548 -43.668 1.00 95.25 392 SER A C 1
ATOM 3076 O O . SER A 1 392 ? 28.954 14.649 -42.478 1.00 95.25 392 SER A O 1
ATOM 3078 N N . SER A 1 393 ? 28.364 14.151 -44.591 1.00 94.88 393 SER A N 1
ATOM 3079 C CA . SER A 1 393 ? 26.960 13.854 -44.277 1.00 94.88 393 SER A CA 1
ATOM 3080 C C . SER A 1 393 ? 26.814 12.675 -43.305 1.00 94.88 393 SER A C 1
ATOM 3082 O O . SER A 1 393 ? 25.998 12.718 -42.382 1.00 94.88 393 SER A O 1
ATOM 3084 N N . LEU A 1 394 ? 27.635 11.627 -43.446 1.00 94.81 394 LEU A N 1
ATOM 3085 C CA . LEU A 1 394 ? 27.670 10.520 -42.486 1.00 94.81 394 LEU A CA 1
ATOM 3086 C C . LEU A 1 394 ? 28.153 10.972 -41.099 1.00 94.81 394 LEU A C 1
ATOM 3088 O O . LEU A 1 394 ? 27.557 10.569 -40.102 1.00 94.81 394 LEU A O 1
ATOM 3092 N N . ALA A 1 395 ? 29.172 11.831 -41.014 1.00 94.00 395 ALA A N 1
ATOM 3093 C CA . ALA A 1 395 ? 29.668 12.364 -39.744 1.00 94.00 395 ALA A CA 1
ATOM 3094 C C . ALA A 1 395 ? 28.636 13.265 -39.037 1.00 94.00 395 ALA A C 1
ATOM 3096 O O . ALA A 1 395 ? 28.510 13.217 -37.813 1.00 94.00 395 ALA A O 1
ATOM 3097 N N . GLU A 1 396 ? 27.861 14.050 -39.789 1.00 93.50 396 GLU A N 1
ATOM 3098 C CA . GLU A 1 396 ? 26.735 14.821 -39.247 1.00 93.50 396 GLU A CA 1
ATOM 3099 C C . GLU A 1 396 ? 25.619 13.903 -38.738 1.00 93.50 396 GLU A C 1
ATOM 3101 O O . GLU A 1 396 ? 25.208 14.031 -37.586 1.00 93.50 396 GLU A O 1
ATOM 3106 N N . ARG A 1 397 ? 25.214 12.896 -39.521 1.00 95.44 397 ARG A N 1
ATOM 3107 C CA . ARG A 1 397 ? 24.205 11.902 -39.108 1.00 95.44 397 ARG A CA 1
ATOM 3108 C C . ARG A 1 397 ? 24.627 11.067 -37.894 1.00 95.44 397 ARG A C 1
ATOM 3110 O O . ARG A 1 397 ? 23.766 10.663 -37.111 1.00 95.44 397 ARG A O 1
ATOM 3117 N N . VAL A 1 398 ? 25.926 10.807 -37.717 1.00 94.38 398 VAL A N 1
ATOM 3118 C CA . VAL A 1 398 ? 26.473 10.188 -36.496 1.00 94.38 398 VAL A CA 1
ATOM 3119 C C . VAL A 1 398 ? 26.329 11.142 -35.311 1.00 94.38 398 VAL A C 1
ATOM 3121 O O . VAL A 1 398 ? 25.769 10.738 -34.297 1.00 94.38 398 VAL A O 1
ATOM 3124 N N . ARG A 1 399 ? 26.708 12.418 -35.457 1.00 95.88 399 ARG A N 1
ATOM 3125 C CA . ARG A 1 399 ? 26.554 13.444 -34.409 1.00 95.88 399 ARG A CA 1
ATOM 3126 C C . ARG A 1 399 ? 25.087 13.667 -34.005 1.00 95.88 399 ARG A C 1
ATOM 3128 O O . ARG A 1 399 ? 24.788 13.827 -32.826 1.00 95.88 399 ARG A O 1
ATOM 3135 N N . GLU A 1 400 ? 24.155 13.620 -34.957 1.00 94.00 400 GLU A N 1
ATOM 3136 C CA . GLU A 1 400 ? 22.705 13.615 -34.694 1.00 94.00 400 GLU A CA 1
ATOM 3137 C C . GLU A 1 400 ? 22.228 12.333 -33.991 1.00 94.00 400 GLU A C 1
ATOM 3139 O O . GLU A 1 400 ? 21.234 12.346 -33.262 1.00 94.00 400 GLU A O 1
ATOM 3144 N N . GLY A 1 401 ? 22.884 11.198 -34.242 1.00 93.81 401 GLY A N 1
ATOM 3145 C CA . GLY A 1 401 ? 22.652 9.940 -33.531 1.00 93.81 401 GLY A CA 1
ATOM 3146 C C . GLY A 1 401 ? 23.114 10.020 -32.076 1.00 93.81 401 GLY A C 1
ATOM 3147 O O . GLY A 1 401 ? 22.339 9.713 -31.175 1.00 93.81 401 GLY A O 1
ATOM 3148 N N . GLU A 1 402 ? 24.334 10.508 -31.846 1.00 95.25 402 GLU A N 1
ATOM 3149 C CA . GLU A 1 402 ? 24.914 10.755 -30.519 1.00 95.25 402 GLU A CA 1
ATOM 3150 C C . GLU A 1 402 ? 24.089 11.771 -29.714 1.00 95.25 402 GLU A C 1
ATOM 3152 O O . GLU A 1 402 ? 23.809 11.544 -28.537 1.00 95.25 402 GLU A O 1
ATOM 3157 N N . GLY A 1 403 ? 23.634 12.856 -30.354 1.00 94.25 403 GLY A N 1
ATOM 3158 C CA . GLY A 1 403 ? 22.751 13.851 -29.743 1.00 94.25 403 GLY A CA 1
ATOM 3159 C C . GLY A 1 403 ? 21.435 13.243 -29.256 1.00 94.25 403 GLY A C 1
ATOM 3160 O O . GLY A 1 403 ? 21.102 13.363 -28.077 1.00 94.25 403 GLY A O 1
ATOM 3161 N N . ARG A 1 404 ? 20.733 12.504 -30.126 1.00 95.12 404 ARG A N 1
ATOM 3162 C CA . ARG A 1 404 ? 19.487 11.806 -29.759 1.00 95.12 404 ARG A CA 1
ATOM 3163 C C . ARG A 1 404 ? 19.705 10.730 -28.697 1.00 95.12 404 ARG A C 1
ATOM 3165 O O . ARG A 1 404 ? 18.872 10.596 -27.807 1.00 95.12 404 ARG A O 1
ATOM 3172 N N . ALA A 1 405 ? 20.825 10.005 -28.743 1.00 91.88 405 ALA A N 1
ATOM 3173 C CA . ALA A 1 405 ? 21.182 9.041 -27.705 1.00 91.88 405 ALA A CA 1
ATOM 3174 C C . ALA A 1 405 ? 21.349 9.734 -26.341 1.00 91.88 405 ALA A C 1
ATOM 3176 O O . ALA A 1 405 ? 20.745 9.304 -25.359 1.00 91.88 405 ALA A O 1
ATOM 3177 N N . ALA A 1 406 ? 22.076 10.855 -26.287 1.00 94.06 406 ALA A N 1
ATOM 3178 C CA . ALA A 1 406 ? 22.247 11.655 -25.073 1.00 94.06 406 ALA A CA 1
ATOM 3179 C C . ALA A 1 406 ? 20.928 12.269 -24.558 1.00 94.06 406 ALA A C 1
ATOM 3181 O O . ALA A 1 406 ? 20.753 12.426 -23.348 1.00 94.06 406 ALA A O 1
ATOM 3182 N N . GLU A 1 407 ? 19.985 12.597 -25.443 1.00 93.69 407 GLU A N 1
ATOM 3183 C CA . GLU A 1 407 ? 18.631 13.027 -25.072 1.00 93.69 407 GLU A CA 1
ATOM 3184 C C . GLU A 1 407 ? 17.801 11.878 -24.485 1.00 93.69 407 GLU A C 1
ATOM 3186 O O . GLU A 1 407 ? 17.196 12.056 -23.425 1.00 93.69 407 GLU A O 1
ATOM 3191 N N . THR A 1 408 ? 17.830 10.682 -25.086 1.00 94.06 408 THR A N 1
ATOM 3192 C CA . THR A 1 408 ? 17.177 9.498 -24.499 1.00 94.06 408 THR A CA 1
ATOM 3193 C C . THR A 1 408 ? 17.785 9.109 -23.151 1.00 94.06 408 THR A C 1
ATOM 3195 O O . THR A 1 408 ? 17.049 8.746 -22.236 1.00 94.06 408 THR A O 1
ATOM 3198 N N . ASP A 1 409 ? 19.098 9.279 -22.978 1.00 94.81 409 ASP A N 1
ATOM 3199 C CA . ASP A 1 409 ? 19.804 9.040 -21.716 1.00 94.81 409 ASP A CA 1
ATOM 3200 C C . ASP A 1 409 ? 19.361 10.013 -20.609 1.00 94.81 409 ASP A C 1
ATOM 3202 O O . ASP A 1 409 ? 19.186 9.618 -19.455 1.00 94.81 409 ASP A O 1
ATOM 3206 N N . ARG A 1 410 ? 19.137 11.292 -20.950 1.00 94.62 410 ARG A N 1
ATOM 3207 C CA . ARG A 1 410 ? 18.571 12.289 -20.023 1.00 94.62 410 ARG A CA 1
ATOM 3208 C C . ARG A 1 410 ? 17.128 11.948 -19.662 1.00 94.62 410 ARG A C 1
ATOM 3210 O O . ARG A 1 410 ? 16.810 11.893 -18.477 1.00 94.62 410 ARG A O 1
ATOM 3217 N N . ALA A 1 411 ? 16.290 11.648 -20.654 1.00 94.12 411 ALA A N 1
ATOM 3218 C CA . ALA A 1 411 ? 14.892 11.278 -20.438 1.00 94.12 411 ALA A CA 1
ATOM 3219 C C . ALA A 1 411 ? 14.751 10.015 -19.565 1.00 94.12 411 ALA A C 1
ATOM 3221 O O . ALA A 1 411 ? 13.898 9.970 -18.679 1.00 94.12 411 ALA A O 1
ATOM 3222 N N . ALA A 1 412 ? 15.626 9.019 -19.747 1.00 93.44 412 ALA A N 1
ATOM 3223 C CA . ALA A 1 412 ? 15.678 7.825 -18.905 1.00 93.44 412 ALA A CA 1
ATOM 3224 C C . ALA A 1 412 ? 16.070 8.151 -17.451 1.00 93.44 412 ALA A C 1
ATOM 3226 O O . ALA A 1 412 ? 15.438 7.654 -16.519 1.00 93.44 412 ALA A O 1
ATOM 3227 N N . ARG A 1 413 ? 17.062 9.027 -17.234 1.00 95.94 413 ARG A N 1
ATOM 3228 C CA . ARG A 1 413 ? 17.462 9.479 -15.886 1.00 95.94 413 ARG A CA 1
ATOM 3229 C C . ARG A 1 413 ? 16.363 10.296 -15.201 1.00 95.94 413 ARG A C 1
ATOM 3231 O O . ARG A 1 413 ? 16.127 10.107 -14.012 1.00 95.94 413 ARG A O 1
ATOM 3238 N N . GLU A 1 414 ? 15.655 11.151 -15.939 1.00 96.12 414 GLU A N 1
ATOM 3239 C CA . GLU A 1 414 ? 14.476 11.858 -15.425 1.00 96.12 414 GLU A CA 1
ATOM 3240 C C . GLU A 1 414 ? 13.336 10.902 -15.062 1.00 96.12 414 GLU A C 1
ATOM 3242 O O . GLU A 1 414 ? 12.708 11.078 -14.019 1.00 96.12 414 GLU A O 1
ATOM 3247 N N . ALA A 1 415 ? 13.072 9.881 -15.882 1.00 93.00 415 ALA A N 1
ATOM 3248 C CA . ALA A 1 415 ? 12.071 8.865 -15.575 1.00 93.00 415 ALA A CA 1
ATOM 3249 C C . ALA A 1 415 ? 12.432 8.100 -14.291 1.00 93.00 415 ALA A C 1
ATOM 3251 O O . ALA A 1 415 ? 11.600 8.000 -13.394 1.00 93.00 415 ALA A O 1
ATOM 3252 N N . LEU A 1 416 ? 13.685 7.648 -14.152 1.00 96.19 416 LEU A N 1
ATOM 3253 C CA . LEU A 1 416 ? 14.186 6.997 -12.934 1.00 96.19 416 LEU A CA 1
ATOM 3254 C C . LEU A 1 416 ? 14.074 7.902 -11.695 1.00 96.19 416 LEU A C 1
ATOM 3256 O O . LEU A 1 416 ? 13.668 7.434 -10.636 1.00 96.19 416 LEU A O 1
ATOM 3260 N N . HIS A 1 417 ? 14.357 9.202 -11.824 1.00 95.94 417 HIS A N 1
ATOM 3261 C CA . HIS A 1 417 ? 14.164 10.163 -10.733 1.00 95.94 417 HIS A CA 1
ATOM 3262 C C . HIS A 1 417 ? 12.686 10.294 -10.332 1.00 95.94 417 HIS A C 1
ATOM 3264 O O . HIS A 1 417 ? 12.369 10.315 -9.145 1.00 95.94 417 HIS A O 1
ATOM 3270 N N . ARG A 1 418 ? 11.764 10.338 -11.305 1.00 96.25 418 ARG A N 1
ATOM 3271 C CA . ARG A 1 418 ? 10.314 10.377 -11.042 1.00 96.25 418 ARG A CA 1
ATOM 3272 C C . ARG A 1 418 ? 9.815 9.080 -10.394 1.00 96.25 418 ARG A C 1
ATOM 3274 O O . ARG A 1 418 ? 8.985 9.156 -9.494 1.00 96.25 418 ARG A O 1
ATOM 3281 N N . PHE A 1 419 ? 10.350 7.916 -10.779 1.00 93.62 419 PHE A N 1
ATOM 3282 C CA . PHE A 1 419 ? 10.061 6.646 -10.100 1.00 93.62 419 PHE A CA 1
ATOM 3283 C C . PHE A 1 419 ? 10.556 6.651 -8.648 1.00 93.62 419 PHE A C 1
ATOM 3285 O O . PHE A 1 419 ? 9.762 6.378 -7.755 1.00 93.62 419 PHE A O 1
ATOM 3292 N N . ALA A 1 420 ? 11.798 7.068 -8.383 1.00 94.12 420 ALA A N 1
ATOM 3293 C CA . ALA A 1 420 ? 12.320 7.174 -7.016 1.00 94.12 420 ALA A CA 1
ATOM 3294 C C . ALA A 1 420 ? 11.517 8.165 -6.142 1.00 94.12 420 ALA A C 1
ATOM 3296 O O . ALA A 1 420 ? 11.323 7.936 -4.948 1.00 94.12 420 ALA A O 1
ATOM 3297 N N . GLN A 1 421 ? 11.000 9.253 -6.728 1.00 94.81 421 GLN A N 1
ATOM 3298 C CA . GLN A 1 421 ? 10.079 10.167 -6.039 1.00 94.81 421 GLN A CA 1
ATOM 3299 C C . GLN A 1 421 ? 8.721 9.513 -5.736 1.00 94.81 421 GLN A C 1
ATOM 3301 O O . GLN A 1 421 ? 8.197 9.705 -4.640 1.00 94.81 421 GLN A O 1
ATOM 3306 N N . ALA A 1 422 ? 8.167 8.726 -6.663 1.00 92.31 422 ALA A N 1
ATOM 3307 C CA . ALA A 1 422 ? 6.918 7.994 -6.451 1.00 92.31 422 ALA A CA 1
ATOM 3308 C C . ALA A 1 422 ? 7.068 6.882 -5.393 1.00 92.31 422 ALA A C 1
ATOM 3310 O O . ALA A 1 422 ? 6.204 6.741 -4.533 1.00 92.31 422 ALA A O 1
ATOM 3311 N N . GLU A 1 423 ? 8.184 6.147 -5.386 1.00 95.38 423 GLU A N 1
ATOM 3312 C CA . GLU A 1 423 ? 8.512 5.168 -4.337 1.00 95.38 423 GLU A CA 1
ATOM 3313 C C . GLU A 1 423 ? 8.636 5.833 -2.958 1.00 95.38 423 GLU A C 1
ATOM 3315 O O . GLU A 1 423 ? 8.096 5.328 -1.975 1.00 95.38 423 GLU A O 1
ATOM 3320 N N . ALA A 1 424 ? 9.286 7.000 -2.873 1.00 93.75 424 ALA A N 1
ATOM 3321 C CA . ALA A 1 424 ? 9.383 7.759 -1.626 1.00 93.75 424 ALA A CA 1
ATOM 3322 C C . ALA A 1 424 ? 8.013 8.266 -1.129 1.00 93.75 424 ALA A C 1
ATOM 3324 O O . ALA A 1 424 ? 7.772 8.281 0.079 1.00 93.75 424 ALA A O 1
ATOM 3325 N N . GLN A 1 425 ? 7.109 8.644 -2.041 1.00 95.06 425 GLN A N 1
ATOM 3326 C CA . GLN A 1 425 ? 5.725 9.008 -1.711 1.00 95.06 425 GLN A CA 1
ATOM 3327 C C . GLN A 1 425 ? 4.919 7.799 -1.222 1.00 95.06 425 GLN A C 1
ATOM 3329 O O . GLN A 1 425 ? 4.279 7.893 -0.176 1.00 95.06 425 GLN A O 1
ATOM 3334 N N . LEU A 1 426 ? 5.008 6.654 -1.910 1.00 94.81 426 LEU A N 1
ATOM 3335 C CA . LEU A 1 426 ? 4.365 5.406 -1.485 1.00 94.81 426 LEU A CA 1
ATOM 3336 C C . LEU A 1 426 ? 4.819 5.010 -0.074 1.00 94.81 426 LEU A C 1
ATOM 3338 O O . LEU A 1 426 ? 3.977 4.841 0.805 1.00 94.81 426 LEU A O 1
ATOM 3342 N N . GLN A 1 427 ? 6.129 5.013 0.192 1.00 95.69 427 GLN A N 1
ATOM 3343 C CA . GLN A 1 427 ? 6.674 4.751 1.529 1.00 95.69 427 GLN A CA 1
ATOM 3344 C C . GLN A 1 427 ? 6.242 5.768 2.602 1.00 95.69 427 GLN A C 1
ATOM 3346 O O . GLN A 1 427 ? 6.304 5.451 3.789 1.00 95.69 427 GLN A O 1
ATOM 3351 N N . SER A 1 428 ? 5.846 6.992 2.234 1.00 95.81 428 SER A N 1
ATOM 3352 C CA . SER A 1 428 ? 5.213 7.924 3.180 1.00 95.81 428 SER A CA 1
ATOM 3353 C C . SER A 1 428 ? 3.801 7.446 3.507 1.00 95.81 428 SER A C 1
ATOM 3355 O O . SER A 1 428 ? 3.497 7.180 4.668 1.00 95.81 428 SER A O 1
ATOM 3357 N N . THR A 1 429 ? 2.987 7.188 2.478 1.00 94.00 429 THR A N 1
ATOM 3358 C CA . THR A 1 429 ? 1.602 6.722 2.651 1.00 94.00 429 THR A CA 1
ATOM 3359 C C . THR A 1 429 ? 1.497 5.363 3.354 1.00 94.00 429 THR A C 1
ATOM 3361 O O . THR A 1 429 ? 0.561 5.147 4.116 1.00 94.00 429 THR A O 1
ATOM 3364 N N . GLU A 1 430 ? 2.476 4.466 3.190 1.00 95.50 430 GLU A N 1
ATOM 3365 C CA . GLU A 1 430 ? 2.568 3.203 3.938 1.00 95.50 430 GLU A CA 1
ATOM 3366 C C . GLU A 1 430 ? 2.825 3.428 5.437 1.00 95.50 430 GLU A C 1
ATOM 3368 O O . GLU A 1 430 ? 2.236 2.742 6.275 1.00 95.50 430 GLU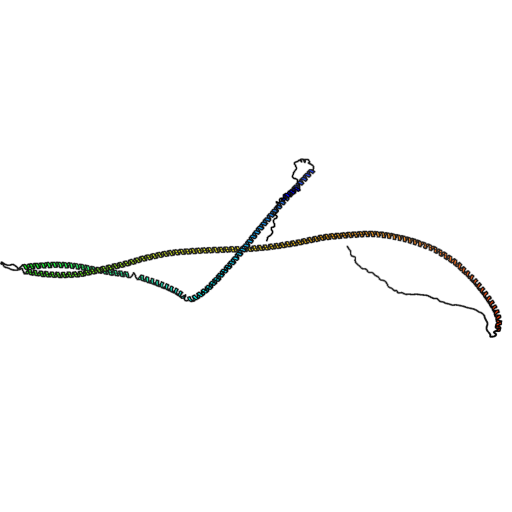 A O 1
ATOM 3373 N N . ARG A 1 431 ? 3.671 4.406 5.796 1.00 95.69 431 ARG A N 1
ATOM 3374 C CA . ARG A 1 431 ? 3.931 4.781 7.199 1.00 95.69 431 ARG A CA 1
ATOM 3375 C C . ARG A 1 431 ? 2.711 5.460 7.813 1.00 95.69 431 ARG A C 1
ATOM 3377 O O . ARG A 1 431 ? 2.302 5.082 8.905 1.00 95.69 431 ARG A O 1
ATOM 3384 N N . GLU A 1 432 ? 2.098 6.391 7.089 1.00 95.19 432 GLU A N 1
ATOM 3385 C CA . GLU A 1 432 ? 0.862 7.075 7.488 1.00 95.19 432 GLU A CA 1
ATOM 3386 C C . GLU A 1 432 ? -0.289 6.072 7.701 1.00 95.19 432 GLU A C 1
ATOM 3388 O O . GLU A 1 432 ? -0.998 6.146 8.705 1.00 95.19 432 GLU A O 1
ATOM 3393 N N . LEU A 1 433 ? -0.427 5.070 6.823 1.00 94.75 433 LEU A N 1
ATOM 3394 C CA . LEU A 1 433 ? -1.403 3.986 6.964 1.00 94.75 433 LEU A CA 1
ATOM 3395 C C . LEU A 1 433 ? -1.105 3.085 8.174 1.00 94.75 433 LEU A C 1
ATOM 3397 O O . LEU A 1 433 ? -2.025 2.735 8.914 1.00 94.75 433 LEU A O 1
ATOM 3401 N N . ALA A 1 434 ? 0.162 2.734 8.416 1.00 94.69 434 ALA A N 1
ATOM 3402 C CA . ALA A 1 434 ? 0.562 1.949 9.585 1.00 94.69 434 ALA A CA 1
ATOM 3403 C C . ALA A 1 434 ? 0.335 2.710 10.907 1.00 94.69 434 ALA A C 1
ATOM 3405 O O . ALA A 1 434 ? -0.089 2.121 11.906 1.00 94.69 434 ALA A O 1
ATOM 3406 N N . GLU A 1 435 ? 0.560 4.027 10.922 1.00 95.25 435 GLU A N 1
ATOM 3407 C CA . GLU A 1 435 ? 0.238 4.887 12.063 1.00 95.25 435 GLU A CA 1
ATOM 3408 C C . GLU A 1 435 ? -1.276 5.017 12.272 1.00 95.25 435 GLU A C 1
ATOM 3410 O O . GLU A 1 435 ? -1.738 4.882 13.406 1.00 95.25 435 GLU A O 1
ATOM 3415 N N . ALA A 1 436 ? -2.066 5.170 11.205 1.00 92.94 436 ALA A N 1
ATOM 3416 C CA . ALA A 1 436 ? -3.527 5.168 11.281 1.00 92.94 436 ALA A CA 1
ATOM 3417 C C . ALA A 1 436 ? -4.082 3.823 11.794 1.00 92.94 436 ALA A C 1
ATOM 3419 O O . ALA A 1 436 ? -4.950 3.805 12.665 1.00 92.94 436 ALA A O 1
ATOM 3420 N N . GLN A 1 437 ? -3.538 2.687 11.343 1.00 95.81 437 GLN A N 1
ATOM 3421 C CA . GLN A 1 437 ? -3.911 1.351 11.834 1.00 95.81 437 GLN A CA 1
ATOM 3422 C C . GLN A 1 437 ? -3.550 1.157 13.320 1.00 95.81 437 GLN A C 1
ATOM 3424 O O . GLN A 1 437 ? -4.297 0.537 14.088 1.00 95.81 437 GLN A O 1
ATOM 3429 N N . LYS A 1 438 ? -2.424 1.727 13.763 1.00 95.19 438 LYS A N 1
ATOM 3430 C CA . LYS A 1 438 ? -2.032 1.758 15.177 1.00 95.19 438 LYS A CA 1
ATOM 3431 C C . LYS A 1 438 ? -2.976 2.632 16.013 1.00 95.19 438 LYS A C 1
ATOM 3433 O O . LYS A 1 438 ? -3.366 2.214 17.098 1.00 95.19 438 LYS A O 1
ATOM 3438 N N . GLN A 1 439 ? -3.382 3.800 15.514 1.00 95.12 439 GLN A N 1
ATOM 3439 C CA . GLN A 1 439 ? -4.369 4.656 16.186 1.00 95.12 439 GLN A CA 1
ATOM 3440 C C . GLN A 1 439 ? -5.743 3.972 16.264 1.00 95.12 439 GLN A C 1
ATOM 3442 O O . GLN A 1 439 ? -6.368 3.975 17.324 1.00 95.12 439 GLN A O 1
ATOM 3447 N N . TRP A 1 440 ? -6.174 3.303 15.188 1.00 94.56 440 TRP A N 1
ATOM 3448 C CA . TRP A 1 440 ? -7.413 2.523 15.172 1.00 94.56 440 TRP A CA 1
ATOM 3449 C C . TRP A 1 440 ? -7.403 1.430 16.246 1.00 94.56 440 TRP A C 1
ATOM 3451 O O . TRP A 1 440 ? -8.279 1.420 17.108 1.00 94.56 440 TRP A O 1
ATOM 3461 N N . SER A 1 441 ? -6.379 0.568 16.268 1.00 94.44 441 SER A N 1
ATOM 3462 C CA . SER A 1 441 ? -6.283 -0.515 17.266 1.00 94.44 441 SER A CA 1
ATOM 3463 C C . SER A 1 441 ? -6.176 -0.009 18.713 1.00 94.44 441 SER A C 1
ATOM 3465 O O . SER A 1 441 ? -6.666 -0.669 19.628 1.00 94.44 441 SER A O 1
ATOM 3467 N N . GLN A 1 442 ? -5.618 1.187 18.938 1.00 96.19 442 GLN A N 1
ATOM 3468 C CA . GLN A 1 442 ? -5.667 1.860 20.241 1.00 96.19 442 GLN A CA 1
ATOM 3469 C C . GLN A 1 442 ? -7.083 2.333 20.605 1.00 96.19 442 GLN A C 1
ATOM 3471 O O . GLN A 1 442 ? -7.517 2.107 21.734 1.00 96.19 442 GLN A O 1
ATOM 3476 N N . SER A 1 443 ? -7.827 2.930 19.668 1.00 92.31 443 SER A N 1
ATOM 3477 C CA . SER A 1 443 ? -9.219 3.345 19.903 1.00 92.31 443 SER A CA 1
ATOM 3478 C C . SER A 1 443 ? -10.167 2.153 20.111 1.00 92.31 443 SER A C 1
ATOM 3480 O O . SER A 1 443 ? -11.049 2.203 20.966 1.00 92.31 443 SER A O 1
ATOM 3482 N N . GLU A 1 444 ? -9.934 1.040 19.411 1.00 95.19 444 GLU A N 1
ATOM 3483 C CA . GLU A 1 444 ? -10.678 -0.212 19.568 1.00 95.19 444 GLU A CA 1
ATOM 3484 C C . GLU A 1 444 ? -10.411 -0.854 20.939 1.00 95.19 444 GLU A C 1
ATOM 3486 O O . GLU A 1 444 ? -11.345 -1.285 21.619 1.00 95.19 444 GLU A O 1
ATOM 3491 N N . ALA A 1 445 ? -9.157 -0.836 21.408 1.00 93.06 445 ALA A N 1
ATOM 3492 C CA . ALA A 1 445 ? -8.806 -1.273 22.758 1.00 93.06 445 ALA A CA 1
ATOM 3493 C C . ALA A 1 445 ? -9.462 -0.398 23.846 1.00 93.06 445 ALA A C 1
ATOM 3495 O O . ALA A 1 445 ? -10.013 -0.937 24.807 1.00 93.06 445 ALA A O 1
ATOM 3496 N N . GLN A 1 446 ? -9.472 0.929 23.673 1.00 93.88 446 GLN A N 1
ATOM 3497 C CA . GLN A 1 446 ? -10.149 1.866 24.582 1.00 93.88 446 GLN A CA 1
ATOM 3498 C C . GLN A 1 446 ? -11.671 1.653 24.604 1.00 93.88 446 GLN A C 1
ATOM 3500 O O . GLN A 1 446 ? -12.276 1.633 25.675 1.00 93.88 446 GLN A O 1
ATOM 3505 N N . ALA A 1 447 ? -12.298 1.422 23.446 1.00 91.88 447 ALA A N 1
ATOM 3506 C CA . ALA A 1 447 ? -13.719 1.086 23.362 1.00 91.88 447 ALA A CA 1
ATOM 3507 C C . ALA A 1 447 ? -14.030 -0.260 24.045 1.00 91.88 447 ALA A C 1
ATOM 3509 O O . ALA A 1 447 ? -15.013 -0.376 24.778 1.00 91.88 447 ALA A O 1
ATOM 3510 N N . ALA A 1 448 ? -13.168 -1.269 23.876 1.00 93.25 448 ALA A N 1
ATOM 3511 C CA . ALA A 1 448 ? -13.296 -2.553 24.561 1.00 93.25 448 ALA A CA 1
ATOM 3512 C C . ALA A 1 448 ? -13.130 -2.432 26.090 1.00 93.25 448 ALA A C 1
ATOM 3514 O O . ALA A 1 448 ? -13.809 -3.141 26.835 1.00 93.25 448 ALA A O 1
ATOM 3515 N N . GLU A 1 449 ? -12.271 -1.531 26.572 1.00 95.25 449 GLU A N 1
ATOM 3516 C CA . GLU A 1 449 ? -12.109 -1.222 27.997 1.00 95.25 449 GLU A CA 1
ATOM 3517 C C . GLU A 1 449 ? -13.333 -0.481 28.563 1.00 95.25 449 GLU A C 1
ATOM 3519 O O . GLU A 1 449 ? -13.905 -0.918 29.564 1.00 95.25 449 GLU A O 1
ATOM 3524 N N . ALA A 1 450 ? -13.841 0.538 27.863 1.00 92.62 450 ALA A N 1
ATOM 3525 C CA . ALA A 1 450 ? -15.088 1.221 28.216 1.00 92.62 450 ALA A CA 1
ATOM 3526 C C . ALA A 1 450 ? -16.302 0.265 28.232 1.00 92.62 450 ALA A C 1
ATOM 3528 O O . ALA A 1 450 ? -17.162 0.353 29.114 1.00 92.62 450 ALA A O 1
ATOM 3529 N N . HIS A 1 451 ? -16.357 -0.709 27.315 1.00 93.44 451 HIS A N 1
ATOM 3530 C CA . HIS A 1 451 ? -17.370 -1.771 27.316 1.00 93.44 451 HIS A CA 1
ATOM 3531 C C . HIS A 1 451 ? -17.217 -2.783 28.463 1.00 93.44 451 HIS A C 1
ATOM 3533 O O . HIS A 1 451 ? -18.213 -3.365 28.894 1.00 93.44 451 HIS A O 1
ATOM 3539 N N . ARG A 1 452 ? -16.006 -3.000 28.992 1.00 94.50 452 ARG A N 1
ATOM 3540 C CA . ARG A 1 452 ? -15.812 -3.791 30.221 1.00 94.50 452 ARG A CA 1
ATOM 3541 C C . ARG A 1 452 ? -16.292 -3.012 31.439 1.00 94.50 452 ARG A C 1
ATOM 3543 O O . ARG A 1 452 ? -17.076 -3.552 32.212 1.00 94.50 452 ARG A O 1
ATOM 3550 N N . HIS A 1 453 ? -15.903 -1.746 31.563 1.00 95.69 453 HIS A N 1
ATOM 3551 C CA . HIS A 1 453 ? -16.277 -0.919 32.708 1.00 95.69 453 HIS A CA 1
ATOM 3552 C C . HIS A 1 453 ? -17.790 -0.634 32.765 1.00 95.69 453 HIS A C 1
ATOM 3554 O O . HIS A 1 453 ? -18.398 -0.713 33.826 1.00 95.69 453 HIS A O 1
ATOM 3560 N N . THR A 1 454 ? -18.454 -0.415 31.625 1.00 92.88 454 THR A N 1
ATOM 3561 C CA . THR A 1 454 ? -19.928 -0.290 31.597 1.00 92.88 454 THR A CA 1
ATOM 3562 C C . THR A 1 454 ? -20.648 -1.587 31.982 1.00 92.88 454 THR A C 1
ATOM 3564 O O . THR A 1 454 ? -21.655 -1.518 32.683 1.00 92.88 454 THR A O 1
ATOM 3567 N N . ARG A 1 455 ? -20.125 -2.769 31.620 1.00 95.31 455 ARG A N 1
ATOM 3568 C CA . ARG A 1 455 ? -20.648 -4.061 32.117 1.00 95.31 455 ARG A CA 1
ATOM 3569 C C . ARG A 1 455 ? -20.403 -4.261 33.613 1.00 95.31 455 ARG A C 1
ATOM 3571 O O . ARG A 1 455 ? -21.261 -4.805 34.299 1.00 95.31 455 ARG A O 1
ATOM 3578 N N . GLU A 1 456 ? -19.257 -3.818 34.120 1.00 95.88 456 GLU A N 1
ATOM 3579 C CA . GLU A 1 456 ? -18.936 -3.850 35.549 1.00 95.88 456 GLU A CA 1
ATOM 3580 C C . GLU A 1 456 ? -19.905 -2.968 36.352 1.00 95.88 456 GLU A C 1
ATOM 3582 O O . GLU A 1 456 ? -20.510 -3.441 37.311 1.00 95.88 456 GLU A O 1
ATOM 3587 N N . LEU A 1 457 ? -20.145 -1.731 35.904 1.00 93.50 457 LEU A N 1
ATOM 3588 C CA . LEU A 1 457 ? -21.129 -0.820 36.498 1.00 93.50 457 LEU A CA 1
ATOM 3589 C C . LEU A 1 457 ? -22.564 -1.373 36.417 1.00 93.50 457 LEU A C 1
ATOM 3591 O O . LEU A 1 457 ? -23.323 -1.239 37.375 1.00 93.50 457 LEU A O 1
ATOM 3595 N N . GLN A 1 458 ? -22.938 -2.045 35.321 1.00 93.75 458 GLN A N 1
ATOM 3596 C CA . GLN A 1 458 ? -24.217 -2.764 35.219 1.00 93.75 458 GLN A CA 1
ATOM 3597 C C . GLN A 1 458 ? -24.320 -3.911 36.239 1.00 93.75 458 GLN A C 1
ATOM 3599 O O . GLN A 1 458 ? -25.375 -4.089 36.847 1.00 93.75 458 GLN A O 1
ATOM 3604 N N . GLY A 1 459 ? -23.233 -4.654 36.472 1.00 93.81 459 GLY A N 1
ATOM 3605 C CA . GLY A 1 459 ? -23.158 -5.680 37.515 1.00 93.81 459 GLY A CA 1
ATOM 3606 C C . GLY A 1 459 ? -23.308 -5.097 38.922 1.00 93.81 459 GLY A C 1
ATOM 3607 O O . GLY A 1 459 ? -24.144 -5.562 39.693 1.00 93.81 459 GLY A O 1
ATOM 3608 N N . GLN A 1 460 ? -22.575 -4.023 39.230 1.00 94.50 460 GLN A N 1
ATOM 3609 C CA . GLN A 1 460 ? -22.673 -3.308 40.509 1.00 94.50 460 GLN A CA 1
ATOM 3610 C C . GLN A 1 460 ? -24.085 -2.742 40.751 1.00 94.50 460 GLN A C 1
ATOM 3612 O O . GLN A 1 460 ? -24.592 -2.810 41.871 1.00 94.50 460 GLN A O 1
ATOM 3617 N N . LEU A 1 461 ? -24.750 -2.234 39.706 1.00 93.56 461 LEU A N 1
ATOM 3618 C CA . LEU A 1 461 ? -26.134 -1.759 39.779 1.00 93.56 461 LEU A CA 1
ATOM 3619 C C . LEU A 1 461 ? -27.125 -2.907 40.037 1.00 93.56 461 LEU A C 1
ATOM 3621 O O . LEU A 1 461 ? -28.021 -2.758 40.866 1.00 93.56 461 LEU A O 1
ATOM 3625 N N . ALA A 1 462 ? -26.946 -4.058 39.382 1.00 92.25 462 ALA A N 1
ATOM 3626 C CA . ALA A 1 462 ? -27.765 -5.249 39.614 1.00 92.25 462 ALA A CA 1
ATOM 3627 C C . ALA A 1 462 ? -27.566 -5.830 41.028 1.00 92.25 462 ALA A C 1
ATOM 3629 O O . ALA A 1 462 ? -28.534 -6.241 41.668 1.00 92.25 462 ALA A O 1
ATOM 3630 N N . GLU A 1 463 ? -26.340 -5.808 41.561 1.00 93.88 463 GLU A N 1
ATOM 3631 C CA . GLU A 1 463 ? -26.081 -6.142 42.966 1.00 93.88 463 GLU A CA 1
ATOM 3632 C C . GLU A 1 463 ? -26.746 -5.152 43.931 1.00 93.88 463 GLU A C 1
ATOM 3634 O O . GLU A 1 463 ? -27.310 -5.570 44.942 1.00 93.88 463 GLU A O 1
ATOM 3639 N N . ALA A 1 464 ? -26.701 -3.848 43.641 1.00 91.88 464 ALA A N 1
ATOM 3640 C CA . ALA A 1 464 ? -27.326 -2.825 44.476 1.00 91.88 464 ALA A CA 1
ATOM 3641 C C . ALA A 1 464 ? -28.860 -2.963 44.509 1.00 91.88 464 ALA A C 1
ATOM 3643 O O . ALA A 1 464 ? -29.452 -2.912 45.586 1.00 91.88 464 ALA A O 1
ATOM 3644 N N . ASP A 1 465 ? -29.491 -3.212 43.359 1.00 93.56 465 ASP A N 1
ATOM 3645 C CA . ASP A 1 465 ? -30.921 -3.524 43.238 1.00 93.56 465 ASP A CA 1
ATOM 3646 C C . ASP A 1 465 ? -31.289 -4.839 43.957 1.00 93.56 465 ASP A C 1
ATOM 3648 O O . ASP A 1 465 ? -32.280 -4.895 44.689 1.00 93.56 465 ASP A O 1
ATOM 3652 N N . GLY A 1 466 ? -30.447 -5.874 43.856 1.00 92.81 466 GLY A N 1
ATOM 3653 C CA . GLY A 1 466 ? -30.587 -7.110 44.631 1.00 92.81 466 GLY A CA 1
ATOM 3654 C C . GLY A 1 466 ? -30.582 -6.861 46.144 1.00 92.81 466 GLY A C 1
ATOM 3655 O O . GLY A 1 466 ? -31.520 -7.252 46.841 1.00 92.81 466 GLY A O 1
ATOM 3656 N N . ARG A 1 467 ? -29.581 -6.130 46.652 1.00 94.56 467 ARG A N 1
ATOM 3657 C CA . ARG A 1 467 ? -29.480 -5.752 48.075 1.00 94.56 467 ARG A CA 1
ATOM 3658 C C . ARG A 1 467 ? -30.647 -4.861 48.518 1.00 94.56 467 ARG A C 1
ATOM 3660 O O . ARG A 1 467 ? -31.145 -5.026 49.629 1.00 94.56 467 ARG A O 1
ATOM 3667 N N . ALA A 1 468 ? -31.128 -3.956 47.664 1.00 91.25 468 ALA A N 1
ATOM 3668 C CA . ALA A 1 468 ? -32.308 -3.137 47.945 1.00 91.25 468 ALA A CA 1
ATOM 3669 C C . ALA A 1 468 ? -33.578 -3.998 48.083 1.00 91.25 468 ALA A C 1
ATOM 3671 O O . ALA A 1 468 ? -34.344 -3.817 49.030 1.00 91.25 468 ALA A O 1
ATOM 3672 N N . LYS A 1 469 ? -33.765 -4.992 47.206 1.00 94.44 469 LYS A N 1
ATOM 3673 C CA . LYS A 1 469 ? -34.869 -5.966 47.281 1.00 94.44 469 LYS A CA 1
ATOM 3674 C C . LYS A 1 469 ? -34.776 -6.864 48.517 1.00 94.44 469 LYS A C 1
ATOM 3676 O O . LYS A 1 469 ? -35.802 -7.149 49.132 1.00 94.44 469 LYS A O 1
ATOM 3681 N N . GLU A 1 470 ? -33.577 -7.271 48.929 1.00 93.56 470 GLU A N 1
ATOM 3682 C CA . GLU A 1 470 ? -33.374 -7.989 50.194 1.00 93.56 470 GLU A CA 1
ATOM 3683 C C . GLU A 1 470 ? -33.708 -7.121 51.413 1.00 93.56 470 GLU A C 1
ATOM 3685 O O . GLU A 1 470 ? -34.406 -7.584 52.316 1.00 93.56 470 GLU A O 1
ATOM 3690 N N . MET A 1 471 ? -33.270 -5.859 51.434 1.00 92.75 471 MET A N 1
ATOM 3691 C CA . MET A 1 471 ? -33.599 -4.908 52.503 1.00 92.75 471 MET A CA 1
ATOM 3692 C C . MET A 1 471 ? -35.103 -4.616 52.570 1.00 92.75 471 MET A C 1
ATOM 3694 O O . MET A 1 471 ? -35.662 -4.596 53.667 1.00 92.75 471 MET A O 1
ATOM 3698 N N . GLN A 1 472 ? -35.780 -4.482 51.424 1.00 94.12 472 GLN A N 1
ATOM 3699 C CA . GLN A 1 472 ? -37.238 -4.355 51.375 1.00 94.12 472 GLN A CA 1
ATOM 3700 C C . GLN A 1 472 ? -37.919 -5.602 51.953 1.00 94.12 472 GLN A C 1
ATOM 3702 O O . GLN A 1 472 ? -38.752 -5.477 52.843 1.00 94.12 472 GLN A O 1
ATOM 3707 N N . GLN A 1 473 ? -37.498 -6.812 51.567 1.00 93.12 473 GLN A N 1
ATOM 3708 C CA . GLN A 1 473 ? -38.036 -8.039 52.166 1.00 93.12 473 GLN A CA 1
ATOM 3709 C C . GLN A 1 473 ? -37.768 -8.138 53.676 1.00 93.12 473 GLN A C 1
ATOM 3711 O O . GLN A 1 473 ? -38.595 -8.682 54.408 1.00 93.12 473 GLN A O 1
ATOM 3716 N N . GLN A 1 474 ? -36.629 -7.646 54.173 1.00 92.88 474 GLN A N 1
ATOM 3717 C CA . GLN A 1 474 ? -36.361 -7.581 55.615 1.00 92.88 474 GLN A CA 1
ATOM 3718 C C . GLN A 1 474 ? -37.294 -6.588 56.323 1.00 92.88 474 GLN A C 1
ATOM 3720 O O . GLN A 1 474 ? -37.778 -6.893 57.415 1.00 92.88 474 GLN A O 1
ATOM 3725 N N . LEU A 1 475 ? -37.596 -5.451 55.689 1.00 94.81 475 LEU A N 1
ATOM 3726 C CA . LEU A 1 475 ? -38.561 -4.462 56.168 1.00 94.81 475 LEU A CA 1
ATOM 3727 C C . LEU A 1 475 ? -39.996 -5.013 56.162 1.00 94.81 475 LEU A C 1
ATOM 3729 O O . LEU A 1 475 ? -40.692 -4.903 57.165 1.00 94.81 475 LEU A O 1
ATOM 3733 N N . ASP A 1 476 ? -40.425 -5.687 55.097 1.00 93.00 476 ASP A N 1
ATOM 3734 C CA . ASP A 1 476 ? -41.755 -6.303 55.017 1.00 93.00 476 ASP A CA 1
ATOM 3735 C C . ASP A 1 476 ? -41.919 -7.396 56.089 1.00 93.00 476 ASP A C 1
ATOM 3737 O O . ASP A 1 476 ? -42.950 -7.487 56.764 1.00 93.00 476 ASP A O 1
ATOM 3741 N N . ARG A 1 477 ? -40.869 -8.199 56.321 1.00 94.50 477 ARG A N 1
ATOM 3742 C CA . ARG A 1 477 ? -40.820 -9.202 57.400 1.00 94.50 477 ARG A CA 1
ATOM 3743 C C . ARG A 1 477 ? -40.837 -8.564 58.793 1.00 94.50 477 ARG A C 1
ATOM 3745 O O . ARG A 1 477 ? -41.470 -9.125 59.689 1.00 94.50 477 ARG A O 1
ATOM 3752 N N . SER A 1 478 ? -40.169 -7.428 59.011 1.00 92.06 478 SER A N 1
ATOM 3753 C CA . SER A 1 478 ? -40.175 -6.741 60.311 1.00 92.06 478 SER A CA 1
ATOM 3754 C C . SER A 1 478 ? -41.507 -6.034 60.578 1.00 92.06 478 SER A C 1
ATOM 3756 O O . SER A 1 478 ? -42.052 -6.201 61.666 1.00 92.06 478 SER A O 1
ATOM 3758 N N . GLN A 1 479 ? -42.111 -5.382 59.579 1.00 94.31 479 GLN A N 1
ATOM 3759 C CA . GLN A 1 479 ? -43.480 -4.854 59.650 1.00 94.31 479 GLN A CA 1
ATOM 3760 C C . GLN A 1 479 ? -44.506 -5.959 59.935 1.00 94.31 479 GLN A C 1
ATOM 3762 O O . GLN A 1 479 ? -45.388 -5.789 60.773 1.00 94.31 479 GLN A O 1
ATOM 3767 N N . THR A 1 480 ? -44.380 -7.120 59.284 1.00 91.94 480 THR A N 1
ATOM 3768 C CA . THR A 1 480 ? -45.277 -8.265 59.515 1.00 91.94 480 THR A CA 1
ATOM 3769 C C . THR A 1 480 ? -45.115 -8.816 60.936 1.00 91.94 480 THR A C 1
ATOM 3771 O O . THR A 1 480 ? -46.107 -9.101 61.605 1.00 91.94 480 THR A O 1
ATOM 3774 N N . ARG A 1 481 ? -43.879 -8.891 61.455 1.00 93.88 481 ARG A N 1
ATOM 3775 C CA . ARG A 1 481 ? -43.616 -9.229 62.866 1.00 93.88 481 ARG A CA 1
ATOM 3776 C C . ARG A 1 481 ? -44.200 -8.198 63.832 1.00 93.88 481 ARG A C 1
ATOM 3778 O O . ARG A 1 481 ? -44.784 -8.609 64.826 1.00 93.88 481 ARG A O 1
ATOM 3785 N N . LEU A 1 482 ? -44.091 -6.900 63.540 1.00 91.12 482 LEU A N 1
ATOM 3786 C CA . LEU A 1 482 ? -44.696 -5.841 64.356 1.00 91.12 482 LEU A CA 1
ATOM 3787 C C . LEU A 1 482 ? -46.221 -5.990 64.408 1.00 91.12 482 LEU A C 1
ATOM 3789 O O . LEU A 1 482 ? -46.756 -6.092 65.502 1.00 91.12 482 LEU A O 1
ATOM 3793 N N . ARG A 1 483 ? -46.900 -6.178 63.269 1.00 92.31 483 ARG A N 1
ATOM 3794 C CA . ARG A 1 483 ? -48.354 -6.449 63.230 1.00 92.31 483 ARG A CA 1
ATOM 3795 C C . ARG A 1 483 ? -48.757 -7.701 64.018 1.00 92.31 483 ARG A C 1
ATOM 3797 O O . ARG A 1 483 ? -49.808 -7.723 64.659 1.00 92.31 483 ARG A O 1
ATOM 3804 N N . HIS A 1 484 ? -47.931 -8.749 64.010 1.00 92.94 484 HIS A N 1
ATOM 3805 C CA . HIS A 1 484 ? -48.153 -9.928 64.853 1.00 92.94 484 HIS A CA 1
ATOM 3806 C C . HIS A 1 484 ? -47.935 -9.651 66.348 1.00 92.94 484 HIS A C 1
ATOM 3808 O O . HIS A 1 484 ? -48.674 -10.190 67.166 1.00 92.94 484 HIS A O 1
ATOM 3814 N N . LEU A 1 485 ? -46.977 -8.798 66.720 1.00 90.75 485 LEU A N 1
ATOM 3815 C CA . LEU A 1 485 ? -46.771 -8.376 68.109 1.00 90.75 485 LEU A CA 1
ATOM 3816 C C . LEU A 1 485 ? -47.878 -7.426 68.593 1.00 90.75 485 LEU A C 1
ATOM 3818 O O . LEU A 1 485 ? -48.355 -7.597 69.706 1.00 90.75 485 LEU A O 1
ATOM 3822 N N . GLU A 1 486 ? -48.344 -6.497 67.759 1.00 92.62 486 GLU A N 1
ATOM 3823 C CA . GLU A 1 486 ? -49.482 -5.603 68.025 1.00 92.62 486 GLU A CA 1
ATOM 3824 C C . GLU A 1 486 ? -50.777 -6.401 68.241 1.00 92.62 486 GLU A C 1
ATOM 3826 O O . GLU A 1 486 ? -51.489 -6.201 69.223 1.00 92.62 486 GLU A O 1
ATOM 3831 N N . THR A 1 487 ? -51.067 -7.370 67.364 1.00 91.81 487 THR A N 1
ATOM 3832 C CA . THR A 1 487 ? -52.248 -8.240 67.513 1.00 91.81 487 THR A CA 1
ATOM 3833 C C . THR A 1 487 ? -52.128 -9.213 68.688 1.00 91.81 487 THR A C 1
ATOM 3835 O O . THR A 1 487 ? -53.135 -9.480 69.344 1.00 91.81 487 THR A O 1
ATOM 3838 N N . ALA A 1 488 ? -50.926 -9.702 69.012 1.00 90.00 488 ALA A N 1
ATOM 3839 C CA . ALA A 1 488 ? -50.686 -10.498 70.217 1.00 90.00 488 ALA A CA 1
ATOM 3840 C C . ALA A 1 488 ? -50.811 -9.663 71.503 1.00 90.00 488 ALA A C 1
ATOM 3842 O O . ALA A 1 488 ? -51.401 -10.140 72.470 1.00 90.00 488 ALA A O 1
ATOM 3843 N N . LEU A 1 489 ? -50.328 -8.415 71.503 1.00 91.31 489 LEU A N 1
ATOM 3844 C CA . LEU A 1 489 ? -50.478 -7.472 72.611 1.00 91.31 489 LEU A CA 1
ATOM 3845 C C . LEU A 1 489 ? -51.957 -7.157 72.845 1.00 91.31 489 LEU A C 1
ATOM 3847 O O . LEU A 1 489 ? -52.451 -7.409 73.935 1.00 91.31 489 LEU A O 1
ATOM 3851 N N . HIS A 1 490 ? -52.701 -6.745 71.814 1.00 91.31 490 HIS A N 1
ATOM 3852 C CA . HIS A 1 490 ? -54.146 -6.512 71.923 1.00 91.31 490 HIS A CA 1
ATOM 3853 C C . HIS A 1 490 ? -54.949 -7.762 72.309 1.00 91.31 490 HIS A C 1
ATOM 3855 O O . HIS A 1 490 ? -56.037 -7.643 72.877 1.00 91.31 490 HIS A O 1
ATOM 3861 N N . LYS A 1 491 ? -54.448 -8.969 72.016 1.00 91.94 491 LYS A N 1
ATOM 3862 C CA . LYS A 1 491 ? -55.034 -10.213 72.528 1.00 91.94 491 LYS A CA 1
ATOM 3863 C C . LYS A 1 491 ? -54.756 -10.369 74.027 1.00 91.94 491 LYS A C 1
ATOM 3865 O O . LYS A 1 491 ? -55.707 -10.548 74.779 1.00 91.94 491 LYS A O 1
ATOM 3870 N N . ALA A 1 492 ? -53.504 -10.225 74.461 1.00 88.50 492 ALA A N 1
ATOM 3871 C CA . ALA A 1 492 ? -53.110 -10.319 75.868 1.00 88.50 492 ALA A CA 1
ATOM 3872 C C . ALA A 1 492 ? -53.744 -9.221 76.746 1.00 88.50 492 ALA A C 1
ATOM 3874 O O . ALA A 1 492 ? -54.142 -9.496 77.872 1.00 88.50 492 ALA A O 1
ATOM 3875 N N . GLU A 1 493 ? -53.917 -8.003 76.227 1.00 90.19 493 GLU A N 1
ATOM 3876 C CA . GLU A 1 493 ? -54.661 -6.917 76.880 1.00 90.19 493 GLU A CA 1
ATOM 3877 C C . GLU A 1 493 ? -56.130 -7.296 77.107 1.00 90.19 493 GLU A C 1
ATOM 3879 O O . GLU A 1 493 ? -56.681 -7.023 78.171 1.00 90.19 493 GLU A O 1
ATOM 3884 N N . ARG A 1 494 ? -56.772 -7.955 76.131 1.00 89.12 494 ARG A N 1
ATOM 3885 C CA . ARG A 1 494 ? -58.161 -8.428 76.254 1.00 89.12 494 ARG A CA 1
ATOM 3886 C C . ARG A 1 494 ? -58.284 -9.622 77.192 1.00 89.12 494 ARG A C 1
ATOM 3888 O O . ARG A 1 494 ? -59.214 -9.640 77.989 1.00 89.12 494 ARG A O 1
ATOM 3895 N N . GLU A 1 495 ? -57.372 -10.586 77.108 1.00 88.44 495 GLU A N 1
ATOM 3896 C CA . GLU A 1 495 ? -57.351 -11.759 77.990 1.00 88.44 495 GLU A CA 1
ATOM 3897 C C . GLU A 1 495 ? -57.081 -11.326 79.438 1.00 88.44 495 GLU A C 1
ATOM 3899 O O . GLU A 1 495 ? -57.897 -11.610 80.307 1.00 88.44 495 GLU A O 1
ATOM 3904 N N . GLY A 1 496 ? -56.064 -10.496 79.688 1.00 88.38 496 GLY A N 1
ATOM 3905 C CA . GLY A 1 496 ? -55.797 -9.924 81.011 1.00 88.38 496 GLY A CA 1
ATOM 3906 C C . GLY A 1 496 ? -56.930 -9.031 81.537 1.00 88.38 496 GLY A C 1
ATOM 3907 O O . GLY A 1 496 ? -57.236 -9.063 82.727 1.00 88.38 496 GLY A O 1
ATOM 3908 N N . ALA A 1 497 ? -57.621 -8.272 80.678 1.00 87.50 497 ALA A N 1
ATOM 3909 C CA . ALA A 1 497 ? -58.812 -7.520 81.082 1.00 87.50 497 ALA A CA 1
ATOM 3910 C C . ALA A 1 497 ? -60.006 -8.433 81.424 1.00 87.50 497 ALA A C 1
ATOM 3912 O O . ALA A 1 497 ? -60.775 -8.110 82.329 1.00 87.50 497 ALA A O 1
ATOM 3913 N N . GLN A 1 498 ? -60.161 -9.570 80.737 1.00 88.75 498 GLN A N 1
ATOM 3914 C CA . GLN A 1 498 ? -61.174 -10.585 81.047 1.00 88.75 498 GLN A CA 1
ATOM 3915 C C . GLN A 1 498 ? -60.843 -11.334 82.344 1.00 88.75 498 GLN A C 1
ATOM 3917 O O . GLN A 1 498 ? -61.727 -11.494 83.181 1.00 88.75 498 GLN A O 1
ATOM 3922 N N . GLU A 1 499 ? -59.582 -11.710 82.560 1.00 88.44 499 GLU A N 1
ATOM 3923 C CA . GLU A 1 499 ? -59.097 -12.316 83.806 1.00 88.44 499 GLU A CA 1
ATOM 3924 C C . GLU A 1 499 ? -59.275 -11.367 84.999 1.00 88.44 499 GLU A C 1
ATOM 3926 O O . GLU A 1 499 ? -59.805 -11.771 86.031 1.00 88.44 499 GLU A O 1
ATOM 3931 N N . LEU A 1 500 ? -58.934 -10.080 84.854 1.00 87.25 500 LEU A N 1
ATOM 3932 C CA . LEU A 1 500 ? -59.168 -9.066 85.889 1.00 87.25 500 LEU A CA 1
ATOM 3933 C C . LEU A 1 500 ? -60.661 -8.799 86.140 1.00 87.25 500 LEU A C 1
ATOM 3935 O O . LEU A 1 500 ? -61.036 -8.479 87.268 1.00 87.25 500 LEU A O 1
ATOM 3939 N N . ALA A 1 501 ? -61.519 -8.921 85.123 1.00 86.19 501 ALA A N 1
ATOM 3940 C CA . ALA A 1 501 ? -62.968 -8.808 85.286 1.00 86.19 501 ALA A CA 1
ATOM 3941 C C . ALA A 1 501 ? -63.567 -10.035 85.996 1.00 86.19 501 ALA A C 1
ATOM 3943 O O . ALA A 1 501 ? -64.405 -9.866 86.881 1.00 86.19 501 ALA A O 1
ATOM 3944 N N . ALA A 1 502 ? -63.104 -11.245 85.666 1.00 86.31 502 ALA A N 1
ATOM 3945 C CA . ALA A 1 502 ? -63.490 -12.484 86.340 1.00 86.31 502 ALA A CA 1
ATOM 3946 C C . ALA A 1 502 ? -63.019 -12.490 87.803 1.00 86.31 502 ALA A C 1
ATOM 3948 O O . ALA A 1 502 ? -63.837 -12.613 88.707 1.00 86.31 502 ALA A O 1
ATOM 3949 N N . ALA A 1 503 ? -61.738 -12.206 88.056 1.00 84.69 503 ALA A N 1
ATOM 3950 C CA . ALA A 1 503 ? -61.190 -12.122 89.410 1.00 84.69 503 ALA A CA 1
ATOM 3951 C C . ALA A 1 503 ? -61.900 -11.061 90.273 1.00 84.69 503 ALA A C 1
ATOM 3953 O O . ALA A 1 503 ? -62.101 -11.275 91.466 1.00 84.69 503 ALA A O 1
ATOM 3954 N N . ARG A 1 504 ? -62.331 -9.934 89.682 1.00 87.00 504 ARG A N 1
ATOM 3955 C CA . ARG A 1 504 ? -63.194 -8.949 90.360 1.00 87.00 504 ARG A CA 1
ATOM 3956 C C . ARG A 1 504 ? -64.582 -9.499 90.668 1.00 87.00 504 ARG A C 1
ATOM 3958 O O . ARG A 1 504 ? -65.061 -9.283 91.772 1.00 87.00 504 ARG A O 1
ATOM 3965 N N . HIS A 1 505 ? -65.219 -10.189 89.724 1.00 87.94 505 HIS A N 1
ATOM 3966 C CA . HIS A 1 505 ? -66.529 -10.805 89.936 1.00 87.94 505 HIS A CA 1
ATOM 3967 C C . HIS A 1 505 ? -66.489 -11.856 91.057 1.00 87.94 505 HIS A C 1
ATOM 3969 O O . HIS A 1 505 ? -67.371 -11.872 91.915 1.00 87.94 505 HIS A O 1
ATOM 3975 N N . ASP A 1 506 ? -65.449 -12.687 91.082 1.00 86.25 506 ASP A N 1
ATOM 3976 C CA . ASP A 1 506 ? -65.281 -13.751 92.072 1.00 86.25 506 ASP A CA 1
ATOM 3977 C C . ASP A 1 506 ? -64.954 -13.174 93.458 1.00 86.25 506 ASP A C 1
ATOM 3979 O O . ASP A 1 506 ? -65.538 -13.593 94.455 1.00 86.25 506 ASP A O 1
ATOM 3983 N N . TRP A 1 507 ? -64.116 -12.132 93.524 1.00 84.56 507 TRP A N 1
ATOM 3984 C CA . TRP A 1 507 ? -63.866 -11.354 94.746 1.00 84.56 507 TRP A CA 1
ATOM 3985 C C . TRP A 1 507 ? -65.137 -10.653 95.257 1.00 84.56 507 TRP A C 1
ATOM 3987 O O . TRP A 1 507 ? -65.440 -10.698 96.449 1.00 84.56 507 TRP A O 1
ATOM 3997 N N . ASP A 1 508 ? -65.942 -10.085 94.354 1.00 87.06 508 ASP A N 1
ATOM 3998 C CA . ASP A 1 508 ? -67.262 -9.532 94.666 1.00 87.06 508 ASP A CA 1
ATOM 3999 C C . ASP A 1 508 ? -68.280 -10.620 95.068 1.00 87.06 508 ASP A C 1
ATOM 4001 O O . ASP A 1 508 ? -69.301 -10.277 95.664 1.00 87.06 508 ASP A O 1
ATOM 4005 N N . SER A 1 509 ? -68.091 -11.900 94.723 1.00 87.62 509 SER A N 1
ATOM 4006 C CA . SER A 1 509 ? -68.936 -13.010 95.207 1.00 87.62 509 SER A CA 1
ATOM 4007 C C . SER A 1 509 ? -68.516 -13.421 96.611 1.00 87.62 509 SER A C 1
ATOM 4009 O O . SER A 1 509 ? -69.329 -13.344 97.531 1.00 87.62 509 SER A O 1
ATOM 4011 N N . LEU A 1 510 ? -67.221 -13.692 96.802 1.00 85.25 510 LEU A N 1
ATOM 4012 C CA . LEU A 1 510 ? -66.617 -13.995 98.100 1.00 85.25 510 LEU A CA 1
ATOM 4013 C C . LEU A 1 510 ? -66.971 -12.935 99.148 1.00 85.25 510 LEU A C 1
ATOM 4015 O O . LEU A 1 510 ? -67.419 -13.281 100.233 1.00 85.25 510 LEU A O 1
ATOM 4019 N N . HIS A 1 511 ? -66.916 -11.641 98.821 1.00 83.25 511 HIS A N 1
ATOM 4020 C CA . HIS A 1 511 ? -67.328 -10.605 99.774 1.00 83.25 511 HIS A CA 1
ATOM 4021 C C . HIS A 1 511 ? -68.842 -10.481 100.004 1.00 83.25 511 HIS A C 1
ATOM 4023 O O . HIS A 1 511 ? -69.250 -9.921 101.024 1.00 83.25 511 HIS A O 1
ATOM 4029 N N . LYS A 1 512 ? -69.703 -11.007 99.122 1.00 86.62 512 LYS A N 1
ATOM 4030 C CA . LYS A 1 512 ? -71.142 -11.161 99.419 1.00 86.62 512 LYS A CA 1
ATOM 4031 C C . LYS A 1 512 ? -71.380 -12.356 100.341 1.00 86.62 512 LYS A C 1
ATOM 4033 O O . LYS A 1 512 ? -72.220 -12.247 101.234 1.00 86.62 512 LYS A O 1
ATOM 4038 N N . GLU A 1 513 ? -70.626 -13.434 100.145 1.00 84.19 513 GLU A N 1
ATOM 4039 C CA . GLU A 1 513 ? -70.627 -14.647 100.965 1.00 84.19 513 GLU A CA 1
ATOM 4040 C C . GLU A 1 513 ? -70.094 -14.337 102.378 1.00 84.19 513 GLU A C 1
ATOM 4042 O O . GLU A 1 513 ? -70.860 -14.463 103.331 1.00 84.19 513 GLU A O 1
ATOM 4047 N N . ASP A 1 514 ? -68.900 -13.747 102.524 1.00 81.81 514 ASP A N 1
ATOM 4048 C CA . ASP A 1 514 ? -68.358 -13.208 103.789 1.00 81.81 514 ASP A CA 1
ATOM 4049 C C . ASP A 1 514 ? -69.365 -12.286 104.500 1.00 81.81 514 ASP A C 1
ATOM 4051 O O . ASP A 1 514 ? -69.578 -12.362 105.713 1.00 81.81 514 ASP A O 1
ATOM 4055 N N . ALA A 1 515 ? -69.999 -11.371 103.755 1.00 83.38 515 ALA A N 1
ATOM 4056 C CA . ALA A 1 515 ? -70.969 -10.433 104.312 1.00 83.38 515 ALA A CA 1
ATOM 4057 C C . ALA A 1 515 ? -72.299 -11.101 104.696 1.00 83.38 515 ALA A C 1
ATOM 4059 O O . ALA A 1 515 ? -73.049 -10.528 105.493 1.00 83.38 515 ALA A O 1
ATOM 4060 N N . GLN A 1 516 ? -72.611 -12.280 104.155 1.00 84.12 516 GLN A N 1
ATOM 4061 C CA . GLN A 1 516 ? -73.722 -13.116 104.595 1.00 84.12 516 GLN A CA 1
ATOM 4062 C C . GLN A 1 516 ? -73.322 -13.947 105.819 1.00 84.12 516 GLN A C 1
ATOM 4064 O O . GLN A 1 516 ? -74.009 -13.846 106.836 1.00 84.12 516 GLN A O 1
ATOM 4069 N N . GLU A 1 517 ? -72.188 -14.652 105.793 1.00 82.62 517 GLU A N 1
ATOM 4070 C CA . GLU A 1 517 ? -71.664 -15.391 106.948 1.00 82.62 517 GLU A CA 1
ATOM 4071 C C . GLU A 1 517 ? -71.512 -14.480 108.171 1.00 82.62 517 GLU A C 1
ATOM 4073 O O . GLU A 1 517 ? -71.952 -14.825 109.265 1.00 82.62 517 GLU A O 1
ATOM 4078 N N . LEU A 1 518 ? -71.009 -13.253 108.002 1.00 84.88 518 LEU A N 1
ATOM 4079 C CA . LEU A 1 518 ? -70.893 -12.277 109.086 1.00 84.88 518 LEU A CA 1
ATOM 4080 C C . LEU A 1 518 ? -72.257 -11.803 109.628 1.00 84.88 518 LEU A C 1
ATOM 4082 O O . LEU A 1 518 ? -72.343 -11.401 110.792 1.00 84.88 518 LEU A O 1
ATOM 4086 N N . ARG A 1 519 ? -73.334 -11.829 108.829 1.00 84.12 519 ARG A N 1
ATOM 4087 C CA . ARG A 1 519 ? -74.707 -11.573 109.317 1.00 84.12 519 ARG A CA 1
ATOM 4088 C C . ARG A 1 519 ? -75.237 -12.784 110.078 1.00 84.12 519 ARG A C 1
ATOM 4090 O O . ARG A 1 519 ? -75.770 -12.615 111.173 1.00 84.12 519 ARG A O 1
ATOM 4097 N N . GLU A 1 520 ? -75.057 -13.983 109.538 1.00 83.81 520 GLU A N 1
ATOM 4098 C CA . GLU A 1 520 ? -75.506 -15.234 110.153 1.00 83.81 520 GLU A CA 1
ATOM 4099 C C . GLU A 1 520 ? -74.772 -15.503 111.474 1.00 83.81 520 GLU A C 1
ATOM 4101 O O . GLU A 1 520 ? -75.418 -15.765 112.487 1.00 83.81 520 GLU A O 1
ATOM 4106 N N . ALA A 1 521 ? -73.456 -15.286 111.529 1.00 79.00 521 ALA A N 1
ATOM 4107 C CA . ALA A 1 521 ? -72.646 -15.344 112.743 1.00 79.00 521 ALA A CA 1
ATOM 4108 C C . ALA A 1 521 ? -73.073 -14.301 113.792 1.00 79.00 521 ALA A C 1
ATOM 4110 O O . ALA A 1 521 ? -73.094 -14.600 114.986 1.00 79.00 521 ALA A O 1
ATOM 4111 N N . LYS A 1 522 ? -73.482 -13.090 113.380 1.00 85.31 522 LYS A N 1
ATOM 4112 C CA . LYS A 1 522 ? -74.057 -12.087 114.300 1.00 85.31 522 LYS A CA 1
ATOM 4113 C C . LYS A 1 522 ? -75.407 -12.534 114.867 1.00 85.31 522 LYS A C 1
ATOM 4115 O O . LYS A 1 522 ? -75.637 -12.351 116.059 1.00 85.31 522 LYS A O 1
ATOM 4120 N N . VAL A 1 523 ? -76.269 -13.157 114.061 1.00 85.31 523 VAL A N 1
ATOM 4121 C CA . VAL A 1 523 ? -77.555 -13.727 114.516 1.00 85.31 523 VAL A CA 1
ATOM 4122 C C . VAL A 1 523 ? -77.346 -14.960 115.407 1.00 85.31 523 VAL A C 1
ATOM 4124 O O . VAL A 1 523 ? -78.042 -15.126 116.408 1.00 85.31 523 VAL A O 1
ATOM 4127 N N . ALA A 1 524 ? -76.359 -15.804 115.103 1.00 79.94 524 ALA A N 1
ATOM 4128 C CA . ALA A 1 524 ? -75.961 -16.920 115.954 1.00 79.94 524 ALA A CA 1
ATOM 4129 C C . ALA A 1 524 ? -75.407 -16.426 117.301 1.00 79.94 524 ALA A C 1
ATOM 4131 O O . ALA A 1 524 ? -75.778 -16.960 118.343 1.00 79.94 524 ALA A O 1
ATOM 4132 N N . SER A 1 525 ? -74.593 -15.366 117.291 1.00 83.81 525 SER A N 1
ATOM 4133 C CA . SER A 1 525 ? -74.032 -14.734 118.489 1.00 83.81 525 SER A CA 1
ATOM 4134 C C . SER A 1 525 ? -75.111 -14.123 119.392 1.00 83.81 525 SER A C 1
ATOM 4136 O O . SER A 1 525 ? -75.151 -14.432 120.582 1.00 83.81 525 SER A O 1
ATOM 4138 N N . THR A 1 526 ? -76.063 -13.348 118.855 1.00 83.81 526 THR A N 1
ATOM 4139 C CA . THR A 1 526 ? -77.170 -12.807 119.671 1.00 83.81 526 THR A CA 1
ATOM 4140 C C . THR A 1 526 ? -78.094 -13.904 120.202 1.00 83.81 526 THR A C 1
ATOM 4142 O O . THR A 1 526 ? -78.565 -13.812 121.335 1.00 83.81 526 THR A O 1
ATOM 4145 N N . ARG A 1 527 ? -78.308 -14.985 119.439 1.00 83.00 527 ARG A N 1
ATOM 4146 C CA . ARG A 1 527 ? -79.051 -16.168 119.900 1.00 83.00 527 ARG A CA 1
ATOM 4147 C C . ARG A 1 527 ? -78.307 -16.934 121.000 1.00 83.00 527 ARG A C 1
ATOM 4149 O O . ARG A 1 527 ? -78.944 -17.388 121.949 1.00 83.00 527 ARG A O 1
ATOM 4156 N N . ALA A 1 528 ? -76.984 -17.055 120.895 1.00 78.19 528 ALA A N 1
ATOM 4157 C CA . ALA A 1 528 ? -76.138 -17.650 121.925 1.00 78.19 528 ALA A CA 1
ATOM 4158 C C . ALA A 1 528 ? -76.155 -16.804 123.206 1.00 78.19 528 ALA A C 1
ATOM 4160 O O . ALA A 1 528 ? -76.395 -17.356 124.279 1.00 78.19 528 ALA A O 1
ATOM 4161 N N . GLN A 1 529 ? -76.019 -15.478 123.092 1.00 83.50 529 GLN A N 1
ATOM 4162 C CA . GLN A 1 529 ? -76.127 -14.551 124.220 1.00 83.50 529 GLN A CA 1
ATOM 4163 C C . GLN A 1 529 ? -77.493 -14.675 124.911 1.00 83.50 529 GLN A C 1
ATOM 4165 O O . GLN A 1 529 ? -77.535 -14.994 126.090 1.00 83.50 529 GLN A O 1
ATOM 4170 N N . ALA A 1 530 ? -78.608 -14.601 124.177 1.00 78.88 530 ALA A N 1
ATOM 4171 C CA . ALA A 1 530 ? -79.941 -14.771 124.765 1.00 78.88 530 ALA A CA 1
ATOM 4172 C C . ALA A 1 530 ? -80.153 -16.155 125.423 1.00 78.88 530 ALA A C 1
ATOM 4174 O O . ALA A 1 530 ? -80.904 -16.284 126.392 1.00 78.88 530 ALA A O 1
ATOM 4175 N N . SER A 1 531 ? -79.491 -17.209 124.923 1.00 82.19 531 SER A N 1
ATOM 4176 C CA . SER A 1 531 ? -79.501 -18.529 125.573 1.00 82.19 531 SER A CA 1
ATOM 4177 C C . SER A 1 531 ? -78.670 -18.561 126.862 1.00 82.19 531 SER A C 1
ATOM 4179 O O . SER A 1 531 ? -79.067 -19.218 127.825 1.00 82.19 531 SER A O 1
ATOM 4181 N N . ARG A 1 532 ? -77.568 -17.802 126.903 1.00 79.44 532 ARG A N 1
ATOM 4182 C CA . ARG A 1 532 ? -76.709 -17.613 128.073 1.00 79.44 532 ARG A CA 1
ATOM 4183 C C . ARG A 1 532 ? -77.413 -16.782 129.143 1.00 79.44 532 ARG A C 1
ATOM 4185 O O . ARG A 1 532 ? -77.485 -17.242 130.273 1.00 79.44 532 ARG A O 1
ATOM 4192 N N . ASP A 1 533 ? -78.001 -15.642 128.790 1.00 82.38 533 ASP A N 1
ATOM 4193 C CA . ASP A 1 533 ? -78.744 -14.773 129.716 1.00 82.38 533 ASP A CA 1
ATOM 4194 C C . ASP A 1 533 ? -79.881 -15.557 130.405 1.00 82.38 533 ASP A C 1
ATOM 4196 O O . ASP A 1 533 ? -80.121 -15.437 131.610 1.00 82.38 533 ASP A O 1
ATOM 4200 N N . LYS A 1 534 ? -80.548 -16.444 129.650 1.00 82.06 534 LYS A N 1
ATOM 4201 C CA . LYS A 1 534 ? -81.570 -17.365 130.168 1.00 82.06 534 LYS A CA 1
ATOM 4202 C C . LYS A 1 534 ? -80.995 -18.464 131.074 1.00 82.06 534 LYS A C 1
ATOM 4204 O O . LYS A 1 534 ? -81.653 -18.850 132.039 1.00 82.06 534 LYS A O 1
ATOM 4209 N N . ALA A 1 535 ? -79.798 -18.973 130.786 1.00 75.00 535 ALA A N 1
ATOM 4210 C CA . ALA A 1 535 ? -79.114 -19.941 131.642 1.00 75.00 535 ALA A CA 1
ATOM 4211 C C . ALA A 1 535 ? -78.634 -19.298 132.954 1.00 75.00 535 ALA A C 1
ATOM 4213 O O . ALA A 1 535 ? -78.877 -19.855 134.019 1.00 75.00 535 ALA A O 1
ATOM 4214 N N . GLU A 1 536 ? -78.043 -18.102 132.895 1.00 79.12 536 GLU A N 1
ATOM 4215 C CA . GLU A 1 536 ? -77.628 -17.320 134.068 1.00 79.12 536 GLU A CA 1
ATOM 4216 C C . GLU A 1 536 ? -78.839 -16.954 134.944 1.00 79.12 536 GLU A C 1
ATOM 4218 O O . GLU A 1 536 ? -78.789 -17.135 136.161 1.00 79.12 536 GLU A O 1
ATOM 4223 N N . SER A 1 537 ? -79.973 -16.586 134.333 1.00 79.25 537 SER A N 1
ATOM 4224 C CA . SER A 1 537 ? -81.248 -16.406 135.047 1.00 79.25 537 SER A CA 1
ATOM 4225 C C . SER A 1 537 ? -81.695 -17.683 135.775 1.00 79.25 537 SER A C 1
ATOM 4227 O O . SER A 1 537 ? -82.070 -17.622 136.944 1.00 79.25 537 SER A O 1
ATOM 4229 N N . ARG A 1 538 ? -81.614 -18.859 135.128 1.00 82.19 538 ARG A N 1
ATOM 4230 C CA . ARG A 1 538 ? -81.993 -20.135 135.766 1.00 82.19 538 ARG A CA 1
ATOM 4231 C C . ARG A 1 538 ? -81.007 -20.567 136.859 1.00 82.19 538 ARG A C 1
ATOM 4233 O O . ARG A 1 538 ? -81.430 -21.209 137.816 1.00 82.19 538 ARG A O 1
ATOM 4240 N N . CYS A 1 539 ? -79.728 -20.203 136.763 1.00 74.88 539 CYS A N 1
ATOM 4241 C CA . CYS A 1 539 ? -78.774 -20.384 137.859 1.00 74.88 539 CYS A CA 1
ATOM 4242 C C . CYS A 1 539 ? -79.162 -19.532 139.077 1.00 74.88 539 CYS A C 1
ATOM 4244 O O . CYS A 1 539 ? -79.244 -20.074 140.174 1.00 74.88 539 CYS A O 1
ATOM 4246 N N . ALA A 1 540 ? -79.496 -18.252 138.884 1.00 77.19 540 ALA A N 1
ATOM 4247 C CA . ALA A 1 540 ? -79.933 -17.373 139.973 1.00 77.19 540 ALA A CA 1
ATOM 4248 C C . ALA A 1 540 ? -81.241 -17.850 140.645 1.00 77.19 540 ALA A C 1
ATOM 4250 O O . ALA A 1 540 ? -81.369 -17.787 141.868 1.00 77.19 540 ALA A O 1
ATOM 4251 N N . GLU A 1 541 ? -82.194 -18.392 139.873 1.00 76.75 541 GLU A N 1
ATOM 4252 C CA . GLU A 1 541 ? -83.381 -19.068 140.423 1.00 76.75 541 GLU A CA 1
ATOM 4253 C C . GLU A 1 541 ? -82.991 -20.265 141.313 1.00 76.75 541 GLU A C 1
ATOM 4255 O O . GLU A 1 541 ? -83.457 -20.372 142.447 1.00 76.75 541 GLU A O 1
ATOM 4260 N N . LEU A 1 542 ? -82.102 -21.141 140.828 1.00 77.94 542 LEU A N 1
ATOM 4261 C CA . LEU A 1 542 ? -81.644 -22.333 141.554 1.00 77.94 542 LEU A CA 1
ATOM 4262 C C . LEU A 1 542 ? -80.817 -22.000 142.809 1.00 77.94 542 LEU A C 1
ATOM 4264 O O . LEU A 1 542 ? -80.884 -22.734 143.794 1.00 77.94 542 LEU A O 1
ATOM 4268 N N . GLU A 1 543 ? -80.067 -20.897 142.810 1.00 79.06 543 GLU A N 1
ATOM 4269 C CA . GLU A 1 543 ? -79.365 -20.394 143.998 1.00 79.06 543 GLU A CA 1
ATOM 4270 C C . GLU A 1 543 ? -80.356 -19.907 145.071 1.00 79.06 543 GLU A C 1
ATOM 4272 O O . GLU A 1 543 ? -80.206 -20.248 146.247 1.00 79.06 543 GLU A O 1
ATOM 4277 N N . GLY A 1 544 ? -81.438 -19.225 144.673 1.00 77.25 544 GLY A N 1
ATOM 4278 C CA . GLY A 1 544 ? -82.542 -18.863 145.571 1.00 77.25 544 GLY A CA 1
ATOM 4279 C C . GLY A 1 544 ? -83.322 -20.074 146.112 1.00 77.25 544 GLY A C 1
ATOM 4280 O O . GLY A 1 544 ? -83.660 -20.122 147.302 1.00 77.25 544 GLY A O 1
ATOM 4281 N N . GLU A 1 545 ? -83.564 -21.091 145.277 1.00 77.12 545 GLU A N 1
ATOM 4282 C CA . GLU A 1 545 ? -84.120 -22.386 145.706 1.00 77.12 545 GLU A CA 1
ATOM 4283 C C . GLU A 1 545 ? -83.185 -23.083 146.728 1.00 77.12 545 GLU A C 1
ATOM 4285 O O . GLU A 1 545 ? -83.654 -23.660 147.712 1.00 77.12 545 GLU A O 1
ATOM 4290 N N . LEU A 1 546 ? -81.860 -22.981 146.565 1.00 75.38 546 LEU A N 1
ATOM 4291 C CA . LEU A 1 546 ? -80.869 -23.542 147.495 1.00 75.38 546 LEU A CA 1
ATOM 4292 C C . LEU A 1 546 ? -80.816 -22.816 148.846 1.00 75.38 546 LEU A C 1
ATOM 4294 O O . LEU A 1 546 ? -80.775 -23.474 149.889 1.00 75.38 546 LEU A O 1
ATOM 4298 N N . ASP A 1 547 ? -80.824 -21.482 148.863 1.00 76.69 547 ASP A N 1
ATOM 4299 C CA . ASP A 1 547 ? -80.752 -20.716 150.115 1.00 76.69 547 ASP A CA 1
ATOM 4300 C C . ASP A 1 547 ? -82.055 -20.767 150.923 1.00 76.69 547 ASP A C 1
ATOM 4302 O O . ASP A 1 547 ? -82.014 -20.846 152.156 1.00 76.69 547 ASP A O 1
ATOM 4306 N N . THR A 1 548 ? -83.211 -20.866 150.263 1.00 75.88 548 THR A N 1
ATOM 4307 C CA . THR A 1 548 ? -84.481 -21.153 150.955 1.00 75.88 548 THR A CA 1
ATOM 4308 C C . THR A 1 548 ? -84.503 -22.563 151.562 1.00 75.88 548 THR A C 1
ATOM 4310 O O . THR A 1 548 ? -84.924 -22.723 152.712 1.00 75.88 548 THR A O 1
ATOM 4313 N N . GLN A 1 549 ? -83.958 -23.579 150.877 1.00 75.69 549 GLN A N 1
ATOM 4314 C CA . GLN A 1 549 ? -83.769 -24.917 151.461 1.00 75.69 549 GLN A CA 1
ATOM 4315 C C . GLN A 1 549 ? -82.775 -24.920 152.636 1.00 75.69 549 GLN A C 1
ATOM 4317 O O . GLN A 1 549 ? -83.028 -25.571 153.654 1.00 75.69 549 GLN A O 1
ATOM 4322 N N . ARG A 1 550 ? -81.670 -24.164 152.552 1.00 77.69 550 ARG A N 1
ATOM 4323 C CA . ARG A 1 550 ? -80.704 -24.002 153.657 1.00 77.69 550 ARG A CA 1
ATOM 4324 C C . ARG A 1 550 ? -81.355 -23.364 154.887 1.00 77.69 550 ARG A C 1
ATOM 4326 O O . ARG A 1 550 ? -81.167 -23.869 155.995 1.00 77.69 550 ARG A O 1
ATOM 4333 N N . ALA A 1 551 ? -82.166 -22.320 154.705 1.00 71.62 551 ALA A N 1
ATOM 4334 C CA . ALA A 1 551 ? -82.920 -21.692 155.791 1.00 71.62 551 ALA A CA 1
ATOM 4335 C C . ALA A 1 551 ? -83.901 -22.677 156.461 1.00 71.62 551 ALA A C 1
ATOM 4337 O O . ALA A 1 551 ? -83.918 -22.795 157.690 1.00 71.62 551 ALA A O 1
ATOM 4338 N N . ALA A 1 552 ? -84.651 -23.454 155.670 1.00 71.19 552 ALA A N 1
ATOM 4339 C CA . ALA A 1 552 ? -85.552 -24.488 156.184 1.00 71.19 552 ALA A CA 1
ATOM 4340 C C . ALA A 1 552 ? -84.806 -25.590 156.967 1.00 71.19 552 ALA A C 1
ATOM 4342 O O . ALA A 1 552 ? -85.246 -25.999 158.044 1.00 71.19 552 ALA A O 1
ATOM 4343 N N . ALA A 1 553 ? -83.640 -26.030 156.483 1.00 70.56 553 ALA A N 1
ATOM 4344 C CA . ALA A 1 553 ? -82.807 -27.022 157.163 1.00 70.56 553 ALA A CA 1
ATOM 4345 C C . ALA A 1 553 ? -82.236 -26.516 158.505 1.00 70.56 553 ALA A C 1
ATOM 4347 O O . ALA A 1 553 ? -82.095 -27.298 159.450 1.00 70.56 553 ALA A O 1
ATOM 4348 N N . ILE A 1 554 ? -81.934 -25.218 158.621 1.00 74.44 554 ILE A N 1
ATOM 4349 C CA . ILE A 1 554 ? -81.513 -24.592 159.886 1.00 74.44 554 ILE A CA 1
ATOM 4350 C C . ILE A 1 554 ? -82.682 -24.554 160.882 1.00 74.44 554 ILE A C 1
ATOM 4352 O O . ILE A 1 554 ? -82.509 -24.967 162.031 1.00 74.44 554 ILE A O 1
ATOM 4356 N N . ALA A 1 555 ? -83.878 -24.148 160.442 1.00 69.94 555 ALA A N 1
ATOM 4357 C CA . ALA A 1 555 ? -85.076 -24.123 161.286 1.00 69.94 555 ALA A CA 1
ATOM 4358 C C . ALA A 1 555 ? -85.450 -25.523 161.817 1.00 69.94 555 ALA A C 1
ATOM 4360 O O . ALA A 1 555 ? -85.697 -25.690 163.013 1.00 69.94 555 ALA A O 1
ATOM 4361 N N . LEU A 1 556 ? -85.403 -26.554 160.963 1.00 68.69 556 LEU A N 1
ATOM 4362 C CA . LEU A 1 556 ? -85.654 -27.948 161.356 1.00 68.69 556 LEU A CA 1
ATOM 4363 C C . LEU A 1 556 ? -84.656 -28.461 162.408 1.00 68.69 556 LEU A C 1
ATOM 4365 O O . LEU A 1 556 ? -85.050 -29.158 163.344 1.00 68.69 556 LEU A O 1
ATOM 4369 N N . ARG A 1 557 ? -83.373 -28.088 162.305 1.00 70.75 557 ARG A N 1
ATOM 4370 C CA . ARG A 1 557 ? -82.353 -28.445 163.310 1.00 70.75 557 ARG A CA 1
ATOM 4371 C C . ARG A 1 557 ? -82.600 -27.767 164.658 1.00 70.75 557 ARG A C 1
ATOM 4373 O O . ARG A 1 557 ? -82.409 -28.403 165.693 1.00 70.75 557 ARG A O 1
ATOM 4380 N N . GLN A 1 558 ? -83.052 -26.512 164.660 1.00 70.44 558 GLN A N 1
ATOM 4381 C CA . GLN A 1 558 ? -83.404 -25.797 165.892 1.00 70.44 558 GLN A CA 1
ATOM 4382 C C . GLN A 1 558 ? -84.641 -26.406 166.573 1.00 70.44 558 GLN A C 1
ATOM 4384 O O . GLN A 1 558 ? -84.621 -26.617 167.786 1.00 70.44 558 GLN A O 1
ATOM 4389 N N . ALA A 1 559 ? -85.667 -26.787 165.801 1.00 64.94 559 ALA A N 1
ATOM 4390 C CA . ALA A 1 559 ? -86.824 -27.520 166.319 1.00 64.94 559 ALA A CA 1
ATOM 4391 C C . ALA A 1 559 ? -86.406 -28.847 166.987 1.00 64.94 559 ALA A C 1
ATOM 4393 O O . ALA A 1 559 ? -86.677 -29.058 168.171 1.00 64.94 559 ALA A O 1
ATOM 4394 N N . HIS A 1 560 ? -85.655 -29.694 166.273 1.00 66.00 560 HIS A N 1
ATOM 4395 C CA . HIS A 1 560 ? -85.205 -31.004 166.763 1.00 66.00 560 HIS A CA 1
ATOM 4396 C C . HIS A 1 560 ? -84.354 -30.919 168.048 1.00 66.00 560 HIS A C 1
ATOM 4398 O O . HIS A 1 560 ? -84.445 -31.795 168.912 1.00 66.00 560 HIS A O 1
ATOM 4404 N N . ALA A 1 561 ? -83.545 -29.867 168.212 1.00 64.19 561 ALA A N 1
ATOM 4405 C CA . ALA A 1 561 ? -82.782 -29.641 169.442 1.00 64.19 561 ALA A CA 1
ATOM 4406 C C . ALA A 1 561 ? -83.699 -29.386 170.657 1.00 64.19 561 ALA A C 1
ATOM 4408 O O . ALA A 1 561 ? -83.447 -29.899 171.749 1.00 64.19 561 ALA A O 1
ATOM 4409 N N . SER A 1 562 ? -84.794 -28.641 170.464 1.00 64.81 562 SER A N 1
ATOM 4410 C CA . SER A 1 562 ? -85.772 -28.378 171.528 1.00 64.81 562 SER A CA 1
ATOM 4411 C C . SER A 1 562 ? -86.654 -29.588 171.863 1.00 64.81 562 SER A C 1
ATOM 4413 O O . SER A 1 562 ? -86.954 -29.802 173.039 1.00 64.81 562 SER A O 1
ATOM 4415 N N . GLU A 1 563 ? -86.984 -30.432 170.879 1.00 62.72 563 GLU A N 1
ATOM 4416 C CA . GLU A 1 563 ? -87.743 -31.671 171.100 1.00 62.72 563 GLU A CA 1
ATOM 4417 C C . GLU A 1 563 ? -86.930 -32.698 171.908 1.00 62.72 563 GLU A C 1
ATOM 4419 O O . GLU A 1 563 ? -87.412 -33.255 172.895 1.00 62.72 563 GLU A O 1
ATOM 4424 N N . SER A 1 564 ? -85.650 -32.874 171.562 1.00 64.12 564 SER A N 1
ATOM 4425 C CA . SER A 1 564 ? -84.759 -33.838 172.222 1.00 64.12 564 SER A CA 1
ATOM 4426 C C . SER A 1 564 ? -84.560 -33.540 173.718 1.00 64.12 564 SER A C 1
ATOM 4428 O O . SER A 1 564 ? -84.580 -34.457 174.541 1.00 64.12 564 SER A O 1
ATOM 4430 N N . SER A 1 565 ? -84.470 -32.259 174.107 1.00 62.69 565 SER A N 1
ATOM 4431 C CA . SER A 1 565 ? -84.381 -31.878 175.528 1.00 62.69 565 SER A CA 1
ATOM 4432 C C . SER A 1 565 ? -85.651 -32.193 176.338 1.00 62.69 565 SER A C 1
ATOM 4434 O O . SER A 1 565 ? -85.563 -32.475 177.535 1.00 62.69 565 SER A O 1
ATOM 4436 N N . ARG A 1 566 ? -86.830 -32.210 175.697 1.00 64.25 566 ARG A N 1
ATOM 4437 C CA . ARG A 1 566 ? -88.095 -32.618 176.332 1.00 64.25 566 ARG A CA 1
ATOM 4438 C C . ARG A 1 566 ? -88.175 -34.131 176.510 1.00 64.25 566 ARG A C 1
ATOM 4440 O O . ARG A 1 566 ? -88.628 -34.583 177.561 1.00 64.25 566 ARG A O 1
ATOM 4447 N N . GLN A 1 567 ? -87.710 -34.902 175.524 1.00 62.91 567 GLN A N 1
ATOM 4448 C CA . GLN A 1 567 ? -87.679 -36.366 175.605 1.00 62.91 567 GLN A CA 1
ATOM 4449 C C . GLN A 1 567 ? -86.807 -36.834 176.777 1.00 62.91 567 GLN A C 1
ATOM 4451 O O . GLN A 1 567 ? -87.326 -37.509 177.668 1.00 62.91 567 GLN A O 1
ATOM 4456 N N . ALA A 1 568 ? -85.562 -36.355 176.879 1.00 61.25 568 ALA A N 1
ATOM 4457 C CA . ALA A 1 568 ? -84.654 -36.706 177.979 1.00 61.25 568 ALA A CA 1
ATOM 4458 C C . ALA A 1 568 ? -85.237 -36.387 179.377 1.00 61.25 568 ALA A C 1
ATOM 4460 O O . ALA A 1 568 ? -85.096 -37.171 180.319 1.00 61.25 568 ALA A O 1
ATOM 4461 N N . ALA A 1 569 ? -85.956 -35.265 179.515 1.00 61.88 569 ALA A N 1
ATOM 4462 C CA . ALA A 1 569 ? -86.636 -34.896 180.761 1.00 61.88 569 ALA A CA 1
ATOM 4463 C C . ALA A 1 569 ? -87.837 -35.807 181.103 1.00 61.88 569 ALA A C 1
ATOM 4465 O O . ALA A 1 569 ? -88.185 -35.957 182.277 1.00 61.88 569 ALA A O 1
ATOM 4466 N N . SER A 1 570 ? -88.473 -36.423 180.100 1.00 60.28 570 SER A N 1
ATOM 4467 C CA . SER A 1 570 ? -89.566 -37.386 180.293 1.00 60.28 570 SER A CA 1
ATOM 4468 C C . SER A 1 570 ? -89.064 -38.802 180.610 1.00 60.28 570 SER A C 1
ATOM 4470 O O . SER A 1 570 ? -89.613 -39.460 181.495 1.00 60.28 570 SER A O 1
ATOM 4472 N N . GLU A 1 571 ? -87.972 -39.238 179.978 1.00 61.03 571 GLU A N 1
ATOM 4473 C CA . GLU A 1 571 ? -87.362 -40.560 180.175 1.00 61.03 571 GLU A CA 1
ATOM 4474 C C . GLU A 1 571 ? -86.800 -40.719 181.594 1.00 61.03 571 GLU A C 1
ATOM 4476 O O . GLU A 1 571 ? -87.095 -41.706 182.272 1.00 61.03 571 GLU A O 1
ATOM 4481 N N . ALA A 1 572 ? -86.106 -39.695 182.106 1.00 61.38 572 ALA A N 1
ATOM 4482 C CA . ALA A 1 572 ? -85.639 -39.659 183.495 1.00 61.38 572 ALA A CA 1
ATOM 4483 C C . ALA A 1 572 ? -86.786 -39.793 184.520 1.00 61.38 572 ALA A C 1
ATOM 4485 O O . ALA A 1 572 ? -86.598 -40.334 185.611 1.00 61.38 572 ALA A O 1
ATOM 4486 N N . LYS A 1 573 ? -87.993 -39.328 184.167 1.00 66.44 573 LYS A N 1
ATOM 4487 C CA . LYS A 1 573 ? -89.186 -39.392 185.024 1.00 66.44 573 LYS A CA 1
ATOM 4488 C C . LYS A 1 573 ? -89.915 -40.740 184.938 1.00 66.44 573 LYS A C 1
ATOM 4490 O O . LYS A 1 573 ? -90.542 -41.145 185.914 1.00 66.44 573 LYS A O 1
ATOM 4495 N N . LEU A 1 574 ? -89.811 -41.438 183.806 1.00 60.44 574 LEU A N 1
ATOM 4496 C CA . LEU A 1 574 ? -90.299 -42.811 183.634 1.00 60.44 574 LEU A CA 1
ATOM 4497 C C . LEU A 1 574 ? -89.422 -43.819 184.389 1.00 60.44 574 LEU A C 1
ATOM 4499 O O . LEU A 1 574 ? -89.954 -44.633 185.142 1.00 60.44 574 LEU A O 1
ATOM 4503 N N . ALA A 1 575 ? -88.094 -43.708 184.273 1.00 61.19 575 ALA A N 1
ATOM 4504 C CA . ALA A 1 575 ? -87.148 -44.597 184.957 1.00 61.19 575 ALA A CA 1
ATOM 4505 C C . ALA A 1 575 ? -87.365 -44.638 186.485 1.00 61.19 575 ALA A C 1
ATOM 4507 O O . ALA A 1 575 ? -87.382 -45.712 187.086 1.00 61.19 575 ALA A O 1
ATOM 4508 N N . GLY A 1 576 ? -87.620 -43.479 187.107 1.00 64.06 576 GLY A N 1
ATOM 4509 C CA . GLY A 1 576 ? -87.894 -43.387 188.546 1.00 64.06 576 GLY A CA 1
ATOM 4510 C C . GLY A 1 576 ? -89.216 -44.027 188.999 1.00 64.06 576 GLY A C 1
ATOM 4511 O O . GLY A 1 576 ? -89.324 -44.424 190.157 1.00 64.06 576 GLY A O 1
ATOM 4512 N N . MET A 1 577 ? -90.214 -44.157 188.115 1.00 67.50 577 MET A N 1
ATOM 4513 C CA . MET A 1 577 ? -91.465 -44.865 188.432 1.00 67.50 577 MET A CA 1
ATOM 4514 C C . MET A 1 577 ? -91.358 -46.375 188.194 1.00 67.50 577 MET A C 1
ATOM 4516 O O . MET A 1 577 ? -91.960 -47.138 188.946 1.00 67.50 577 MET A O 1
ATOM 4520 N N . GLN A 1 578 ? -90.548 -46.817 187.225 1.00 60.62 578 GLN A N 1
ATOM 4521 C CA . GLN A 1 578 ? -90.300 -48.243 186.986 1.00 60.62 578 GLN A CA 1
ATOM 4522 C C . GLN A 1 578 ? -89.683 -48.921 188.223 1.00 60.62 578 GLN A C 1
ATOM 4524 O O . GLN A 1 578 ? -90.203 -49.922 188.707 1.00 60.62 578 GLN A O 1
ATOM 4529 N N . GLN A 1 579 ? -88.679 -48.288 188.840 1.00 61.53 579 GLN A N 1
ATOM 4530 C CA . GLN A 1 579 ? -88.011 -48.809 190.041 1.00 61.53 579 GLN A CA 1
ATOM 4531 C C . GLN A 1 579 ? -88.953 -48.971 191.262 1.00 61.53 579 GLN A C 1
ATOM 4533 O O . GLN A 1 579 ? -88.682 -49.770 192.163 1.00 61.53 579 GLN A O 1
ATOM 4538 N N . GLN A 1 580 ? -90.082 -48.247 191.301 1.00 60.47 580 GLN A N 1
ATOM 4539 C CA . GLN A 1 580 ? -91.131 -48.397 192.326 1.00 60.47 580 GLN A CA 1
ATOM 4540 C C . GLN A 1 580 ? -92.168 -49.491 192.009 1.00 60.47 580 GLN A C 1
ATOM 4542 O O . GLN A 1 580 ? -92.934 -49.872 192.897 1.00 60.47 580 GLN A O 1
ATOM 4547 N N . LEU A 1 581 ? -92.217 -49.982 190.768 1.00 65.56 581 LEU A N 1
ATOM 4548 C CA . LEU A 1 581 ? -93.030 -51.134 190.372 1.00 65.56 581 LEU A CA 1
ATOM 4549 C C . LEU A 1 581 ? -92.265 -52.436 190.600 1.00 65.56 581 LEU A C 1
ATOM 4551 O O . LEU A 1 581 ? -92.791 -53.328 191.260 1.00 65.56 581 LEU A O 1
ATOM 4555 N N . ASP A 1 582 ? -91.013 -52.511 190.146 1.00 64.44 582 ASP A N 1
ATOM 4556 C CA . ASP A 1 582 ? -90.193 -53.726 190.239 1.00 64.44 582 ASP A CA 1
ATOM 4557 C C . ASP A 1 582 ? -90.036 -54.173 191.712 1.00 64.44 582 ASP A C 1
ATOM 4559 O O . ASP A 1 582 ? -90.347 -55.305 192.074 1.00 64.44 582 ASP A O 1
ATOM 4563 N N . SER A 1 583 ? -89.733 -53.225 192.608 1.00 62.69 583 SER A N 1
ATOM 4564 C CA . SER A 1 583 ? -89.633 -53.455 194.062 1.00 62.69 583 SER A CA 1
ATOM 4565 C C . SER A 1 583 ? -90.955 -53.825 194.764 1.00 62.69 583 SER A C 1
ATOM 4567 O O . SER A 1 583 ? -90.941 -54.254 195.919 1.00 62.69 583 SER A O 1
ATOM 4569 N N . ARG A 1 584 ? -92.106 -53.683 194.092 1.00 64.12 584 ARG A N 1
ATOM 4570 C CA . ARG A 1 584 ? -93.406 -54.209 194.553 1.00 64.12 584 ARG A CA 1
ATOM 4571 C C . ARG A 1 584 ? -93.722 -55.581 193.964 1.00 64.12 584 ARG A C 1
ATOM 4573 O O . ARG A 1 584 ? -94.436 -56.345 194.609 1.00 64.12 584 ARG A O 1
ATOM 4580 N N . GLN A 1 585 ? -93.192 -55.886 192.783 1.00 65.62 585 GLN A N 1
ATOM 4581 C CA . GLN A 1 585 ? -93.332 -57.183 192.131 1.00 65.62 585 GLN A CA 1
ATOM 4582 C C . GLN A 1 585 ? -92.580 -58.265 192.922 1.00 65.62 585 GLN A C 1
ATOM 4584 O O . GLN A 1 585 ? -93.183 -59.268 193.303 1.00 65.62 585 GLN A O 1
ATOM 4589 N N . ASP A 1 586 ? -91.328 -57.991 193.311 1.00 64.56 586 ASP A N 1
ATOM 4590 C CA . ASP A 1 586 ? -90.507 -58.886 194.144 1.00 64.56 586 ASP A CA 1
ATOM 4591 C C . ASP A 1 586 ? -91.197 -59.261 195.472 1.00 64.56 586 ASP A C 1
ATOM 4593 O O . ASP A 1 586 ? -91.126 -60.400 195.935 1.00 64.56 586 ASP A O 1
ATOM 4597 N N . ALA A 1 587 ? -91.910 -58.315 196.092 1.00 61.38 587 ALA A N 1
ATOM 4598 C CA . ALA A 1 587 ? -92.661 -58.559 197.326 1.00 61.38 587 ALA A CA 1
ATOM 4599 C C . ALA A 1 587 ? -93.890 -59.468 197.117 1.00 61.38 587 ALA A C 1
ATOM 4601 O O . ALA A 1 587 ? -94.327 -60.139 198.053 1.00 61.38 587 ALA A O 1
ATOM 4602 N N . PHE A 1 588 ? -94.446 -59.499 195.903 1.00 67.00 588 PHE A N 1
ATOM 4603 C CA . PHE A 1 588 ? -95.631 -60.282 195.559 1.00 67.00 588 PHE A CA 1
ATOM 4604 C C . PHE A 1 588 ? -95.284 -61.742 195.246 1.00 67.00 588 PHE A C 1
ATOM 4606 O O . PHE A 1 588 ? -95.973 -62.655 195.703 1.00 67.00 588 PHE A O 1
ATOM 4613 N N . ASP A 1 589 ? -94.194 -61.973 194.510 1.00 63.16 589 ASP A N 1
ATOM 4614 C CA . ASP A 1 589 ? -93.781 -63.323 194.113 1.00 63.16 589 ASP A CA 1
ATOM 4615 C C . ASP A 1 589 ? -93.205 -64.141 195.291 1.00 63.16 589 ASP A C 1
ATOM 4617 O O . ASP A 1 589 ? -93.406 -65.355 195.346 1.00 63.16 589 ASP A O 1
ATOM 4621 N N . ASN A 1 590 ? -92.615 -63.495 196.308 1.00 63.09 590 ASN A N 1
ATOM 4622 C CA . ASN A 1 590 ? -92.233 -64.171 197.561 1.00 63.09 590 ASN A CA 1
ATOM 4623 C C . ASN A 1 590 ? -93.455 -64.712 198.335 1.00 63.09 590 ASN A C 1
ATOM 4625 O O . ASN A 1 590 ? -93.482 -65.888 198.696 1.00 63.09 590 ASN A O 1
ATOM 4629 N N . LEU A 1 591 ? -94.508 -63.900 198.516 1.00 64.94 591 LEU A N 1
ATOM 4630 C CA . LEU A 1 591 ? -95.752 -64.320 199.190 1.00 64.94 591 LEU A CA 1
ATOM 4631 C C . LEU A 1 591 ? -96.495 -65.447 198.452 1.00 64.94 591 LEU A C 1
ATOM 4633 O O . LEU A 1 591 ? -97.291 -66.170 199.051 1.00 64.94 591 LEU A O 1
ATOM 4637 N N . LYS A 1 592 ? -96.243 -65.599 197.150 1.00 64.50 592 LYS A N 1
ATOM 4638 C CA . LYS A 1 592 ? -96.782 -66.684 196.331 1.00 64.50 592 LYS A CA 1
ATOM 4639 C C . LYS A 1 592 ? -96.042 -68.006 196.570 1.00 64.50 592 LYS A C 1
ATOM 4641 O O . LYS A 1 592 ? -96.689 -69.044 196.683 1.00 64.50 592 LYS A O 1
ATOM 4646 N N . GLY A 1 593 ? -94.715 -67.964 196.726 1.00 66.25 593 GLY A N 1
ATOM 4647 C CA . GLY A 1 593 ? -93.899 -69.144 197.040 1.00 66.25 593 GLY A CA 1
ATOM 4648 C C . GLY A 1 593 ? -94.274 -69.812 198.369 1.00 66.25 593 GLY A C 1
ATOM 4649 O O . GLY A 1 593 ? -94.366 -71.039 198.435 1.00 66.25 593 GLY A O 1
ATOM 4650 N N . ASP A 1 594 ? -94.577 -69.017 199.401 1.00 60.72 594 ASP A N 1
ATOM 4651 C CA . ASP A 1 594 ? -95.044 -69.522 200.704 1.00 60.72 594 ASP A CA 1
ATOM 4652 C C . ASP A 1 594 ? -96.391 -70.271 200.608 1.00 60.72 594 ASP A C 1
ATOM 4654 O O . ASP A 1 594 ? -96.644 -71.217 201.363 1.00 60.72 594 ASP A O 1
ATOM 4658 N N . LEU A 1 595 ? -97.255 -69.881 199.662 1.00 62.47 595 LEU A N 1
ATOM 4659 C CA . LEU A 1 595 ? -98.561 -70.504 199.440 1.00 62.47 595 LEU A CA 1
ATOM 4660 C C . LEU A 1 595 ? -98.425 -71.874 198.751 1.00 62.47 595 LEU A C 1
ATOM 4662 O O . LEU A 1 595 ? -98.985 -72.866 199.226 1.00 62.47 595 LEU A O 1
ATOM 4666 N N . ASP A 1 596 ? -97.629 -71.941 197.680 1.00 63.91 596 ASP A N 1
ATOM 4667 C CA . ASP A 1 596 ? -97.380 -73.178 196.927 1.00 63.91 596 ASP A CA 1
ATOM 4668 C C . ASP A 1 596 ? -96.677 -74.242 197.804 1.00 63.91 596 ASP A C 1
ATOM 4670 O O . ASP A 1 596 ? -96.983 -75.438 197.723 1.00 63.91 596 ASP A O 1
ATOM 4674 N N . ALA A 1 597 ? -95.789 -73.813 198.712 1.00 62.66 597 ALA A N 1
ATOM 4675 C CA . ALA A 1 597 ? -95.117 -74.686 199.677 1.00 62.66 597 ALA A CA 1
ATOM 4676 C C . ALA A 1 597 ? -96.092 -75.352 200.673 1.00 62.66 597 ALA A C 1
ATOM 4678 O O . ALA A 1 597 ? -95.960 -76.545 200.973 1.00 62.66 597 ALA A O 1
ATOM 4679 N N . MET A 1 598 ? -97.099 -74.613 201.153 1.00 60.69 598 MET A N 1
ATOM 4680 C CA . MET A 1 598 ? -98.151 -75.153 202.024 1.00 60.69 598 MET A CA 1
ATOM 4681 C C . MET A 1 598 ? -99.025 -76.185 201.299 1.00 60.69 598 MET A C 1
ATOM 4683 O O . MET A 1 598 ? -99.310 -77.254 201.851 1.00 60.69 598 MET A O 1
ATOM 4687 N N . GLU A 1 599 ? -99.419 -75.916 200.049 1.00 64.50 599 GLU A N 1
ATOM 4688 C CA . GLU A 1 599 ? -100.269 -76.840 199.287 1.00 64.50 599 GLU A CA 1
ATOM 4689 C C . GLU A 1 599 ? -99.540 -78.154 198.945 1.00 64.50 599 GLU A C 1
ATOM 4691 O O . GLU A 1 599 ? -100.146 -79.233 198.963 1.00 64.50 599 GLU A O 1
ATOM 4696 N N . ALA A 1 600 ? -98.226 -78.095 198.698 1.00 61.81 600 ALA A N 1
ATOM 4697 C CA . ALA A 1 600 ? -97.391 -79.276 198.485 1.00 61.81 600 ALA A CA 1
ATOM 4698 C C . ALA A 1 600 ? -97.349 -80.193 199.723 1.00 61.81 600 ALA A C 1
ATOM 4700 O O . ALA A 1 600 ? -97.594 -81.399 199.611 1.00 61.81 600 ALA A O 1
ATOM 4701 N N . HIS A 1 601 ? -97.107 -79.641 200.919 1.00 62.59 601 HIS A N 1
ATOM 4702 C CA . HIS A 1 601 ? -97.020 -80.452 202.138 1.00 62.59 601 HIS A CA 1
ATOM 4703 C C . HIS A 1 601 ? -98.374 -81.072 202.533 1.00 62.59 601 HIS A C 1
ATOM 4705 O O . HIS A 1 601 ? -98.421 -82.185 203.062 1.00 62.59 601 HIS A O 1
ATOM 4711 N N . HIS A 1 602 ? -99.498 -80.409 202.248 1.00 62.59 602 HIS A N 1
ATOM 4712 C CA . HIS A 1 602 ? -100.820 -80.973 202.542 1.00 62.59 602 HIS A CA 1
ATOM 4713 C C . HIS A 1 602 ? -101.104 -82.239 201.703 1.00 62.59 602 HIS A C 1
ATOM 4715 O O . HIS A 1 602 ? -101.595 -83.244 202.224 1.00 62.59 602 HIS A O 1
ATOM 4721 N N . LYS A 1 603 ? -100.682 -82.244 200.429 1.00 69.06 603 LYS A N 1
ATOM 4722 C CA . LYS A 1 603 ? -100.753 -83.416 199.532 1.00 69.06 603 LYS A CA 1
ATOM 4723 C C . LYS A 1 603 ? -99.820 -84.553 199.974 1.00 69.06 603 LYS A C 1
ATOM 4725 O O . LYS A 1 603 ? -100.197 -85.720 199.865 1.00 69.06 603 LYS A O 1
ATOM 4730 N N . GLN A 1 604 ? -98.647 -84.225 200.527 1.00 64.19 604 GLN A N 1
ATOM 4731 C CA . GLN A 1 604 ? -97.717 -85.198 201.117 1.00 64.19 604 GLN A CA 1
ATOM 4732 C C . GLN A 1 604 ? -98.379 -85.989 202.262 1.00 64.19 604 GLN A C 1
ATOM 4734 O O . GLN A 1 604 ? -98.257 -87.211 202.328 1.00 64.19 604 GLN A O 1
ATOM 4739 N N . VAL A 1 605 ? -99.127 -85.306 203.140 1.00 68.19 605 VAL A N 1
ATOM 4740 C CA . VAL A 1 605 ? -99.820 -85.948 204.272 1.00 68.19 605 VAL A CA 1
ATOM 4741 C C . VAL A 1 605 ? -100.946 -86.867 203.791 1.00 68.19 605 VAL A C 1
ATOM 4743 O O . VAL A 1 605 ? -101.037 -88.000 204.264 1.00 68.19 605 VAL A O 1
ATOM 4746 N N . GLU A 1 606 ? -101.769 -86.447 202.821 1.00 63.94 606 GLU A N 1
ATOM 4747 C CA . GLU A 1 606 ? -102.805 -87.330 202.259 1.00 63.94 606 GLU A CA 1
ATOM 4748 C C . GLU A 1 606 ? -102.236 -88.638 201.684 1.00 63.94 606 GLU A C 1
ATOM 4750 O O . GLU A 1 606 ? -102.876 -89.691 201.784 1.00 63.94 606 GLU A O 1
ATOM 4755 N N . ALA A 1 607 ? -101.058 -88.579 201.054 1.00 64.50 607 ALA A N 1
ATOM 4756 C CA . ALA A 1 607 ? -100.442 -89.736 200.416 1.00 64.50 607 ALA A CA 1
ATOM 4757 C C . ALA A 1 607 ? -100.156 -90.857 201.428 1.00 64.50 607 ALA A C 1
ATOM 4759 O O . ALA A 1 607 ? -100.575 -91.996 201.213 1.00 64.50 607 ALA A O 1
ATOM 4760 N N . ASP A 1 608 ? -99.530 -90.553 202.569 1.00 64.12 608 ASP A N 1
ATOM 4761 C CA . ASP A 1 608 ? -99.122 -91.606 203.506 1.00 64.12 608 ASP A CA 1
ATOM 4762 C C . ASP A 1 608 ? -100.230 -92.127 204.429 1.00 64.12 608 ASP A C 1
ATOM 4764 O O . ASP A 1 608 ? -100.153 -93.274 204.879 1.00 64.12 608 ASP A O 1
ATOM 4768 N N . TRP A 1 609 ? -101.334 -91.395 204.610 1.00 66.19 609 TRP A N 1
ATOM 4769 C CA . TRP A 1 609 ? -102.551 -92.001 205.169 1.00 66.19 609 TRP A CA 1
ATOM 4770 C C . TRP A 1 609 ? -103.143 -93.061 204.220 1.00 66.19 609 TRP A C 1
ATOM 4772 O O . TRP A 1 609 ? -103.598 -94.111 204.687 1.00 66.19 609 TRP A O 1
ATOM 4782 N N . ARG A 1 610 ? -103.051 -92.869 202.892 1.00 67.94 610 ARG A N 1
ATOM 4783 C CA . ARG A 1 610 ? -103.398 -93.909 201.901 1.00 67.94 610 ARG A CA 1
ATOM 4784 C C . ARG A 1 610 ? -102.400 -95.082 201.953 1.00 67.94 610 ARG A C 1
ATOM 4786 O O . ARG A 1 610 ? -102.835 -96.237 201.927 1.00 67.94 610 ARG A O 1
ATOM 4793 N N . THR A 1 611 ? -101.099 -94.823 202.136 1.00 63.56 611 THR A N 1
ATOM 4794 C CA . THR A 1 611 ? -100.072 -95.868 202.356 1.00 63.56 611 THR A CA 1
ATOM 4795 C C . THR A 1 611 ? -100.361 -96.717 203.603 1.00 63.56 611 THR A C 1
ATOM 4797 O O . THR A 1 611 ? -100.273 -97.948 203.549 1.00 63.56 611 THR A O 1
ATOM 4800 N N . GLN A 1 612 ? -100.745 -96.097 204.726 1.00 59.28 612 GLN A N 1
ATOM 4801 C CA . GLN A 1 612 ? -101.083 -96.816 205.962 1.00 59.28 612 GLN A CA 1
ATOM 4802 C C . GLN A 1 612 ? -102.360 -97.657 205.836 1.00 59.28 612 GLN A C 1
ATOM 4804 O O . GLN A 1 612 ? -102.383 -98.790 206.328 1.00 59.28 612 GLN A O 1
ATOM 4809 N N . LEU A 1 613 ? -103.396 -97.154 205.149 1.00 65.81 613 LEU A N 1
ATOM 4810 C CA . LEU A 1 613 ? -104.597 -97.940 204.845 1.00 65.81 613 LEU A CA 1
ATOM 4811 C C . LEU A 1 613 ? -104.236 -99.188 204.030 1.00 65.81 613 LEU A C 1
ATOM 4813 O O . LEU A 1 613 ? -104.536 -100.304 204.453 1.00 65.81 613 LEU A O 1
ATOM 4817 N N . SER A 1 614 ? -103.519 -99.002 202.916 1.00 64.25 614 SER A N 1
ATOM 4818 C CA . SER A 1 614 ? -103.081 -100.082 202.022 1.00 64.25 614 SER A CA 1
ATOM 4819 C C . SER A 1 614 ? -102.337 -101.195 202.772 1.00 64.25 614 SER A C 1
ATOM 4821 O O . SER A 1 614 ? -102.678 -102.373 202.647 1.00 64.25 614 SER A O 1
ATOM 4823 N N . ARG A 1 615 ? -101.386 -100.834 203.648 1.00 60.69 615 ARG A N 1
ATOM 4824 C CA . ARG A 1 615 ? -100.629 -101.809 204.453 1.00 60.69 615 ARG A CA 1
ATOM 4825 C C . ARG A 1 615 ? -101.492 -102.569 205.468 1.00 60.69 615 ARG A C 1
ATOM 4827 O O . ARG A 1 615 ? -101.212 -103.738 205.722 1.00 60.69 615 ARG A O 1
ATOM 4834 N N . ARG A 1 616 ? -102.552 -101.965 206.022 1.00 60.41 616 ARG A N 1
ATOM 4835 C CA . ARG A 1 616 ? -103.502 -102.678 206.901 1.00 60.41 616 ARG A CA 1
ATOM 4836 C C . ARG A 1 616 ? -104.425 -103.618 206.122 1.00 60.41 616 ARG A C 1
ATOM 4838 O O . ARG A 1 616 ? -104.678 -104.722 206.600 1.00 60.41 616 ARG A O 1
ATOM 4845 N N . THR A 1 617 ? -104.843 -103.256 204.909 1.00 64.62 617 THR A N 1
ATOM 4846 C CA . THR A 1 617 ? -105.566 -104.174 204.010 1.00 64.62 617 THR A CA 1
ATOM 4847 C C . THR A 1 617 ? -104.682 -105.357 203.604 1.00 64.62 617 THR A C 1
ATOM 4849 O O . THR A 1 617 ? -105.117 -106.506 203.672 1.00 64.62 617 THR A O 1
ATOM 4852 N N . ALA A 1 618 ? -103.411 -105.100 203.274 1.00 57.19 618 ALA A N 1
ATOM 4853 C CA . ALA A 1 618 ? -102.434 -106.141 202.960 1.00 57.19 618 ALA A CA 1
ATOM 4854 C C . ALA A 1 618 ? -102.215 -107.101 204.145 1.00 57.19 618 ALA A C 1
ATOM 4856 O O . ALA A 1 618 ? -102.276 -108.315 203.960 1.00 57.19 618 ALA A O 1
ATOM 4857 N N . ALA A 1 619 ? -102.063 -106.578 205.368 1.00 55.84 619 ALA A N 1
ATOM 4858 C CA . ALA A 1 619 ? -101.920 -107.390 206.580 1.00 55.84 619 ALA A CA 1
ATOM 4859 C C . ALA A 1 619 ? -103.131 -108.307 206.851 1.00 55.84 619 ALA A C 1
ATOM 4861 O O . ALA A 1 619 ? -102.953 -109.409 207.368 1.00 55.84 619 ALA A O 1
ATOM 4862 N N . LEU A 1 620 ? -104.346 -107.894 206.470 1.00 60.06 620 LEU A N 1
ATOM 4863 C CA . LEU A 1 620 ? -105.543 -108.740 206.539 1.00 60.06 620 LEU A CA 1
ATOM 4864 C C . LEU A 1 620 ? -105.560 -109.815 205.438 1.00 60.06 620 LEU A C 1
ATOM 4866 O O . LEU A 1 620 ? -105.908 -110.961 205.718 1.00 60.06 620 LEU A O 1
ATOM 4870 N N . SER A 1 621 ? -105.127 -109.494 204.213 1.00 58.44 621 SER A N 1
ATOM 4871 C CA . SER A 1 621 ? -105.001 -110.499 203.143 1.00 58.44 621 SER A CA 1
ATOM 4872 C C . SER A 1 621 ? -103.895 -111.529 203.408 1.00 58.44 621 SER A C 1
ATOM 4874 O O . SER A 1 621 ? -104.073 -112.710 203.122 1.00 58.44 621 SER A O 1
ATOM 4876 N N . ASP A 1 622 ? -102.781 -111.120 204.019 1.00 52.28 622 ASP A N 1
ATOM 4877 C CA . ASP A 1 622 ? -101.662 -112.014 204.326 1.00 52.28 622 ASP A CA 1
ATOM 4878 C C . ASP A 1 622 ? -101.931 -112.858 205.583 1.00 52.28 622 ASP A C 1
ATOM 4880 O O . ASP A 1 622 ? -101.580 -114.035 205.633 1.00 52.28 622 ASP A O 1
ATOM 4884 N N . ALA A 1 623 ? -102.699 -112.336 206.549 1.00 58.00 623 ALA A N 1
ATOM 4885 C CA . ALA A 1 623 ? -103.294 -113.158 207.605 1.00 58.00 623 ALA A CA 1
ATOM 4886 C C . ALA A 1 623 ? -104.213 -114.266 207.048 1.00 58.00 623 ALA A C 1
ATOM 4888 O O . ALA A 1 623 ? -104.305 -115.332 207.654 1.00 58.00 623 ALA A O 1
ATOM 4889 N N . ASN A 1 624 ? -104.829 -114.052 205.879 1.00 54.34 624 ASN A N 1
ATOM 4890 C CA . ASN A 1 624 ? -105.598 -115.073 205.164 1.00 54.34 624 ASN A CA 1
ATOM 4891 C C . ASN A 1 624 ? -104.693 -116.059 204.387 1.00 54.34 624 ASN A C 1
ATOM 4893 O O . ASN A 1 624 ? -105.042 -117.228 204.247 1.00 54.34 624 ASN A O 1
ATOM 4897 N N . ARG A 1 625 ? -103.499 -115.635 203.937 1.00 48.59 625 ARG A N 1
ATOM 4898 C CA . ARG A 1 625 ? -102.485 -116.508 203.302 1.00 48.59 625 ARG A CA 1
ATOM 4899 C C . ARG A 1 625 ? -101.710 -117.369 204.305 1.00 48.59 625 ARG A C 1
ATOM 4901 O O . ARG A 1 625 ? -101.350 -118.501 203.982 1.00 48.59 625 ARG A O 1
ATOM 4908 N N . ARG A 1 626 ? -101.538 -116.905 205.552 1.00 41.41 626 ARG A N 1
ATOM 4909 C CA . ARG A 1 626 ? -101.019 -117.731 206.665 1.00 41.41 626 ARG A CA 1
ATOM 4910 C C . ARG A 1 626 ? -101.731 -119.080 206.770 1.00 41.41 626 ARG A C 1
ATOM 4912 O O . ARG A 1 626 ? -101.089 -120.057 207.136 1.00 41.41 626 ARG A O 1
ATOM 4919 N N . PHE A 1 627 ? -103.025 -119.137 206.445 1.00 55.44 627 PHE A N 1
ATOM 4920 C CA . PHE A 1 627 ? -103.825 -120.358 206.527 1.00 55.44 627 PHE A CA 1
ATOM 4921 C C . PHE A 1 627 ? -103.534 -121.397 205.434 1.00 55.44 627 PHE A C 1
ATOM 4923 O O . PHE A 1 627 ? -103.726 -122.577 205.698 1.00 55.44 627 PHE A O 1
ATOM 4930 N N . THR A 1 628 ? -103.031 -121.008 204.256 1.00 51.12 628 THR A N 1
ATOM 4931 C CA . THR A 1 628 ? -102.715 -121.943 203.154 1.00 51.12 628 THR A CA 1
ATOM 4932 C C . THR A 1 628 ? -101.226 -122.263 203.006 1.00 51.12 628 THR A C 1
ATOM 4934 O O . THR A 1 628 ? -100.878 -123.269 202.393 1.00 51.12 628 THR A O 1
ATOM 4937 N N . GLU A 1 629 ? -100.319 -121.472 203.590 1.00 40.78 629 GLU A N 1
ATOM 4938 C CA . GLU A 1 629 ? -98.869 -121.759 203.547 1.00 40.78 629 GLU A CA 1
ATOM 4939 C C . GLU A 1 629 ? -98.288 -122.316 204.858 1.00 40.78 629 GLU A C 1
ATOM 4941 O O . GLU A 1 629 ? -97.224 -122.935 204.828 1.00 40.78 629 GLU A O 1
ATOM 4946 N N . LEU A 1 630 ? -99.047 -122.285 205.965 1.00 45.88 630 LEU A N 1
ATOM 4947 C CA . LEU A 1 630 ? -98.867 -123.261 207.057 1.00 45.88 630 LEU A CA 1
ATOM 4948 C C . LEU A 1 630 ? -99.069 -124.711 206.580 1.00 45.88 630 LEU A C 1
ATOM 4950 O O . LEU A 1 630 ? -98.537 -125.634 207.191 1.00 45.88 630 LEU A O 1
ATOM 4954 N N . GLU A 1 631 ? -99.828 -124.908 205.501 1.00 46.91 631 GLU A N 1
ATOM 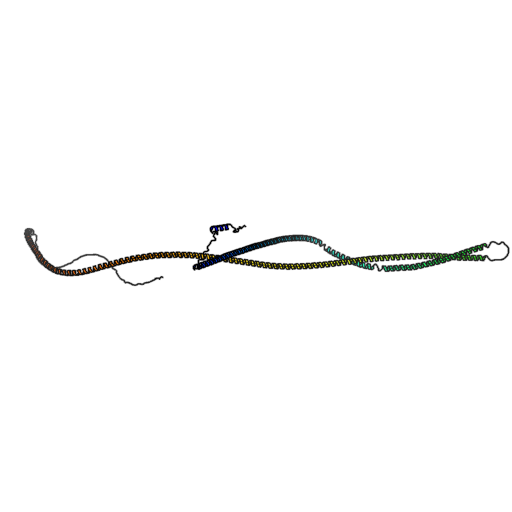4955 C CA . GLU A 1 631 ? -100.230 -126.220 204.992 1.00 46.91 631 GLU A CA 1
ATOM 4956 C C . GLU A 1 631 ? -99.218 -126.822 203.995 1.00 46.91 631 GLU A C 1
ATOM 4958 O O . GLU A 1 631 ? -99.106 -128.042 203.884 1.00 46.91 631 GLU A O 1
ATOM 4963 N N . SER A 1 632 ? -98.434 -125.991 203.296 1.00 39.53 632 SER A N 1
ATOM 4964 C CA . SER A 1 632 ? -97.578 -126.440 202.187 1.00 39.53 632 SER A CA 1
ATOM 4965 C C . SER A 1 632 ? -96.105 -126.670 202.561 1.00 39.53 632 SER A C 1
ATOM 4967 O O . SER A 1 632 ? -95.507 -127.663 202.129 1.00 39.53 632 SER A O 1
ATOM 4969 N N . VAL A 1 633 ? -95.480 -125.762 203.327 1.00 39.00 633 VAL A N 1
ATOM 4970 C CA . VAL A 1 633 ? -94.013 -125.715 203.489 1.00 39.00 633 VAL A CA 1
ATOM 4971 C C . VAL A 1 633 ? -93.624 -125.152 204.872 1.00 39.00 633 VAL A C 1
ATOM 4973 O O . VAL A 1 633 ? -93.560 -123.947 205.052 1.00 39.00 633 VAL A O 1
ATOM 4976 N N . MET A 1 634 ? -93.252 -125.908 205.914 1.00 38.94 634 MET A N 1
ATOM 4977 C CA . MET A 1 634 ? -93.032 -127.352 206.137 1.00 38.94 634 MET A CA 1
ATOM 4978 C C . MET A 1 634 ? -92.032 -128.106 205.238 1.00 38.94 634 MET A C 1
ATOM 4980 O O . MET A 1 634 ? -91.738 -129.272 205.496 1.00 38.94 634 MET A O 1
ATOM 4984 N N . ARG A 1 635 ? -91.414 -127.461 204.240 1.00 40.91 635 ARG A N 1
ATOM 4985 C CA . ARG A 1 635 ? -90.414 -128.076 203.342 1.00 40.91 635 ARG A CA 1
ATOM 4986 C C . ARG A 1 635 ? -89.305 -127.095 202.938 1.00 40.91 635 ARG A C 1
ATOM 4988 O O . A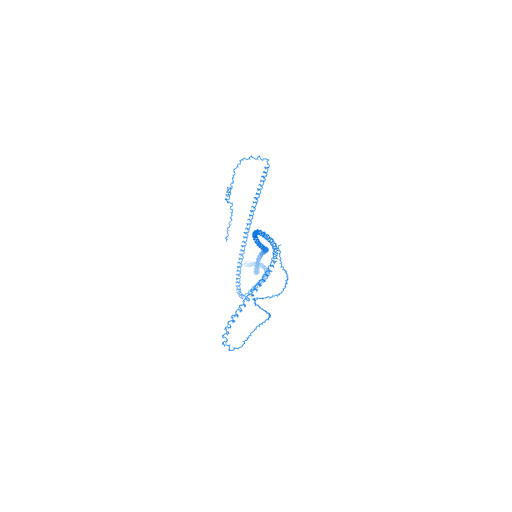RG A 1 635 ? -89.074 -126.879 201.754 1.00 40.91 635 ARG A O 1
ATOM 4995 N N . ARG A 1 636 ? -88.558 -126.639 203.953 1.00 34.22 636 ARG A N 1
ATOM 4996 C CA . ARG A 1 636 ? -87.396 -125.711 203.941 1.00 34.22 636 ARG A CA 1
ATOM 4997 C C . ARG A 1 636 ? -87.819 -124.250 204.166 1.00 34.22 636 ARG A C 1
ATOM 4999 O O . ARG A 1 636 ? -88.680 -123.783 203.440 1.00 34.22 636 ARG A O 1
ATOM 5006 N N . ILE A 1 637 ? -87.382 -123.489 205.177 1.00 39.31 637 ILE A N 1
ATOM 5007 C CA . ILE A 1 637 ? -86.172 -123.394 206.040 1.00 39.31 637 ILE A CA 1
ATOM 5008 C C . ILE A 1 637 ? -85.428 -122.077 205.743 1.00 39.31 637 ILE A C 1
ATOM 5010 O O . ILE A 1 637 ? -84.834 -121.923 204.686 1.00 39.31 637 ILE A O 1
ATOM 5014 N N . ALA A 1 638 ? -85.425 -121.215 206.767 1.00 31.38 638 ALA A N 1
ATOM 5015 C CA . ALA A 1 638 ? -84.445 -120.182 207.127 1.00 31.38 638 ALA A CA 1
ATOM 5016 C C . ALA A 1 638 ? -84.116 -119.000 206.180 1.00 31.38 638 ALA A C 1
ATOM 5018 O O . ALA A 1 638 ? -83.468 -119.149 205.152 1.00 31.38 638 ALA A O 1
ATOM 5019 N N . GLY A 1 639 ? -84.329 -117.792 206.727 1.00 28.70 639 GLY A N 1
ATOM 5020 C CA . GLY A 1 639 ? -83.539 -116.584 206.443 1.00 28.70 639 GLY A CA 1
ATOM 5021 C C . GLY A 1 639 ? -84.237 -115.521 205.583 1.00 28.70 639 GLY A C 1
ATOM 5022 O O . GLY A 1 639 ? -84.924 -115.857 204.631 1.00 28.70 639 GLY A O 1
ATOM 5023 N N . ARG A 1 640 ? -84.085 -114.217 205.860 1.00 30.44 640 ARG A N 1
ATOM 5024 C CA . ARG A 1 640 ? -83.582 -113.519 207.073 1.00 30.44 640 ARG A CA 1
ATOM 5025 C C . ARG A 1 640 ? -84.166 -112.073 207.091 1.00 30.44 640 ARG A C 1
ATOM 5027 O O . ARG A 1 640 ? -84.661 -111.645 206.053 1.00 30.44 640 ARG A O 1
ATOM 5034 N N . PRO A 1 641 ? -84.160 -111.330 208.222 1.00 51.44 641 PRO A N 1
ATOM 5035 C CA . PRO A 1 641 ? -84.950 -110.095 208.374 1.00 51.44 641 PRO A CA 1
ATOM 5036 C C . PRO A 1 641 ? -84.146 -108.775 208.357 1.00 51.44 641 PRO A C 1
ATOM 5038 O O . PRO A 1 641 ? -82.947 -108.779 208.631 1.00 51.44 641 PRO A O 1
ATOM 5041 N N . GLY A 1 642 ? -84.869 -107.653 208.207 1.00 33.09 642 GLY A N 1
ATOM 5042 C CA . GLY A 1 642 ? -84.455 -106.294 208.619 1.00 33.09 642 GLY A CA 1
ATOM 5043 C C . GLY A 1 642 ? -83.501 -105.542 207.673 1.00 33.09 642 GLY A C 1
ATOM 5044 O O . GLY A 1 642 ? -83.066 -106.103 206.675 1.00 33.09 642 GLY A O 1
ATOM 5045 N N . ALA A 1 643 ? -83.120 -104.282 207.940 1.00 32.31 643 ALA A N 1
ATOM 5046 C CA . ALA A 1 643 ? -83.719 -103.230 208.790 1.00 32.31 643 ALA A CA 1
ATOM 5047 C C . ALA A 1 643 ? -83.011 -101.865 208.537 1.00 32.31 643 ALA A C 1
ATOM 5049 O O . ALA A 1 643 ? -81.855 -101.861 208.138 1.00 32.31 643 ALA A O 1
ATOM 5050 N N . ASP A 1 644 ? -83.713 -100.754 208.803 1.00 38.62 644 ASP A N 1
ATOM 5051 C CA . ASP A 1 644 ? -83.255 -99.420 209.268 1.00 38.62 644 ASP A CA 1
ATOM 5052 C C . ASP A 1 644 ? -81.998 -98.659 208.733 1.00 38.62 644 ASP A C 1
ATOM 5054 O O . ASP A 1 644 ? -80.865 -99.115 208.813 1.00 38.62 644 ASP A O 1
ATOM 5058 N N . MET A 1 645 ? -82.242 -97.358 208.459 1.00 44.19 645 MET A N 1
ATOM 5059 C CA . MET A 1 645 ? -81.448 -96.154 208.840 1.00 44.19 645 MET A CA 1
ATOM 5060 C C . MET A 1 645 ? -80.195 -95.634 208.066 1.00 44.19 645 MET A C 1
ATOM 5062 O O . MET A 1 645 ? -79.203 -96.323 207.864 1.00 44.19 645 MET A O 1
ATOM 5066 N N . SER A 1 646 ? -80.189 -94.290 207.905 1.00 41.47 646 SER A N 1
ATOM 5067 C CA . SER A 1 646 ? -79.073 -93.305 208.063 1.00 41.47 646 SER A CA 1
ATOM 5068 C C . SER A 1 646 ? -78.249 -92.699 206.877 1.00 41.47 646 SER A C 1
ATOM 5070 O O . SER A 1 646 ? -77.305 -93.289 206.372 1.00 41.47 646 SER A O 1
ATOM 5072 N N . ASN A 1 647 ? -78.488 -91.390 206.643 1.00 46.97 647 ASN A N 1
ATOM 5073 C CA . ASN A 1 647 ? -77.515 -90.266 206.486 1.00 46.97 647 ASN A CA 1
ATOM 5074 C C . ASN A 1 647 ? -76.681 -90.104 205.143 1.00 46.97 647 ASN A C 1
ATOM 5076 O O . ASN A 1 647 ? -77.173 -90.602 204.134 1.00 46.97 647 ASN A O 1
ATOM 5080 N N . PRO A 1 648 ? -75.606 -89.262 204.990 1.00 62.16 648 PRO A N 1
ATOM 5081 C CA . PRO A 1 648 ? -75.636 -88.065 204.094 1.00 62.16 648 PRO A CA 1
ATOM 5082 C C . PRO A 1 648 ? -74.461 -87.876 203.067 1.00 62.16 648 PRO A C 1
ATOM 5084 O O . PRO A 1 648 ? -73.565 -88.712 203.021 1.00 62.16 648 PRO A O 1
ATOM 5087 N N . ALA A 1 649 ? -74.419 -86.723 202.338 1.00 43.56 649 ALA A N 1
ATOM 5088 C CA . ALA A 1 649 ? -73.242 -85.944 201.809 1.00 43.56 649 ALA A CA 1
ATOM 5089 C C . ALA A 1 649 ? -73.292 -85.435 200.317 1.00 43.56 649 ALA A C 1
ATOM 5091 O O . ALA A 1 649 ? -74.347 -85.439 199.694 1.00 43.56 649 ALA A O 1
ATOM 5092 N N . THR A 1 650 ? -72.170 -84.868 199.820 1.00 46.22 650 THR A N 1
ATOM 5093 C CA . THR A 1 650 ? -71.909 -83.932 198.669 1.00 46.22 650 THR A CA 1
ATOM 5094 C C . THR A 1 650 ? -71.458 -84.626 197.328 1.00 46.22 650 THR A C 1
ATOM 5096 O O . THR A 1 650 ? -71.613 -85.841 197.262 1.00 46.22 650 THR A O 1
ATOM 5099 N N . PRO A 1 651 ? -70.756 -84.016 196.311 1.00 56.97 651 PRO A N 1
ATOM 5100 C CA . PRO A 1 651 ? -71.004 -82.866 195.371 1.00 56.97 651 PRO A CA 1
ATOM 5101 C C . PRO A 1 651 ? -70.686 -83.117 193.830 1.00 56.97 651 PRO A C 1
ATOM 5103 O O . PRO A 1 651 ? -70.189 -84.178 193.476 1.00 56.97 651 PRO A O 1
ATOM 5106 N N . SER A 1 652 ? -70.761 -82.069 192.955 1.00 40.66 652 SER A N 1
ATOM 5107 C CA . SER A 1 652 ? -69.836 -81.751 191.793 1.00 40.66 652 SER A CA 1
ATOM 5108 C C . SER A 1 652 ? -70.138 -82.114 190.282 1.00 40.66 652 SER A C 1
ATOM 5110 O O . SER A 1 652 ? -70.950 -82.983 190.000 1.00 40.66 652 SER A O 1
ATOM 5112 N N . ILE A 1 653 ? -69.384 -81.466 189.341 1.00 38.88 653 ILE A N 1
ATOM 5113 C CA . ILE A 1 653 ? -69.008 -81.788 187.902 1.00 38.88 653 ILE A CA 1
ATOM 5114 C C . ILE A 1 653 ? -69.878 -81.361 186.649 1.00 38.88 653 ILE A C 1
ATOM 5116 O O . ILE A 1 653 ? -70.957 -81.896 186.447 1.00 38.88 653 ILE A O 1
ATOM 5120 N N . GLY A 1 654 ? -69.303 -80.575 185.686 1.00 35.94 654 GLY A N 1
ATOM 5121 C CA . GLY A 1 654 ? -69.001 -81.029 184.276 1.00 35.94 654 GLY A CA 1
ATOM 5122 C C . GLY A 1 654 ? -69.621 -80.462 182.938 1.00 35.94 654 GLY A C 1
ATOM 5123 O O . GLY A 1 654 ? -70.795 -80.664 182.684 1.00 35.94 654 GLY A O 1
ATOM 5124 N N . ILE A 1 655 ? -68.755 -79.970 182.005 1.00 36.84 655 ILE A N 1
ATOM 5125 C CA . ILE A 1 655 ? -68.581 -80.297 180.528 1.00 36.84 655 ILE A CA 1
ATOM 5126 C C . ILE A 1 655 ? -69.652 -79.985 179.404 1.00 36.84 655 ILE A C 1
ATOM 5128 O O . ILE A 1 655 ? -70.762 -80.490 179.472 1.00 36.84 655 ILE A O 1
ATOM 5132 N N . GLY A 1 656 ? -69.238 -79.396 178.237 1.00 33.28 656 GLY A N 1
ATOM 5133 C CA . GLY A 1 656 ? -69.526 -79.980 176.873 1.00 33.28 656 GLY A CA 1
ATOM 5134 C C . GLY A 1 656 ? -70.007 -79.176 175.602 1.00 33.28 656 GLY A C 1
ATOM 5135 O O . GLY A 1 656 ? -71.195 -78.930 175.467 1.00 33.28 656 GLY A O 1
ATOM 5136 N N . SER A 1 657 ? -69.125 -79.010 174.582 1.00 32.88 657 SER A N 1
ATOM 5137 C CA . SER A 1 657 ? -69.310 -79.174 173.085 1.00 32.88 657 SER A CA 1
ATOM 5138 C C . SER A 1 657 ? -70.175 -78.268 172.129 1.00 32.88 657 SER A C 1
ATOM 5140 O O . SER A 1 657 ? -71.110 -77.598 172.539 1.00 32.88 657 SER A O 1
ATOM 5142 N N . GLY A 1 658 ? -69.823 -78.272 170.809 1.00 35.19 658 GLY A N 1
ATOM 5143 C CA . GLY A 1 658 ? -70.432 -77.551 169.633 1.00 35.19 658 GLY A CA 1
ATOM 5144 C C . GLY A 1 658 ? -71.048 -78.489 168.544 1.00 35.19 658 GLY A C 1
ATOM 5145 O O . GLY A 1 658 ? -71.654 -79.463 168.989 1.00 35.19 658 GLY A O 1
ATOM 5146 N N . PRO A 1 659 ? -70.889 -78.338 167.180 1.00 60.38 659 PRO A N 1
ATOM 5147 C CA . PRO A 1 659 ? -70.038 -77.406 166.373 1.00 60.38 659 PRO A CA 1
ATOM 5148 C C . PRO A 1 659 ? -70.543 -76.933 164.942 1.00 60.38 659 PRO A C 1
ATOM 5150 O O . PRO A 1 659 ? -71.616 -77.318 164.486 1.00 60.38 659 PRO A O 1
ATOM 5153 N N . GLY A 1 660 ? -69.690 -76.194 164.182 1.00 37.16 660 GLY A N 1
ATOM 5154 C CA . GLY A 1 660 ? -69.751 -75.914 162.704 1.00 37.16 660 GLY A CA 1
ATOM 5155 C C . GLY A 1 660 ? -69.906 -74.417 162.312 1.00 37.16 660 GLY A C 1
ATOM 5156 O O . GLY A 1 660 ? -70.175 -73.624 163.205 1.00 37.16 660 GLY A O 1
ATOM 5157 N N . ALA A 1 661 ? -69.810 -73.905 161.060 1.00 38.25 661 ALA A N 1
ATOM 5158 C CA . ALA A 1 661 ? -69.122 -74.194 159.758 1.00 38.25 661 ALA A CA 1
ATOM 5159 C C . ALA A 1 661 ? -69.384 -72.960 158.803 1.00 38.25 661 ALA A C 1
ATOM 5161 O O . ALA A 1 661 ? -70.252 -72.165 159.151 1.00 38.25 661 ALA A O 1
ATOM 5162 N N . GLY A 1 662 ? -68.788 -72.629 157.631 1.00 35.69 662 GLY A N 1
ATOM 5163 C CA . GLY A 1 662 ? -67.730 -73.135 156.707 1.00 35.69 662 GLY A CA 1
ATOM 5164 C C . GLY A 1 662 ? -68.225 -73.080 155.226 1.00 35.69 662 GLY A C 1
ATOM 5165 O O . GLY A 1 662 ? -69.375 -73.447 155.026 1.00 35.69 662 GLY A O 1
ATOM 5166 N N . ALA A 1 663 ? -67.540 -72.693 154.122 1.00 38.00 663 ALA A N 1
ATOM 5167 C CA . ALA A 1 663 ? -66.228 -72.091 153.725 1.00 38.00 663 ALA A CA 1
ATOM 5168 C C . ALA A 1 663 ? -66.337 -71.637 152.210 1.00 38.00 663 ALA A C 1
ATOM 5170 O O . ALA A 1 663 ? -67.397 -71.869 151.638 1.00 38.00 663 ALA A O 1
ATOM 5171 N N . GLY A 1 664 ? -65.398 -71.045 151.428 1.00 35.88 664 GLY A N 1
ATOM 5172 C CA . GLY A 1 664 ? -64.020 -70.507 151.577 1.00 35.88 664 GLY A CA 1
ATOM 5173 C C . GLY A 1 664 ? -63.286 -70.269 150.203 1.00 35.88 664 GLY A C 1
ATOM 5174 O O . GLY A 1 664 ? -63.718 -70.824 149.201 1.00 35.88 664 GLY A O 1
ATOM 5175 N N . ALA A 1 665 ? -62.150 -69.529 150.191 1.00 37.56 665 ALA A N 1
ATOM 5176 C CA . ALA A 1 665 ? -61.084 -69.375 149.139 1.00 37.56 665 ALA A CA 1
ATOM 5177 C C . ALA A 1 665 ? -61.272 -68.451 147.884 1.00 37.56 665 ALA A C 1
ATOM 5179 O O . ALA A 1 665 ? -62.355 -68.385 147.318 1.00 37.56 665 ALA A O 1
ATOM 5180 N N . GLY A 1 666 ? -60.232 -67.747 147.367 1.00 31.70 666 GLY A N 1
ATOM 5181 C CA . GLY A 1 666 ? -58.865 -67.512 147.907 1.00 31.70 666 GLY A CA 1
ATOM 5182 C C . GLY A 1 666 ? -57.847 -66.758 146.989 1.00 31.70 666 GLY A C 1
ATOM 5183 O O . GLY A 1 666 ? -58.037 -66.743 145.783 1.00 31.70 666 GLY A O 1
ATOM 5184 N N . ALA A 1 667 ? -56.787 -66.184 147.610 1.00 37.38 667 ALA A N 1
ATOM 5185 C CA . ALA A 1 667 ? -55.423 -65.743 147.156 1.00 37.38 667 ALA A CA 1
ATOM 5186 C C . ALA A 1 667 ? -55.170 -65.034 145.784 1.00 37.38 667 ALA A C 1
ATOM 5188 O O . ALA A 1 667 ? -55.818 -65.325 144.793 1.00 37.38 667 ALA A O 1
ATOM 5189 N N . GLY A 1 668 ? -54.167 -64.148 145.607 1.00 28.59 668 GLY A N 1
ATOM 5190 C CA . GLY A 1 668 ? -53.142 -63.558 146.504 1.00 28.59 668 GLY A CA 1
ATOM 5191 C C . GLY A 1 668 ? -52.350 -62.426 145.786 1.00 28.59 668 GLY A C 1
ATOM 5192 O O . GLY A 1 668 ? -52.260 -62.430 144.566 1.00 28.59 668 GLY A O 1
ATOM 5193 N N . ILE A 1 669 ? -51.995 -61.318 146.455 1.00 36.44 669 ILE A N 1
ATOM 5194 C CA . ILE A 1 669 ? -50.667 -60.976 147.042 1.00 36.44 669 ILE A CA 1
ATOM 5195 C C . ILE A 1 669 ? -49.491 -60.857 146.039 1.00 36.44 669 ILE A C 1
ATOM 5197 O O . ILE A 1 669 ? -49.027 -61.854 145.498 1.00 36.44 669 ILE A O 1
ATOM 5201 N N . GLY A 1 670 ? -48.920 -59.646 145.923 1.00 29.05 670 GLY A N 1
ATOM 5202 C CA . GLY A 1 670 ? -47.615 -59.364 145.296 1.00 29.05 670 GLY A CA 1
ATOM 5203 C C . GLY A 1 670 ? -47.361 -57.855 145.120 1.00 29.05 670 GLY A C 1
ATOM 5204 O O . GLY A 1 670 ? -48.184 -57.171 144.524 1.00 29.05 670 GLY A O 1
ATOM 5205 N N . ALA A 1 671 ? -46.255 -57.316 145.648 1.00 36.34 671 ALA A N 1
ATOM 5206 C CA . ALA A 1 671 ? -45.912 -55.884 145.588 1.00 36.34 671 ALA A CA 1
ATOM 5207 C C . ALA A 1 671 ? -44.388 -55.660 145.613 1.00 36.34 671 ALA A C 1
ATOM 5209 O O . ALA A 1 671 ? -43.698 -56.513 146.165 1.00 36.34 671 ALA A O 1
ATOM 5210 N N . ILE A 1 672 ? -43.896 -54.523 145.077 1.00 31.03 672 ILE A N 1
ATOM 5211 C CA . ILE A 1 672 ? -42.744 -53.692 145.538 1.00 31.03 672 ILE A CA 1
ATOM 5212 C C . ILE A 1 672 ? -42.401 -52.575 144.508 1.00 31.03 672 ILE A C 1
ATOM 5214 O O . ILE A 1 672 ? -42.730 -52.687 143.334 1.00 31.03 672 ILE A O 1
ATOM 5218 N N . ALA A 1 673 ? -41.790 -51.493 145.018 1.00 32.97 673 ALA A N 1
ATOM 5219 C CA . ALA A 1 673 ? -41.260 -50.237 144.432 1.00 32.97 673 ALA A CA 1
ATOM 5220 C C . ALA A 1 673 ? -40.640 -50.276 142.993 1.00 32.97 673 ALA A C 1
ATOM 5222 O O . ALA A 1 673 ? -40.258 -51.338 142.522 1.00 32.97 673 ALA A O 1
ATOM 5223 N N . MET A 1 674 ? -40.451 -49.163 142.249 1.00 31.20 674 MET A N 1
ATOM 5224 C CA . MET A 1 674 ? -39.806 -47.884 142.641 1.00 31.20 674 MET A CA 1
ATOM 5225 C C . MET A 1 674 ? -40.129 -46.638 141.771 1.00 31.20 674 MET A C 1
ATOM 5227 O O . MET A 1 674 ? -40.308 -46.758 140.570 1.00 31.20 674 MET A O 1
ATOM 5231 N N . LEU A 1 675 ? -40.067 -45.468 142.440 1.00 34.38 675 LEU A N 1
ATOM 5232 C CA . LEU A 1 675 ? -39.529 -44.116 142.102 1.00 34.38 675 LEU A CA 1
ATOM 5233 C C . LEU A 1 675 ? -39.670 -43.441 140.696 1.00 34.38 675 LEU A C 1
ATOM 5235 O O . LEU A 1 675 ? -39.676 -44.112 139.672 1.00 34.38 675 LEU A O 1
ATOM 5239 N N . PRO A 1 676 ? -39.702 -42.080 140.637 1.00 64.38 676 PRO A N 1
ATOM 5240 C CA . PRO A 1 676 ? -39.858 -41.284 139.404 1.00 64.38 676 PRO A CA 1
ATOM 5241 C C . PRO A 1 676 ? -38.575 -40.571 138.903 1.00 64.38 676 PRO A C 1
ATOM 5243 O O . PRO A 1 676 ? -37.629 -40.384 139.664 1.00 64.38 676 PRO A O 1
ATOM 5246 N N . TYR A 1 677 ? -38.615 -40.068 137.659 1.00 31.47 677 TYR A N 1
ATOM 5247 C CA . TYR A 1 677 ? -37.713 -39.071 137.028 1.00 31.47 677 TYR A CA 1
ATOM 5248 C C . TYR A 1 677 ? -38.591 -38.236 136.043 1.00 31.47 677 TYR A C 1
ATOM 5250 O O . TYR A 1 677 ? -39.513 -38.811 135.470 1.00 31.47 677 TYR A O 1
ATOM 5258 N N . THR A 1 678 ? -38.582 -36.894 135.916 1.00 33.44 678 THR A N 1
ATOM 5259 C CA . THR A 1 678 ? -37.558 -35.942 135.393 1.00 33.44 678 THR A CA 1
ATOM 5260 C C . THR A 1 678 ? -36.936 -36.365 134.047 1.00 33.44 678 THR A C 1
ATOM 5262 O O . THR A 1 678 ? -36.549 -37.516 133.915 1.00 33.44 678 THR A O 1
ATOM 5265 N N . ALA A 1 679 ? -36.786 -35.528 133.007 1.00 34.78 679 ALA A N 1
ATOM 5266 C CA . ALA A 1 679 ? -36.890 -34.060 132.861 1.00 34.78 679 ALA A CA 1
ATOM 5267 C C . ALA A 1 679 ? -37.316 -33.670 131.400 1.00 34.78 679 ALA A C 1
ATOM 5269 O O . ALA A 1 679 ? -37.610 -34.580 130.624 1.00 34.78 679 ALA A O 1
ATOM 5270 N N . PRO A 1 680 ? -37.393 -32.376 130.999 1.00 57.75 680 PRO A N 1
ATOM 5271 C CA . PRO A 1 680 ? -37.770 -31.949 129.638 1.00 57.75 680 PRO A CA 1
ATOM 5272 C C . PRO A 1 680 ? -36.557 -31.690 128.716 1.00 57.75 680 PRO A C 1
ATOM 5274 O O . PRO A 1 680 ? -35.441 -31.590 129.214 1.00 57.75 680 PRO A O 1
ATOM 5277 N N . ASP A 1 681 ? -36.797 -31.463 127.414 1.00 33.16 681 ASP A N 1
ATOM 5278 C CA . ASP A 1 681 ? -36.014 -30.506 126.598 1.00 33.16 681 ASP A CA 1
ATOM 5279 C C . ASP A 1 681 ? -36.786 -30.064 125.316 1.00 33.16 681 ASP A C 1
ATOM 5281 O O . ASP A 1 681 ? -37.717 -30.769 124.912 1.00 33.16 681 ASP A O 1
ATOM 5285 N N . PRO A 1 682 ? -36.479 -28.903 124.687 1.00 55.69 682 PRO A N 1
ATOM 5286 C CA . PRO A 1 682 ? -37.217 -28.343 123.542 1.00 55.69 682 PRO A CA 1
ATOM 5287 C C . PRO A 1 682 ? -36.435 -28.386 122.208 1.00 55.69 682 PRO A C 1
ATOM 5289 O O . PRO A 1 682 ? -35.244 -28.682 122.186 1.00 55.69 682 PRO A O 1
ATOM 5292 N N . GLY A 1 683 ? -37.052 -27.942 121.098 1.00 31.30 683 GLY A N 1
ATOM 5293 C CA . GLY A 1 683 ? -36.259 -27.425 119.969 1.00 31.30 683 GLY A CA 1
ATOM 5294 C C . GLY A 1 683 ? -36.920 -27.282 118.590 1.00 31.30 683 GLY A C 1
ATOM 5295 O O . GLY A 1 683 ? -36.873 -28.227 117.815 1.00 31.30 683 GLY A O 1
ATOM 5296 N N . MET A 1 684 ? -37.288 -26.035 118.235 1.00 36.16 684 MET A N 1
ATOM 5297 C CA . MET A 1 684 ? -37.105 -25.437 116.884 1.00 36.16 684 MET A CA 1
ATOM 5298 C C . MET A 1 684 ? -37.926 -26.025 115.695 1.00 36.16 684 MET A C 1
ATOM 5300 O O . MET A 1 684 ? -38.513 -27.094 115.823 1.00 36.16 684 MET A O 1
ATOM 5304 N N . PRO A 1 685 ? -37.939 -25.399 114.489 1.00 54.25 685 PRO A N 1
ATOM 5305 C CA . PRO A 1 685 ? -37.695 -23.987 114.129 1.00 54.25 685 PRO A CA 1
ATOM 5306 C C . PRO A 1 685 ? -38.792 -23.371 113.199 1.00 54.25 685 PRO A C 1
ATOM 5308 O O . PRO A 1 685 ? -39.777 -24.010 112.855 1.00 54.25 685 PRO A O 1
ATOM 5311 N N . TYR A 1 686 ? -38.522 -22.146 112.718 1.00 36.72 686 TYR A N 1
ATOM 5312 C CA . TYR A 1 686 ? -39.082 -21.455 111.533 1.00 36.72 686 TYR A CA 1
ATOM 5313 C C . TYR A 1 686 ? -40.508 -20.874 111.550 1.00 36.72 686 TYR A C 1
ATOM 5315 O O . TYR A 1 686 ? -41.507 -21.553 111.340 1.00 36.72 686 TYR A O 1
ATOM 5323 N N . ALA A 1 687 ? -40.539 -19.538 111.551 1.00 45.81 687 ALA A N 1
ATOM 5324 C CA . ALA A 1 687 ? -41.373 -18.765 110.630 1.00 45.81 687 ALA A CA 1
ATOM 5325 C C . ALA A 1 687 ? -40.546 -18.372 109.383 1.00 45.81 687 ALA A C 1
ATOM 5327 O O . ALA A 1 687 ? -39.311 -18.367 109.447 1.00 45.81 687 ALA A O 1
ATOM 5328 N N . PRO A 1 688 ? -41.203 -17.968 108.285 1.00 57.72 688 PRO A N 1
ATOM 5329 C CA . PRO A 1 688 ? -40.700 -16.876 107.450 1.00 57.72 688 PRO A CA 1
ATOM 5330 C C . PRO A 1 688 ? -41.732 -15.743 107.285 1.00 57.72 688 PRO A C 1
ATOM 5332 O O . PRO A 1 688 ? -42.938 -15.979 107.282 1.00 57.72 688 PRO A O 1
ATOM 5335 N N . ASN A 1 689 ? -41.244 -14.511 107.113 1.00 45.16 689 ASN A N 1
ATOM 5336 C CA . ASN A 1 689 ? -42.072 -13.338 106.811 1.00 45.16 689 ASN A CA 1
ATOM 5337 C C . ASN A 1 689 ? -42.414 -13.230 105.315 1.00 45.16 689 ASN A C 1
ATOM 5339 O O . ASN A 1 689 ? -41.616 -13.602 104.457 1.00 45.16 689 ASN A O 1
ATOM 5343 N N . MET A 1 690 ? -43.551 -12.587 105.056 1.00 35.22 690 MET A N 1
ATOM 5344 C CA . MET A 1 690 ? -43.901 -11.784 103.876 1.00 35.22 690 MET A CA 1
ATOM 5345 C C . MET A 1 690 ? -44.859 -10.673 104.368 1.00 35.22 690 MET A C 1
ATOM 5347 O O . MET A 1 690 ? -45.534 -10.900 105.380 1.00 35.22 690 MET A O 1
ATOM 5351 N N . PRO A 1 691 ? -44.997 -9.528 103.676 1.00 52.41 691 PRO A N 1
ATOM 5352 C CA . PRO A 1 691 ? -44.241 -9.068 102.507 1.00 52.41 691 PRO A CA 1
ATOM 5353 C C . PRO A 1 691 ? -43.124 -8.056 102.844 1.00 52.41 691 PRO A C 1
ATOM 5355 O O . PRO A 1 691 ? -43.190 -7.419 103.920 1.00 52.41 691 PRO A O 1
#

Sequence (691 aa):
MAYSDTSDEEVDLNNPNLDAALHQAEQLLGIPPEQASQQDFAYEDRVQSGPQSAWLRSALAEREAQLEELQDQHLRLVQRSQEARQNWESALESKDRALTQLEDALVTQKRTLQQQMDQQQAAVSMTHNQLIQGTDAQIAMQRQLDQSQQQVASLETALSQAQGRLAEHSSGSEVRAARAEQDRWRWQSEAEELRTLLASRDREIGKMQSKQELPQLLQKLQKTQEKLESRDASARKYKDAVRALKARLSDATAALQISHSEALRLRTRVADLKAAVSWGDVRNSGGGGASECGTGRVLQDRLNQLHEGLASKEKAHKALAEEVEASQEKLSKAQKHSAACEAKISALQQQLEEVGRQAERRIDRAEARGADLQHDLHQAQHRAHQAEADFSSLAERVREGEGRAAETDRAAREALHRFAQAEAQLQSTERELAEAQKQWSQSEAQAAEAHRHTRELQGQLAEADGRAKEMQQQLDRSQTRLRHLETALHKAEREGAQELAAARHDWDSLHKEDAQELREAKVASTRAQASRDKAESRCAELEGELDTQRAAAIALRQAHASESSRQAASEAKLAGMQQQLDSRQDAFDNLKGDLDAMEAHHKQVEADWRTQLSRRTAALSDANRRFTELESVMRRIAGRPGADMSNPATPSIGIGSGPGAGAGAGAGIGAIAMLPYTAPDPGMPYAPNMP

Radius of gyration: 133.79 Å; chains: 1; bounding box: 217×187×398 Å

Foldseek 3Di:
DDDDDDDDPPPPPPPVVVVVVVVVVVVVVPDDPDDDDDDDDPDDPPPPDDVVVVVVVVVVVVVVVVVVVVVVVVVVVVVVVVVVVVVVVVVVVVVVVVVVVVVVVVVVVVVVVVVVVVVVVVVVVVVVVVVVVVVVVVVVVVVVVVVVVVVVVVVVVVVVVVVVVCVVCVVPPVVVVVVVVVVVVVVVVVVVVVVVVVVVVVVCVVPPPPDPVVVVVVVVVVVLVVVLVVLVVVLVVLVVVLVVLVVVLVVLVVVLVVLVVVLVVLVVVLVVLVVVLVVPDDDADDDDDDDDDDDNVVSVVVSVVSVVVNVVSVVVSVVSVVVSVVSVVVSVVSVVVSVVSVVVSVVSVVVVVVVVVVVVVVVVVVVVVVVVVVVVVVVVVVVVVVVVVVVVVVVVVVVVVVVVVVVVVVVVVVVVVVVVVVVVVVVVVVVVVVVVVVVVVVVVVVVVVVVVVVVVVVVVVVVVVVVVVVVVVVVVVVVVVVVVVVVVVVVVVVVVVVVVVVVVVVVVVVVVVVVVVVVVVVVVVVVVVVVVVVVVVVVVVVVVVVVVVVVVVVVVVVVVVVVVVVVVVVVVVVVVVVVVVVVVVVVVVVVVVVVVVVVVVVVVVVVVVVVVVVVVVVVVVVVVVCVVVVVPPVPDDDDDDYDDDDDDDDDDDDDDDDDDDDDDDDDDDDDDDDDDDDDDDDDYDDDDDDD

Secondary structure (DSSP, 8-state):
------------TT-THHHHHHHHHHHHHT-PPP----------TT--S-HHHHHHHHHHHHHHHHHHHHHHHHHHHHHHHHHHHHHHHHHHHHHHHHHHHHHHHHHHHHHHHHHHHHHHHHHHHHHHHHHHHHHHHHHHHHHHHHHHHHHHHHHHHHHHHHHHHHHHHGGGTHHHHHHHHHHHHHHHHHHHHHHHHHHHHHHHHHHHSSTTHHHHHHHHHHHHHHHHHHHHHHHHHHHHHHHHHHHHHHHHHHHHHHHHHHHHHHHHHHHHHHHHHHTSS--------------HHHHHHHHHHHHHHHHHHHHHHHHHHHHHHHHHHHHHHHHHHHHHHHHHHHHHHHHHHHHHHHHHHHHHHHHHHHHHHHHHHHHHHHHHHHHHHHHHHHHHHHHHHHHHHHHHHHHHHHHHHHHHHHHHHHHHHHHHHHHHHHHHHHHHHHHHHHHHHHHHHHHHHHHHHHHHHHHHHHHHHHHHHHHHHHHHHHHHHHHHHHHHHHHHHHHHHHHHHHHHHHHHHHHHHHHHHHHHHHHHHHHHHHHHHHHHHHHHHHHHHHHHHHHHHHHHHHHHHHHHHHHHHHHHHHHHHHHHHHHHHHHHHHHHHHHHHHHHHHHHHHHHHHHHHHHHHTTT--S--------------------------------------------------------

pLDDT: mean 72.12, std 18.35, range [28.59, 96.25]